Protein AF-0000000080100486 (afdb_homodimer)

Secondary structure (DSSP, 8-state):
---------TT---SS---EEEEEEEE--GGG---EEPPPEEETTEEEEEEEEE--TTT-EEEEEEEEPPPSSEEEEEEEEEEEEEEE-SSS-EEEEEEEEEETTB-EEEEEEEEEGGGGGGG-BTTBEEEEEEEEEEEEEEE---PPPSS-SSSHHHHHT-SEEEEETTEEEEE-HHHHHHH-HHHHHHHHTTTT--S-EEEEE-S--HHHHHHHHHHHTT----STTTHHHHHHHHHHTT-HHHHHHHHHHHHHT----HHHHHHHHHHHT-HHHHHHHHH-/---------TT---SS---EEEEEEEE--GGG---EEPPPEEETTEEEEEEEEE--TTT-EEEEEEEEPPPSSEEEEEEEEEEEEEEE-SSS-EEEEEEEEEETTB-EEEEEEEEEGGGGGGG-BTTBEEEEEEEEEEEEEEE---PPPSS-SSSHHHHHT-SEEEEETTEEEEE-HHHHHHH-HHHHHHHHTTTT--S-EEEEE-S--HHHHHHHHHHHTT----STTTHHHHHHHHHHTT-HHHHHHHHHHHHHT----HHHHHHHHHHHT-HHHHHHHHH-

Sequence (568 aa):
MFPDISLENPLKMSAGKKNKFVIKEIFENVKAGKEKIGKPEERFGILWKIKLTTKSYWCGALSLQLVCSKPEISENEWSIDTDIVTKIGENKKRTFSKSHTFTQGNMSFYKDVFIDYHEMDKFMTDDNVFVEINVTIKKSIGVDLLPKKLKLFDDDVAKNFSDVVLMVGDQEFHVNKMYLASHSTYFETLFLGNFAESEKSIIELKDIDPDEFQNFLEVLYGESPINDDTVAGILKLADMYDAKTAIRRCEEFLAWYSKSTIKEKFEIAAKYKLNELTKCISEMMFPDISLENPLKMSAGKKNKFVIKEIFENVKAGKEKIGKPEERFGILWKIKLTTKSYWCGALSLQLVCSKPEISENEWSIDTDIVTKIGENKKRTFSKSHTFTQGNMSFYKDVFIDYHEMDKFMTDDNVFVEINVTIKKSIGVDLLPKKLKLFDDDVAKNFSDVVLMVGDQEFHVNKMYLASHSTYFETLFLGNFAESEKSIIELKDIDPDEFQNFLEVLYGESPINDDTVAGILKLADMYDAKTAIRRCEEFLAWYSKSTIKEKFEIAAKYKLNELTKCISEM

Radius of gyration: 25.22 Å; Cα contacts (8 Å, |Δi|>4): 1082; chains: 2; bounding box: 65×73×68 Å

pLDDT: mean 85.72, std 16.69, range [22.89, 98.06]

Structure (mmCIF, N/CA/C/O backbone):
data_AF-0000000080100486-model_v1
#
loop_
_entity.id
_entity.type
_entity.pdbx_description
1 polymer 'BTB domain-containing protein'
#
loop_
_atom_site.group_PDB
_atom_site.id
_atom_site.type_symbol
_atom_site.label_atom_id
_atom_site.label_alt_id
_atom_site.label_comp_id
_atom_site.label_asym_id
_atom_site.label_entity_id
_atom_site.label_seq_id
_atom_site.pdbx_PDB_ins_code
_atom_site.Cartn_x
_atom_site.Cartn_y
_atom_site.Cartn_z
_atom_site.occupancy
_atom_site.B_iso_or_equiv
_atom_site.auth_seq_id
_atom_site.auth_comp_id
_atom_site.auth_asym_id
_atom_site.auth_atom_id
_atom_site.pdbx_PDB_model_num
ATOM 1 N N . MET A 1 1 ? 13.18 30.828 -27.703 1 22.89 1 MET A N 1
ATOM 2 C CA . MET A 1 1 ? 14.164 29.75 -27.766 1 22.89 1 MET A CA 1
ATOM 3 C C . MET A 1 1 ? 14.375 29.125 -26.406 1 22.89 1 MET A C 1
ATOM 5 O O . MET A 1 1 ? 14.969 29.734 -25.516 1 22.89 1 MET A O 1
ATOM 9 N N . PHE A 1 2 ? 13.484 28.328 -25.828 1 25.33 2 PHE A N 1
ATOM 10 C CA . PHE A 1 2 ? 13.43 27.828 -24.453 1 25.33 2 PHE A CA 1
ATOM 11 C C . PHE A 1 2 ? 14.594 26.891 -24.172 1 25.33 2 PHE A C 1
ATOM 13 O O . PHE A 1 2 ? 14.938 26.047 -25.016 1 25.33 2 PHE A O 1
ATOM 20 N N . PRO A 1 3 ? 15.562 27.344 -23.391 1 28.08 3 PRO A N 1
ATOM 21 C CA . PRO A 1 3 ? 16.812 26.578 -23.281 1 28.08 3 PRO A CA 1
ATOM 22 C C . PRO A 1 3 ? 16.578 25.109 -23 1 28.08 3 PRO A C 1
ATOM 24 O O . PRO A 1 3 ? 15.531 24.734 -22.438 1 28.08 3 PRO A O 1
ATOM 27 N N . ASP A 1 4 ? 17.156 24.172 -23.734 1 25.86 4 ASP A N 1
ATOM 28 C CA . ASP A 1 4 ? 17.266 22.719 -23.719 1 25.86 4 ASP A CA 1
ATOM 29 C C . ASP A 1 4 ? 17.688 22.219 -22.344 1 25.86 4 ASP A C 1
ATOM 31 O O . ASP A 1 4 ? 18.875 22.266 -22 1 25.86 4 ASP A O 1
ATOM 35 N N . ILE A 1 5 ? 16.984 22.531 -21.312 1 30.45 5 ILE A N 1
ATOM 36 C CA . ILE A 1 5 ? 17.375 21.969 -20.016 1 30.45 5 ILE A CA 1
ATOM 37 C C . ILE A 1 5 ? 17.578 20.469 -20.156 1 30.45 5 ILE A C 1
ATOM 39 O O . ILE A 1 5 ? 16.656 19.734 -20.547 1 30.45 5 ILE A O 1
ATOM 43 N N . SER A 1 6 ? 18.766 20.094 -20.5 1 27.52 6 SER A N 1
ATOM 44 C CA . SER A 1 6 ? 19.203 18.703 -20.438 1 27.52 6 SER A CA 1
ATOM 45 C C . SER A 1 6 ? 18.672 18.016 -19.188 1 27.52 6 SER A C 1
ATOM 47 O O . SER A 1 6 ? 19.016 18.375 -18.062 1 27.52 6 SER A O 1
ATOM 49 N N . LEU A 1 7 ? 17.5 17.625 -19.203 1 27.77 7 LEU A N 1
ATOM 50 C CA . LEU A 1 7 ? 16.875 16.812 -18.156 1 27.77 7 LEU A CA 1
ATOM 51 C C . LEU A 1 7 ? 17.75 15.609 -17.812 1 27.77 7 LEU A C 1
ATOM 53 O O . LEU A 1 7 ? 17.891 14.695 -18.625 1 27.77 7 LEU A O 1
ATOM 57 N N . GLU A 1 8 ? 18.828 15.93 -17.172 1 30.38 8 GLU A N 1
ATOM 58 C CA . GLU A 1 8 ? 19.516 14.789 -16.578 1 30.38 8 GLU A CA 1
ATOM 59 C C . GLU A 1 8 ? 18.516 13.734 -16.109 1 30.38 8 GLU A C 1
ATOM 61 O O . GLU A 1 8 ? 17.484 14.062 -15.531 1 30.38 8 GLU A O 1
ATOM 66 N N . ASN A 1 9 ? 18.484 12.695 -16.875 1 30.02 9 ASN A N 1
ATOM 67 C CA . ASN A 1 9 ? 17.641 11.531 -16.641 1 30.02 9 ASN A CA 1
ATOM 68 C C . ASN A 1 9 ? 17.672 11.094 -15.18 1 30.02 9 ASN A C 1
ATOM 70 O O . ASN A 1 9 ? 18.703 10.586 -14.703 1 30.02 9 ASN A O 1
ATOM 74 N N . PRO A 1 10 ? 16.984 11.758 -14.406 1 31.5 10 PRO A N 1
ATOM 75 C CA . PRO A 1 10 ? 17.047 11.359 -13 1 31.5 10 PRO A CA 1
ATOM 76 C C . PRO A 1 10 ? 17.062 9.844 -12.812 1 31.5 10 PRO A C 1
ATOM 78 O O . PRO A 1 10 ? 17.234 9.359 -11.695 1 31.5 10 PRO A O 1
ATOM 81 N N . LEU A 1 11 ? 16.547 9.156 -13.875 1 30.77 11 LEU A N 1
ATOM 82 C CA . LEU A 1 11 ? 16.406 7.727 -13.633 1 30.77 11 LEU A CA 1
ATOM 83 C C . LEU A 1 11 ? 17.719 7.004 -13.938 1 30.77 11 LEU A C 1
ATOM 85 O O . LEU A 1 11 ? 17.734 6.039 -14.703 1 30.77 11 LEU A O 1
ATOM 89 N N . LYS A 1 12 ? 18.812 7.633 -14.195 1 30.47 12 LYS A N 1
ATOM 90 C CA . LYS A 1 12 ? 20.016 6.863 -14.508 1 30.47 12 LYS A CA 1
ATOM 91 C C . LYS A 1 12 ? 20.297 5.832 -13.422 1 30.47 12 LYS A C 1
ATOM 93 O O . LYS A 1 12 ? 20.828 6.168 -12.367 1 30.47 12 LYS A O 1
ATOM 98 N N . MET A 1 13 ? 19.562 4.66 -13.375 1 31.03 13 MET A N 1
ATOM 99 C CA . MET A 1 13 ? 19.766 3.518 -12.484 1 31.03 13 MET A CA 1
ATOM 100 C C . MET A 1 13 ? 21.016 2.73 -12.883 1 31.03 13 MET A C 1
ATOM 102 O O . MET A 1 13 ? 21.047 2.107 -13.945 1 31.03 13 MET A O 1
ATOM 106 N N . SER A 1 14 ? 22.312 3.188 -12.789 1 30.36 14 SER A N 1
ATOM 107 C CA . SER A 1 14 ? 23.5 2.385 -13.078 1 30.36 14 SER A CA 1
ATOM 108 C C . SER A 1 14 ? 23.469 1.066 -12.312 1 30.36 14 SER A C 1
ATOM 110 O O . SER A 1 14 ? 22.859 0.975 -11.242 1 30.36 14 SER A O 1
ATOM 112 N N . ALA A 1 15 ? 23.906 -0.058 -12.867 1 35.06 15 ALA A N 1
ATOM 113 C CA . ALA A 1 15 ? 24.109 -1.451 -12.484 1 35.06 15 ALA A CA 1
ATOM 114 C C . ALA A 1 15 ? 25 -1.55 -11.242 1 35.06 15 ALA A C 1
ATOM 116 O O . ALA A 1 15 ? 25.234 -2.645 -10.727 1 35.06 15 ALA A O 1
ATOM 117 N N . GLY A 1 16 ? 25.969 -0.743 -10.914 1 39.91 16 GLY A N 1
ATOM 118 C CA . GLY A 1 16 ? 26.969 -0.926 -9.867 1 39.91 16 GLY A CA 1
ATOM 119 C C . GLY A 1 16 ? 26.359 -1.061 -8.484 1 39.91 16 GLY A C 1
ATOM 120 O O . GLY A 1 16 ? 25.188 -0.713 -8.273 1 39.91 16 GLY A O 1
ATOM 121 N N . LYS A 1 17 ? 27.078 -1.766 -7.535 1 51.72 17 LYS A N 1
ATOM 122 C CA . LYS A 1 17 ? 26.703 -1.929 -6.133 1 51.72 17 LYS A CA 1
ATOM 123 C C . LYS A 1 17 ? 26.062 -0.659 -5.586 1 51.72 17 LYS A C 1
ATOM 125 O O . LYS A 1 17 ? 26.703 0.391 -5.52 1 51.72 17 LYS A O 1
ATOM 130 N N . LYS A 1 18 ? 24.672 -0.466 -5.652 1 71.81 18 LYS A N 1
ATOM 131 C CA . LYS A 1 18 ? 24.047 0.773 -5.223 1 71.81 18 LYS A CA 1
ATOM 132 C C . LYS A 1 18 ? 24.312 1.05 -3.746 1 71.81 18 LYS A C 1
ATOM 134 O O . LYS A 1 18 ? 24 0.226 -2.885 1 71.81 18 LYS A O 1
ATOM 139 N N . ASN A 1 19 ? 25.312 1.681 -3.598 1 88.94 19 ASN A N 1
ATOM 140 C CA . ASN A 1 19 ? 25.703 2.104 -2.254 1 88.94 19 ASN A CA 1
ATOM 141 C C . ASN A 1 19 ? 25.016 3.408 -1.86 1 88.94 19 ASN A C 1
ATOM 143 O O . ASN A 1 19 ? 25.484 4.121 -0.974 1 88.94 19 ASN A O 1
ATOM 147 N N . LYS A 1 20 ? 24.016 3.717 -2.559 1 93.56 20 LYS A N 1
ATOM 148 C CA . LYS A 1 20 ? 23.297 4.965 -2.293 1 93.56 20 LYS A CA 1
ATOM 149 C C . LYS A 1 20 ? 21.797 4.73 -2.152 1 93.56 20 LYS A C 1
ATOM 151 O O . LYS A 1 20 ? 21.25 3.816 -2.771 1 93.56 20 LYS A O 1
ATOM 156 N N . PHE A 1 21 ? 21.25 5.555 -1.311 1 93.5 21 PHE A N 1
ATOM 157 C CA . PHE A 1 21 ? 19.781 5.547 -1.235 1 93.5 21 PHE A CA 1
ATOM 158 C C . PHE A 1 21 ? 19.266 6.906 -0.794 1 93.5 21 PHE A C 1
ATOM 160 O O . PHE A 1 21 ? 20.031 7.766 -0.363 1 93.5 21 PHE A O 1
ATOM 167 N N . VAL A 1 22 ? 17.984 7.105 -1.045 1 92.75 22 VAL A N 1
ATOM 168 C CA . VAL A 1 22 ? 17.312 8.352 -0.693 1 92.75 22 VAL A CA 1
ATOM 169 C C . VAL A 1 22 ? 16.109 8.062 0.186 1 92.75 22 VAL A C 1
ATOM 171 O O . VAL A 1 22 ? 15.375 7.094 -0.052 1 92.75 22 VAL A O 1
ATOM 174 N N . ILE A 1 23 ? 15.93 8.836 1.249 1 94.12 23 ILE A N 1
ATOM 175 C CA . ILE A 1 23 ? 14.727 8.805 2.078 1 94.12 23 ILE A CA 1
ATOM 176 C C . ILE A 1 23 ? 14.039 10.172 2.043 1 94.12 23 ILE A C 1
ATOM 178 O O . ILE A 1 23 ? 14.688 11.203 2.221 1 94.12 23 ILE A O 1
ATOM 182 N N . LYS A 1 24 ? 12.797 10.133 1.806 1 92.06 24 LYS A N 1
ATOM 183 C CA . LYS A 1 24 ? 11.992 11.352 1.768 1 92.06 24 LYS A CA 1
ATOM 184 C C . LYS A 1 24 ? 10.859 11.289 2.785 1 92.06 24 LYS A C 1
ATOM 186 O O . LYS A 1 24 ? 10.336 10.211 3.078 1 92.06 24 LYS A O 1
ATOM 191 N N . GLU A 1 25 ? 10.555 12.453 3.318 1 92.31 25 GLU A N 1
ATOM 192 C CA . GLU A 1 25 ? 9.438 12.555 4.254 1 92.31 25 GLU A CA 1
ATOM 193 C C . GLU A 1 25 ? 8.773 13.93 4.184 1 92.31 25 GLU A C 1
ATOM 195 O O . GLU A 1 25 ? 9.445 14.93 3.9 1 92.31 25 GLU A O 1
ATOM 200 N N . ILE A 1 26 ? 7.492 13.977 4.359 1 89.25 26 ILE A N 1
ATOM 201 C CA . ILE A 1 26 ? 6.738 15.219 4.547 1 89.25 26 ILE A CA 1
ATOM 202 C C . ILE A 1 26 ? 6.199 15.281 5.977 1 89.25 26 ILE A C 1
ATOM 204 O O . ILE A 1 26 ? 5.418 14.414 6.391 1 89.25 26 ILE A O 1
ATOM 208 N N . PHE A 1 27 ? 6.684 16.234 6.676 1 89 27 PHE A N 1
ATOM 209 C CA . PHE A 1 27 ? 6.18 16.453 8.031 1 89 27 PHE A CA 1
ATOM 210 C C . PHE A 1 27 ? 5.137 17.562 8.047 1 89 27 PHE A C 1
ATOM 212 O O . PHE A 1 27 ? 5.391 18.672 7.555 1 89 27 PHE A O 1
ATOM 219 N N . GLU A 1 28 ? 4.039 17.266 8.664 1 83.06 28 GLU A N 1
ATOM 220 C CA . GLU A 1 28 ? 2.949 18.234 8.727 1 83.06 28 GLU A CA 1
ATOM 221 C C . GLU A 1 28 ? 2.875 18.891 10.102 1 83.06 28 GLU A C 1
ATOM 223 O O . GLU A 1 28 ? 3.326 18.312 11.094 1 83.06 28 GLU A O 1
ATOM 228 N N . ASN A 1 29 ? 2.387 20.109 10.164 1 82.06 29 ASN A N 1
ATOM 229 C CA . ASN A 1 29 ? 2.162 20.859 11.398 1 82.06 29 ASN A CA 1
ATOM 230 C C . ASN A 1 29 ? 3.441 20.969 12.227 1 82.06 29 ASN A C 1
ATOM 232 O O . ASN A 1 29 ? 3.457 20.625 13.406 1 82.06 29 ASN A O 1
ATOM 236 N N . VAL A 1 30 ? 4.426 21.344 11.594 1 83.88 30 VAL A N 1
ATOM 237 C CA . VAL A 1 30 ? 5.758 21.359 12.188 1 83.88 30 VAL A CA 1
ATOM 238 C C . VAL A 1 30 ? 5.84 22.438 13.258 1 83.88 30 VAL A C 1
ATOM 240 O O . VAL A 1 30 ? 6.547 22.281 14.258 1 83.88 30 VAL A O 1
ATOM 243 N N . LYS A 1 31 ? 5.121 23.438 13.117 1 77.69 31 LYS A N 1
ATOM 244 C CA . LYS A 1 31 ? 5.199 24.578 14.039 1 77.69 31 LYS A CA 1
ATOM 245 C C . LYS A 1 31 ? 4.539 24.25 15.375 1 77.69 31 LYS A C 1
ATOM 247 O O . LYS A 1 31 ? 4.762 24.938 16.375 1 77.69 31 LYS A O 1
ATOM 252 N N . ALA A 1 32 ? 3.775 23.25 15.398 1 72.62 32 ALA A N 1
ATOM 253 C CA . ALA A 1 32 ? 3.098 22.859 16.641 1 72.62 32 ALA A CA 1
ATOM 254 C C . ALA A 1 32 ? 4.098 22.391 17.688 1 72.62 32 ALA A C 1
ATOM 256 O O . ALA A 1 32 ? 3.777 22.328 18.875 1 72.62 32 ALA A O 1
ATOM 257 N N . GLY A 1 33 ? 5.434 22.141 17.359 1 69.44 33 GLY A N 1
ATOM 258 C CA . GLY A 1 33 ? 6.539 21.969 18.281 1 69.44 33 GLY A CA 1
ATOM 259 C C . GLY A 1 33 ? 6.707 20.547 18.75 1 69.44 33 GLY A C 1
ATOM 260 O O . GLY A 1 33 ? 7.543 20.266 19.609 1 69.44 33 GLY A O 1
ATOM 261 N N . LYS A 1 34 ? 6.164 19.547 18.297 1 76.31 34 LYS A N 1
ATOM 262 C CA . LYS A 1 34 ? 6.312 18.172 18.75 1 76.31 34 LYS A CA 1
ATOM 263 C C . LYS A 1 34 ? 7.246 17.391 17.844 1 76.31 34 LYS A C 1
ATOM 265 O O . LYS A 1 34 ? 7.504 17.797 16.703 1 76.31 34 LYS A O 1
ATOM 270 N N . GLU A 1 35 ? 7.938 16.453 18.547 1 85.81 35 GLU A N 1
ATOM 271 C CA . GLU A 1 35 ? 8.727 15.531 17.75 1 85.81 35 GLU A CA 1
ATOM 272 C C . GLU A 1 35 ? 7.848 14.75 16.781 1 85.81 35 GLU A C 1
ATOM 274 O O . GLU A 1 35 ? 6.766 14.289 17.156 1 85.81 35 GLU A O 1
ATOM 279 N N . LYS A 1 36 ? 8.273 14.758 15.625 1 87.94 36 LYS A N 1
ATOM 280 C CA . LYS A 1 36 ? 7.582 14 14.586 1 87.94 36 LYS A CA 1
ATOM 281 C C . LYS A 1 36 ? 8.492 12.922 14 1 87.94 36 LYS A C 1
ATOM 283 O O . LYS A 1 36 ? 9.672 13.164 13.75 1 87.94 36 LYS A O 1
ATOM 288 N N . ILE A 1 37 ? 7.949 11.75 13.867 1 89 37 ILE A N 1
ATOM 289 C CA . ILE A 1 37 ? 8.719 10.609 13.375 1 89 37 ILE A CA 1
ATOM 290 C C . ILE A 1 37 ? 8.148 10.148 12.039 1 89 37 ILE A C 1
ATOM 292 O O . ILE A 1 37 ? 6.945 9.938 11.906 1 89 37 ILE A O 1
ATOM 296 N N . GLY A 1 38 ? 9.023 10.047 11.07 1 88.81 38 GLY A N 1
ATOM 297 C CA . GLY A 1 38 ? 8.617 9.531 9.773 1 88.81 38 GLY A CA 1
ATOM 298 C C . GLY A 1 38 ? 8.484 8.023 9.75 1 88.81 38 GLY A C 1
ATOM 299 O O . GLY A 1 38 ? 8.914 7.34 10.68 1 88.81 38 GLY A O 1
ATOM 300 N N . LYS A 1 39 ? 7.801 7.496 8.719 1 86.5 39 LYS A N 1
ATOM 301 C CA . LYS A 1 39 ? 7.684 6.055 8.516 1 86.5 39 LYS A CA 1
ATOM 302 C C . LYS A 1 39 ? 9.055 5.418 8.281 1 86.5 39 LYS A C 1
ATOM 304 O O . LYS A 1 39 ? 9.797 5.855 7.398 1 86.5 39 LYS A O 1
ATOM 309 N N . PRO A 1 40 ? 9.375 4.406 9.062 1 90.56 40 PRO A N 1
ATOM 310 C CA . PRO A 1 40 ? 10.625 3.699 8.797 1 90.56 40 PRO A CA 1
ATOM 311 C C . PRO A 1 40 ? 10.641 3.016 7.43 1 90.56 40 PRO A C 1
ATOM 313 O O . PRO A 1 40 ? 9.625 2.459 7.004 1 90.56 40 PRO A O 1
ATOM 316 N N . GLU A 1 41 ? 11.68 3.121 6.801 1 91.56 41 GLU A N 1
ATOM 317 C CA . GLU A 1 41 ? 11.836 2.506 5.488 1 91.56 41 GLU A CA 1
ATOM 318 C C . GLU A 1 41 ? 13.078 1.621 5.438 1 91.56 41 GLU A C 1
ATOM 320 O O . GLU A 1 41 ? 14.125 1.976 5.992 1 91.56 41 GLU A O 1
ATOM 325 N N . GLU A 1 42 ? 12.938 0.582 4.801 1 91.25 42 GLU A N 1
ATOM 326 C CA . GLU A 1 42 ? 14.047 -0.362 4.703 1 91.25 42 GLU A CA 1
ATOM 327 C C . GLU A 1 42 ? 14.961 -0.026 3.527 1 91.25 42 GLU A C 1
ATOM 329 O O . GLU A 1 42 ? 14.484 0.201 2.412 1 91.25 42 GLU A O 1
ATOM 334 N N . ARG A 1 43 ? 16.203 0.153 3.809 1 92.44 43 ARG A N 1
ATOM 335 C CA . ARG A 1 43 ? 17.266 0.241 2.809 1 92.44 43 ARG A CA 1
ATOM 336 C C . ARG A 1 43 ? 18.453 -0.651 3.18 1 92.44 43 ARG A C 1
ATOM 338 O O . ARG A 1 43 ? 19.031 -0.507 4.258 1 92.44 43 ARG A O 1
ATOM 345 N N . PHE A 1 44 ? 18.812 -1.569 2.281 1 91.81 44 PHE A N 1
ATOM 346 C CA . PHE A 1 44 ? 19.969 -2.438 2.451 1 91.81 44 PHE A CA 1
ATOM 347 C C . PHE A 1 44 ? 19.859 -3.234 3.744 1 91.81 44 PHE A C 1
ATOM 349 O O . PHE A 1 44 ? 20.844 -3.363 4.48 1 91.81 44 PHE A O 1
ATOM 356 N N . GLY A 1 45 ? 18.703 -3.617 4.023 1 89.06 45 GLY A N 1
ATOM 357 C CA . GLY A 1 45 ? 18.484 -4.496 5.16 1 89.06 45 GLY A CA 1
ATOM 358 C C . GLY A 1 45 ? 18.406 -3.752 6.48 1 89.06 45 GLY A C 1
ATOM 359 O O . GLY A 1 45 ? 18.438 -4.367 7.551 1 89.06 45 GLY A O 1
ATOM 360 N N . ILE A 1 46 ? 18.359 -2.49 6.453 1 93.38 46 ILE A N 1
ATOM 361 C CA . ILE A 1 46 ? 18.297 -1.637 7.637 1 93.38 46 ILE A CA 1
ATOM 362 C C . ILE A 1 46 ? 17.062 -0.748 7.57 1 93.38 46 ILE A C 1
ATOM 364 O O . ILE A 1 46 ? 16.719 -0.236 6.504 1 93.38 46 ILE A O 1
ATOM 368 N N . LEU A 1 47 ? 16.375 -0.607 8.703 1 92.56 47 LEU A N 1
ATOM 369 C CA . LEU A 1 47 ? 15.281 0.349 8.781 1 92.56 47 LEU A CA 1
ATOM 370 C C . LEU A 1 47 ? 15.797 1.743 9.125 1 92.56 47 LEU A C 1
ATOM 372 O O . LEU A 1 47 ? 16.562 1.911 10.078 1 92.56 47 LEU A O 1
ATOM 376 N N . TRP A 1 48 ? 15.445 2.684 8.305 1 94.75 48 TRP A N 1
ATOM 377 C CA . TRP A 1 48 ? 15.812 4.082 8.5 1 94.75 48 TRP A CA 1
ATOM 378 C C . TRP A 1 48 ? 14.57 4.938 8.742 1 94.75 48 TRP A C 1
ATOM 380 O O . TRP A 1 48 ? 13.539 4.734 8.102 1 94.75 48 TRP A O 1
ATOM 390 N N . LYS A 1 49 ? 14.688 5.82 9.602 1 94.31 49 LYS A N 1
ATOM 391 C CA . LYS A 1 49 ? 13.594 6.766 9.797 1 94.31 49 LYS A CA 1
ATOM 392 C C . LYS A 1 49 ? 14.117 8.164 10.094 1 94.31 49 LYS A C 1
ATOM 394 O O . LYS A 1 49 ? 15.227 8.32 10.609 1 94.31 49 LYS A O 1
ATOM 399 N N . ILE A 1 50 ? 13.367 9.18 9.75 1 95.44 50 ILE A N 1
ATOM 400 C CA . ILE A 1 50 ? 13.68 10.578 10.008 1 95.44 50 ILE A CA 1
ATOM 401 C C . ILE A 1 50 ? 12.859 11.094 11.18 1 95.44 50 ILE A C 1
ATOM 403 O O . ILE A 1 50 ? 11.656 10.828 11.266 1 95.44 50 ILE A O 1
ATOM 407 N N . LYS A 1 51 ? 13.523 11.711 12.07 1 93.06 51 LYS A N 1
ATOM 408 C CA . LYS A 1 51 ? 12.859 12.414 13.164 1 93.06 51 LYS A CA 1
ATOM 409 C C . LYS A 1 51 ? 13.062 13.922 13.055 1 93.06 51 LYS A C 1
ATOM 411 O O . LYS A 1 51 ? 14.164 14.391 12.742 1 93.06 51 LYS A O 1
ATOM 416 N N . LEU A 1 52 ? 11.977 14.617 13.227 1 91.75 52 LEU A N 1
ATOM 417 C CA . LEU A 1 52 ? 12 16.078 13.195 1 91.75 52 LEU A CA 1
ATOM 418 C C . LEU A 1 52 ? 11.5 16.656 14.508 1 91.75 52 LEU A C 1
ATOM 420 O O . LEU A 1 52 ? 10.484 16.203 15.047 1 91.75 52 LEU A O 1
ATOM 424 N N . THR A 1 53 ? 12.258 17.547 15.023 1 87.69 53 THR A N 1
ATOM 425 C CA . THR A 1 53 ? 11.859 18.203 16.266 1 87.69 53 THR A CA 1
ATOM 426 C C . THR A 1 53 ? 11.898 19.719 16.109 1 87.69 53 THR A C 1
ATOM 428 O O . THR A 1 53 ? 12.891 20.281 15.641 1 87.69 53 THR A O 1
ATOM 431 N N . THR A 1 54 ? 10.656 20.312 16.391 1 80.44 54 THR A N 1
ATOM 432 C CA . THR A 1 54 ? 10.594 21.766 16.438 1 80.44 54 THR A CA 1
ATOM 433 C C . THR A 1 54 ? 10.648 22.281 17.875 1 80.44 54 THR A C 1
ATOM 435 O O . THR A 1 54 ? 9.938 21.766 18.734 1 80.44 54 THR A O 1
ATOM 438 N N . LYS A 1 55 ? 11.711 22.812 18.391 1 66.12 55 LYS A N 1
ATOM 439 C CA . LYS A 1 55 ? 11.805 23.328 19.75 1 66.12 55 LYS A CA 1
ATOM 440 C C . LYS A 1 55 ? 11.031 24.641 19.906 1 66.12 55 LYS A C 1
ATOM 442 O O . LYS A 1 55 ? 10.859 25.375 18.938 1 66.12 55 LYS A O 1
ATOM 447 N N . SER A 1 56 ? 10.328 24.812 21.172 1 52.72 56 SER A N 1
ATOM 448 C CA . SER A 1 56 ? 9.57 26.016 21.531 1 52.72 56 SER A CA 1
ATOM 449 C C . SER A 1 56 ? 10.398 27.266 21.312 1 52.72 56 SER A C 1
ATOM 451 O O . SER A 1 56 ? 11.625 27.203 21.172 1 52.72 56 SER A O 1
ATOM 453 N N . TYR A 1 57 ? 9.805 28.469 21.281 1 49.69 57 TYR A N 1
ATOM 454 C CA . TYR A 1 57 ? 10.195 29.844 21.062 1 49.69 57 TYR A CA 1
ATOM 455 C C . TYR A 1 57 ? 11.594 30.109 21.609 1 49.69 57 TYR A C 1
ATOM 457 O O . TYR A 1 57 ? 12.367 30.859 21.016 1 49.69 57 TYR A O 1
ATOM 465 N N . TRP A 1 58 ? 11.961 29.938 22.781 1 49.62 58 TRP A N 1
ATOM 466 C CA . TRP A 1 58 ? 13.117 30.656 23.328 1 49.62 58 TRP A CA 1
ATOM 467 C C . TRP A 1 58 ? 14.398 30.234 22.609 1 49.62 58 TRP A C 1
ATOM 469 O O . TRP A 1 58 ? 15.258 31.078 22.328 1 49.62 58 TRP A O 1
ATOM 479 N N . CYS A 1 59 ? 14.703 29.188 22.312 1 52.5 59 CYS A N 1
ATOM 480 C CA . CYS A 1 59 ? 15.977 28.781 21.719 1 52.5 59 CYS A CA 1
ATOM 481 C C 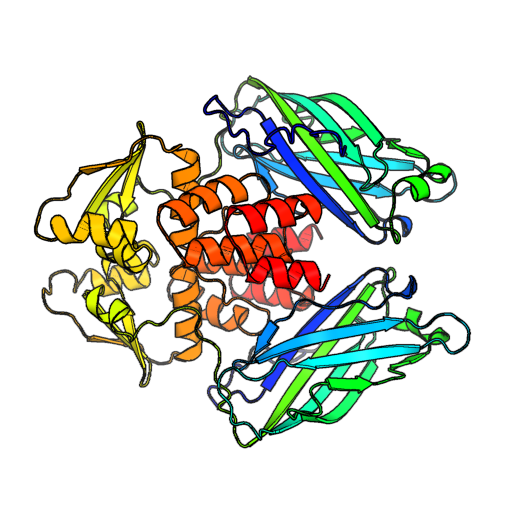. CYS A 1 59 ? 15.75 28.016 20.422 1 52.5 59 CYS A C 1
ATOM 483 O O . CYS A 1 59 ? 16.688 27.484 19.844 1 52.5 59 CYS A O 1
ATOM 485 N N . GLY A 1 60 ? 14.648 28.172 19.453 1 59.97 60 GLY A N 1
ATOM 486 C CA . GLY A 1 60 ? 13.734 27.328 18.703 1 59.97 60 GLY A CA 1
ATOM 487 C C . GLY A 1 60 ? 14.234 27 17.312 1 59.97 60 GLY A C 1
ATOM 488 O O . GLY A 1 60 ? 14.492 27.906 16.5 1 59.97 60 GLY A O 1
ATOM 489 N N . ALA A 1 61 ? 15.008 26.031 16.984 1 79.06 61 ALA A N 1
ATOM 490 C CA . ALA A 1 61 ? 15.43 25.578 15.656 1 79.06 61 ALA A CA 1
ATOM 491 C C . ALA A 1 61 ? 14.82 24.219 15.32 1 79.06 61 ALA A C 1
ATOM 493 O O . ALA A 1 61 ? 14.32 23.516 16.203 1 79.06 61 ALA A O 1
ATOM 494 N N . LEU A 1 62 ? 14.703 24.125 14.07 1 87.88 62 LEU A N 1
ATOM 495 C CA . LEU A 1 62 ? 14.336 22.812 13.547 1 87.88 62 LEU A CA 1
ATOM 496 C C . LEU A 1 62 ? 15.531 21.875 13.555 1 87.88 62 LEU A C 1
ATOM 498 O O . LEU A 1 62 ? 16.594 22.203 13.023 1 87.88 62 LEU A O 1
ATOM 502 N N . SER A 1 63 ? 15.352 20.812 14.297 1 90.06 63 SER A N 1
ATOM 503 C CA . SER A 1 63 ? 16.391 19.797 14.344 1 90.06 63 SER A CA 1
ATOM 504 C C . SER A 1 63 ? 15.945 18.516 13.625 1 90.06 63 SER A C 1
ATOM 506 O O . SER A 1 63 ? 14.75 18.25 13.523 1 90.06 63 SER A O 1
ATOM 508 N N . LEU A 1 64 ? 16.906 17.797 13.117 1 93.56 64 LEU A N 1
ATOM 509 C CA . LEU A 1 64 ? 16.625 16.609 12.336 1 93.56 64 LEU A CA 1
ATOM 510 C C . LEU A 1 64 ? 17.547 15.461 12.742 1 93.56 64 LEU A C 1
ATOM 512 O O . LEU A 1 64 ? 18.734 15.672 13.023 1 93.56 64 LEU A O 1
ATOM 516 N N . GLN A 1 65 ? 16.984 14.32 12.75 1 95.31 65 GLN A N 1
ATOM 517 C CA . GLN A 1 65 ? 17.75 13.102 13.016 1 95.31 65 GLN A CA 1
ATOM 518 C C . GLN A 1 65 ? 17.438 12.016 11.984 1 95.31 65 GLN A C 1
ATOM 520 O O . GLN A 1 65 ? 16.281 11.844 11.594 1 95.31 65 GLN A O 1
ATOM 525 N N . LEU A 1 66 ? 18.422 11.375 11.5 1 97.44 66 LEU A N 1
ATOM 526 C CA . LEU A 1 66 ? 18.281 10.117 10.781 1 97.44 66 LEU A CA 1
ATOM 527 C C . LEU A 1 66 ? 18.672 8.938 11.672 1 97.44 66 LEU A C 1
ATOM 529 O O . LEU A 1 66 ? 19.812 8.867 12.125 1 97.44 66 LEU A O 1
ATOM 533 N N . VAL A 1 67 ? 17.75 8.086 11.852 1 96.5 67 VAL A N 1
ATOM 534 C CA . VAL A 1 67 ? 17.984 6.973 12.766 1 96.5 67 VAL A CA 1
ATOM 535 C C . VAL A 1 67 ? 17.938 5.652 12 1 96.5 67 VAL A C 1
ATOM 537 O O . VAL A 1 67 ? 17.094 5.469 11.117 1 96.5 67 VAL A O 1
ATOM 540 N N . CYS A 1 68 ? 18.906 4.805 12.297 1 96.06 68 CYS A N 1
ATOM 541 C CA . CYS A 1 68 ? 18.844 3.477 11.695 1 96.06 68 CYS A CA 1
ATOM 542 C C . CYS A 1 68 ? 18.625 2.406 12.758 1 96.06 68 CYS A C 1
ATOM 544 O O . CYS A 1 68 ? 18.891 2.629 13.938 1 96.06 68 CYS A O 1
ATOM 546 N N . SER A 1 69 ? 18.047 1.336 12.344 1 92.56 69 SER A N 1
ATOM 547 C CA . SER A 1 69 ? 17.922 0.171 13.219 1 92.56 69 SER A CA 1
ATOM 548 C C . SER A 1 69 ? 19.172 -0.695 13.172 1 92.56 69 SER A C 1
ATOM 550 O O . SER A 1 69 ? 20.031 -0.506 12.305 1 92.56 69 SER A O 1
ATOM 552 N N . LYS A 1 70 ? 19.203 -1.56 14.125 1 91.06 70 LYS A N 1
ATOM 553 C CA . LYS A 1 70 ? 20.25 -2.564 14.047 1 91.06 70 LYS A CA 1
ATOM 554 C C . LYS A 1 70 ? 20.125 -3.391 12.766 1 91.06 70 LYS A C 1
ATOM 556 O O . LYS A 1 70 ? 19.031 -3.852 12.422 1 91.06 70 LYS A O 1
ATOM 561 N N . PRO A 1 71 ? 21.25 -3.516 12.07 1 90.5 71 PRO A N 1
ATOM 562 C CA . PRO A 1 71 ? 21.203 -4.344 10.867 1 90.5 71 PRO A CA 1
ATOM 563 C C . PRO A 1 71 ? 20.781 -5.785 11.156 1 90.5 71 PRO A C 1
ATOM 565 O O . PRO A 1 71 ? 21.172 -6.344 12.188 1 90.5 71 PRO A O 1
ATOM 568 N N . GLU A 1 72 ? 20.031 -6.348 10.289 1 82.06 72 GLU A N 1
ATOM 569 C CA . GLU A 1 72 ? 19.516 -7.703 10.445 1 82.06 72 GLU A CA 1
ATOM 570 C C . GLU A 1 72 ? 20.641 -8.727 10.523 1 82.06 72 GLU A C 1
ATOM 572 O O . GLU A 1 72 ? 20.578 -9.672 11.312 1 82.06 72 GLU A O 1
ATOM 577 N N . ILE A 1 73 ? 21.547 -8.555 9.625 1 82.19 73 ILE A N 1
ATOM 578 C CA . ILE A 1 73 ? 22.703 -9.445 9.586 1 82.19 73 ILE A CA 1
ATOM 579 C C . ILE A 1 73 ? 23.953 -8.672 9.961 1 82.19 73 ILE A C 1
ATOM 581 O O . ILE A 1 73 ? 24.484 -7.91 9.148 1 82.19 73 ILE A O 1
ATOM 585 N N . SER A 1 74 ? 24.438 -8.828 11.211 1 81.69 74 SER A N 1
ATOM 586 C CA . SER A 1 74 ? 25.609 -8.07 11.633 1 81.69 74 SER A CA 1
ATOM 587 C C . SER A 1 74 ? 26.328 -8.75 12.797 1 81.69 74 SER A C 1
ATOM 589 O O . SER A 1 74 ? 25.719 -9.555 13.516 1 81.69 74 SER A O 1
ATOM 591 N N . GLU A 1 75 ? 27.562 -8.391 12.812 1 86.25 75 GLU A N 1
ATOM 592 C CA . GLU A 1 75 ? 28.344 -8.727 14 1 86.25 75 GLU A CA 1
ATOM 593 C C . GLU A 1 75 ? 28 -7.801 15.164 1 86.25 75 GLU A C 1
ATOM 595 O O . GLU A 1 75 ? 27.203 -6.871 15.008 1 86.25 75 GLU A O 1
ATOM 600 N N . ASN A 1 76 ? 28.5 -8.258 16.25 1 84.12 76 ASN A N 1
ATOM 601 C CA . ASN A 1 76 ? 28.281 -7.414 17.422 1 84.12 76 ASN A CA 1
ATOM 602 C C . ASN A 1 76 ? 28.875 -6.02 17.234 1 84.12 76 ASN A C 1
ATOM 604 O O . ASN A 1 76 ? 28.281 -5.027 17.656 1 84.12 76 ASN A O 1
ATOM 608 N N . GLU A 1 77 ? 30.062 -6.094 16.609 1 89.81 77 GLU A N 1
ATOM 609 C CA . GLU A 1 77 ? 30.688 -4.812 16.281 1 89.81 77 GLU A CA 1
ATOM 610 C C . GLU A 1 77 ? 30.578 -4.508 14.789 1 89.81 77 GLU A C 1
ATOM 612 O O . GLU A 1 77 ? 31.156 -5.215 13.961 1 89.81 77 GLU A O 1
ATOM 617 N N . TRP A 1 78 ? 29.719 -3.574 14.508 1 94.5 78 TRP A N 1
ATOM 618 C CA . TRP A 1 78 ? 29.547 -3.186 13.109 1 94.5 78 TRP A CA 1
ATOM 619 C C . TRP A 1 78 ? 29.609 -1.67 12.953 1 94.5 78 TRP A C 1
ATOM 621 O O . TRP A 1 78 ? 29.453 -0.93 13.93 1 94.5 78 TRP A O 1
ATOM 631 N N . SER A 1 79 ? 30 -1.247 11.75 1 95.88 79 SER A N 1
ATOM 632 C CA . SER A 1 79 ? 30.016 0.173 11.414 1 95.88 79 SER A CA 1
ATOM 633 C C . SER A 1 79 ? 29.641 0.406 9.953 1 95.88 79 SER A C 1
ATOM 635 O O . SER A 1 79 ? 29.969 -0.413 9.086 1 95.88 79 SER A O 1
ATOM 637 N N . ILE A 1 80 ? 28.938 1.457 9.727 1 97 80 ILE A N 1
ATOM 638 C CA . ILE A 1 80 ? 28.594 1.902 8.383 1 97 80 ILE A CA 1
ATOM 639 C C . ILE A 1 80 ? 29 3.361 8.203 1 97 80 ILE A C 1
ATOM 641 O O . ILE A 1 80 ? 28.359 4.266 8.742 1 97 80 ILE A O 1
ATOM 645 N N . ASP A 1 81 ? 29.969 3.588 7.395 1 97.31 81 ASP A N 1
ATOM 646 C CA . ASP A 1 81 ? 30.438 4.93 7.066 1 97.31 81 ASP A CA 1
ATOM 647 C C . ASP A 1 81 ? 29.641 5.516 5.895 1 97.31 81 ASP A C 1
ATOM 649 O O . ASP A 1 81 ? 29.562 4.902 4.828 1 97.31 81 ASP A O 1
ATOM 653 N N . THR A 1 82 ? 29.094 6.699 6.223 1 97.62 82 THR A N 1
ATOM 654 C CA . THR A 1 82 ? 28.219 7.25 5.195 1 97.62 82 THR A CA 1
ATOM 655 C C . THR A 1 82 ? 28.531 8.727 4.961 1 97.62 82 THR A C 1
ATOM 657 O O . THR A 1 82 ? 29.109 9.391 5.824 1 97.62 82 THR A O 1
ATOM 660 N N . ASP A 1 83 ? 28.219 9.172 3.729 1 97.75 83 ASP A N 1
ATOM 661 C CA . ASP A 1 83 ? 28.031 10.578 3.41 1 97.75 83 ASP A CA 1
ATOM 662 C C . ASP A 1 83 ? 26.547 10.922 3.289 1 97.75 83 ASP A C 1
ATOM 664 O O . ASP A 1 83 ? 25.828 10.289 2.527 1 97.75 83 ASP A O 1
ATOM 668 N N . ILE A 1 84 ? 26.203 11.938 4.07 1 97.56 84 ILE A N 1
ATOM 669 C CA . ILE A 1 84 ? 24.781 12.25 4.156 1 97.56 84 ILE A CA 1
ATOM 670 C C . ILE A 1 84 ? 24.547 13.672 3.654 1 97.56 84 ILE A C 1
ATOM 672 O O . ILE A 1 84 ? 25.188 14.617 4.109 1 97.56 84 ILE A O 1
ATOM 676 N N . VAL A 1 85 ? 23.688 13.805 2.688 1 96.62 85 VAL A N 1
ATOM 677 C CA . VAL A 1 85 ? 23.234 15.102 2.199 1 96.62 85 VAL A CA 1
ATOM 678 C C . VAL A 1 85 ? 21.75 15.281 2.521 1 96.62 85 VAL A C 1
ATOM 680 O O . VAL A 1 85 ? 20.906 14.547 2.002 1 96.62 85 VAL A O 1
ATOM 683 N N . THR A 1 86 ? 21.469 16.25 3.363 1 95.62 86 THR A N 1
ATOM 684 C CA . THR A 1 86 ? 20.094 16.516 3.775 1 95.62 86 THR A CA 1
ATOM 685 C C . THR A 1 86 ? 19.562 17.781 3.111 1 95.62 86 THR A C 1
ATOM 687 O O . THR A 1 86 ? 20.234 18.828 3.121 1 95.62 86 THR A O 1
ATOM 690 N N . LYS A 1 87 ? 18.422 17.672 2.566 1 93.62 87 LYS A N 1
ATOM 691 C CA . LYS A 1 87 ? 17.734 18.812 1.962 1 93.62 87 LYS A CA 1
ATOM 692 C C . LYS A 1 87 ? 16.375 19.031 2.615 1 93.62 87 LYS A C 1
ATOM 694 O O . LYS A 1 87 ? 15.617 18.078 2.852 1 93.62 87 LYS A O 1
ATOM 699 N N . ILE A 1 88 ? 16.109 20.25 2.918 1 91.81 88 ILE A N 1
ATOM 700 C CA . ILE A 1 88 ? 14.82 20.594 3.5 1 91.81 88 ILE A CA 1
ATOM 701 C C . ILE A 1 88 ? 14.164 21.703 2.678 1 91.81 88 ILE A C 1
ATOM 703 O O . ILE A 1 88 ? 14.805 22.703 2.334 1 91.81 88 ILE A O 1
ATOM 707 N N . GLY A 1 89 ? 12.883 21.422 2.402 1 87.5 89 GLY A N 1
ATOM 708 C CA . GLY A 1 89 ? 12.117 22.391 1.615 1 87.5 89 GLY A CA 1
ATOM 709 C C . GLY A 1 89 ? 11.695 21.844 0.263 1 87.5 89 GLY A C 1
ATOM 710 O O . GLY A 1 89 ? 12.266 20.859 -0.224 1 87.5 89 GLY A O 1
ATOM 711 N N . GLU A 1 90 ? 10.758 22.422 -0.4 1 78.44 90 GLU A N 1
ATOM 712 C CA . GLU A 1 90 ? 10.266 22 -1.706 1 78.44 90 GLU A CA 1
ATOM 713 C C . GLU A 1 90 ? 10.75 22.938 -2.811 1 78.44 90 GLU A C 1
ATOM 715 O O . GLU A 1 90 ? 11.508 22.531 -3.693 1 78.44 90 GLU A O 1
ATOM 720 N N . ASN A 1 91 ? 10.32 24.172 -2.715 1 77.12 91 ASN A N 1
ATOM 721 C CA . ASN A 1 91 ? 10.727 25.172 -3.705 1 77.12 91 ASN A CA 1
ATOM 722 C C . ASN A 1 91 ? 12.102 25.75 -3.393 1 77.12 91 ASN A C 1
ATOM 724 O O . ASN A 1 91 ? 12.984 25.75 -4.25 1 77.12 91 ASN A O 1
ATOM 728 N N . LYS A 1 92 ? 12.242 26.359 -2.238 1 80.69 92 LYS A N 1
ATOM 729 C CA . LYS A 1 92 ? 13.531 26.75 -1.692 1 80.69 92 LYS A CA 1
ATOM 730 C C . LYS A 1 92 ? 14.094 25.672 -0.774 1 80.69 92 LYS A C 1
ATOM 732 O O . LYS A 1 92 ? 13.414 25.203 0.147 1 80.69 92 LYS A O 1
ATOM 737 N N . LYS A 1 93 ? 15.344 25.281 -1.097 1 87.94 93 LYS A N 1
ATOM 738 C CA . LYS A 1 93 ? 15.898 24.172 -0.332 1 87.94 93 LYS A CA 1
ATOM 739 C C . LYS A 1 93 ? 17.172 24.594 0.412 1 87.94 93 LYS A C 1
ATOM 741 O O . LYS A 1 93 ? 17.969 25.375 -0.109 1 87.94 93 LYS A O 1
ATOM 746 N N . ARG A 1 94 ? 17.219 24.203 1.567 1 91.31 94 ARG A N 1
ATOM 747 C CA . ARG A 1 94 ? 18.453 24.266 2.344 1 91.31 94 ARG A CA 1
ATOM 748 C C . ARG A 1 94 ? 19.141 22.906 2.391 1 91.31 94 ARG A C 1
ATOM 750 O O . ARG A 1 94 ? 18.484 21.891 2.617 1 91.31 94 ARG A O 1
ATOM 757 N N . THR A 1 95 ? 20.391 22.953 2.102 1 93.5 95 THR A N 1
ATOM 758 C CA . THR A 1 95 ? 21.125 21.703 2.023 1 93.5 95 THR A CA 1
ATOM 759 C C . THR A 1 95 ? 22.219 21.656 3.092 1 93.5 95 THR A C 1
ATOM 761 O O . THR A 1 95 ? 22.859 22.656 3.379 1 93.5 95 THR A O 1
ATOM 764 N N . PHE A 1 96 ? 22.391 20.578 3.668 1 94.12 96 PHE A N 1
ATOM 765 C CA . PHE A 1 96 ? 23.438 20.281 4.637 1 94.12 96 PHE A CA 1
ATOM 766 C C . PHE A 1 96 ? 24.094 18.938 4.332 1 94.12 96 PHE A C 1
ATOM 768 O O . PHE A 1 96 ? 23.422 17.953 4.078 1 94.12 96 PHE A O 1
ATOM 775 N N . SER A 1 97 ? 25.422 18.938 4.277 1 94.94 97 SER A N 1
ATOM 776 C CA . SER A 1 97 ? 26.172 17.703 3.982 1 94.94 97 SER A CA 1
ATOM 777 C C . SER A 1 97 ? 27.172 17.391 5.086 1 94.94 97 SER A C 1
ATOM 779 O O . SER A 1 97 ? 27.906 18.266 5.531 1 94.94 97 SER A O 1
ATOM 781 N N . LYS A 1 98 ? 27.156 16.172 5.523 1 96.31 98 LYS A N 1
ATOM 782 C CA . LYS A 1 98 ? 28.094 15.734 6.555 1 96.31 98 LYS A CA 1
ATOM 783 C C . LYS A 1 98 ? 28.281 14.219 6.508 1 96.31 98 LYS A C 1
ATOM 785 O O . LYS A 1 98 ? 27.375 13.484 6.145 1 96.31 98 LYS A O 1
ATOM 790 N N . SER A 1 99 ? 29.422 13.805 6.883 1 96.56 99 SER A N 1
ATOM 791 C CA . SER A 1 99 ? 29.688 12.375 7.023 1 96.56 99 SER A CA 1
ATOM 792 C C . SER A 1 99 ? 29.312 11.883 8.422 1 96.56 99 SER A C 1
ATOM 794 O O . SER A 1 99 ? 29.344 12.656 9.383 1 96.56 99 SER A O 1
ATOM 796 N N . HIS A 1 100 ? 28.891 10.688 8.5 1 97.56 100 HIS A N 1
ATOM 797 C CA . HIS A 1 100 ? 28.547 10.07 9.781 1 97.56 100 HIS A CA 1
ATOM 798 C C . HIS A 1 100 ? 28.781 8.562 9.742 1 97.56 100 HIS A C 1
ATOM 800 O O . HIS A 1 100 ? 28.516 7.918 8.719 1 97.56 100 HIS A O 1
ATOM 806 N N . THR A 1 101 ? 29.297 8.047 10.781 1 97.31 101 THR A N 1
ATOM 807 C CA . THR A 1 101 ? 29.469 6.605 10.922 1 97.31 101 THR A CA 1
ATOM 808 C C . THR A 1 101 ? 28.438 6.031 11.891 1 97.31 101 THR A C 1
ATOM 810 O O . THR A 1 101 ? 28.422 6.391 13.07 1 97.31 101 THR A O 1
ATOM 813 N N . PHE A 1 102 ? 27.594 5.184 11.398 1 97.31 102 PHE A N 1
ATOM 814 C CA . PHE A 1 102 ? 26.625 4.5 12.25 1 97.31 102 PHE A CA 1
ATOM 815 C C . PHE A 1 102 ? 27.25 3.262 12.883 1 97.31 102 PHE A C 1
ATOM 817 O O . PHE A 1 102 ? 27.953 2.5 12.219 1 97.31 102 PHE A O 1
ATOM 824 N N . THR A 1 103 ? 27.016 3.092 14.195 1 96.12 103 THR A N 1
ATOM 825 C CA . THR A 1 103 ? 27.5 1.947 14.969 1 96.12 103 THR A CA 1
ATOM 826 C C . THR A 1 103 ? 26.453 1.502 15.984 1 96.12 103 THR A C 1
ATOM 828 O O . THR A 1 103 ? 25.391 2.131 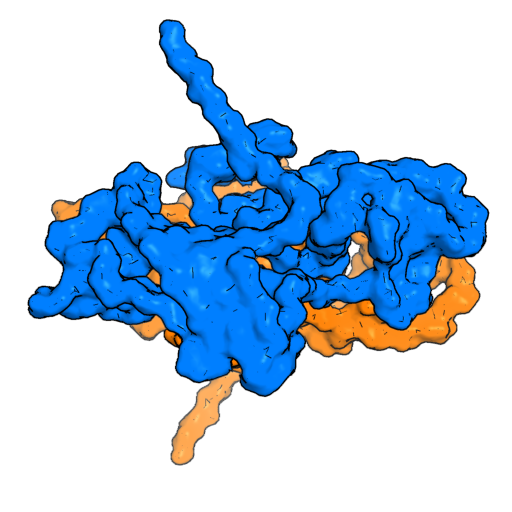16.109 1 96.12 103 THR A O 1
ATOM 831 N N . GLN A 1 104 ? 26.797 0.375 16.625 1 92.38 104 GLN A N 1
ATOM 832 C CA . GLN A 1 104 ? 25.891 -0.124 17.672 1 92.38 104 GLN A CA 1
ATOM 833 C C . GLN A 1 104 ? 25.672 0.932 18.75 1 92.38 104 GLN A C 1
ATOM 835 O O . GLN A 1 104 ? 24.578 1.013 19.312 1 92.38 104 GLN A O 1
ATOM 840 N N . GLY A 1 105 ? 26.609 1.696 19.016 1 91.81 105 GLY A N 1
ATOM 841 C CA . GLY A 1 105 ? 26.531 2.711 20.062 1 91.81 105 GLY A CA 1
ATOM 842 C C . GLY A 1 105 ? 26.047 4.055 19.547 1 91.81 105 GLY A C 1
ATOM 843 O O . GLY A 1 105 ? 25.766 4.965 20.328 1 91.81 105 GLY A O 1
ATOM 844 N N . ASN A 1 106 ? 25.984 4.227 18.266 1 94.5 106 ASN A N 1
ATOM 845 C CA . ASN A 1 106 ? 25.594 5.484 17.641 1 94.5 106 ASN A CA 1
ATOM 846 C C . ASN A 1 106 ? 24.75 5.25 16.391 1 94.5 106 ASN A C 1
ATOM 848 O O . ASN A 1 106 ? 25.25 5.406 15.273 1 94.5 106 ASN A O 1
ATOM 852 N N . MET A 1 107 ? 23.516 5.133 16.562 1 95.56 107 MET A N 1
ATOM 853 C CA . MET A 1 107 ? 22.625 4.734 15.469 1 95.56 107 MET A CA 1
ATOM 854 C C . MET A 1 107 ? 21.859 5.934 14.93 1 95.56 107 MET A C 1
ATOM 856 O O . MET A 1 107 ? 20.828 5.77 14.273 1 95.56 107 MET A O 1
ATOM 860 N N . SER A 1 108 ? 22.422 7.129 15.227 1 96.25 108 SER A N 1
ATOM 861 C CA . SER A 1 108 ? 21.672 8.312 14.812 1 96.25 108 SER A CA 1
ATOM 862 C C . SER A 1 108 ? 22.594 9.398 14.289 1 96.25 108 SER A C 1
ATOM 864 O O . SER A 1 108 ? 23.641 9.664 14.875 1 96.25 108 SER A O 1
ATOM 866 N N . PHE A 1 109 ? 22.297 9.906 13.18 1 95.88 109 PHE A N 1
ATOM 867 C CA . PHE A 1 109 ? 22.844 11.148 12.664 1 95.88 109 PHE A CA 1
ATOM 868 C C . PHE A 1 109 ? 21.984 12.336 13.062 1 95.88 109 PHE A C 1
ATOM 870 O O . PHE A 1 109 ? 20.766 12.328 12.836 1 95.88 109 PHE A O 1
ATOM 877 N N . TYR A 1 110 ? 22.609 13.297 13.641 1 92.44 110 TYR A N 1
ATOM 878 C CA . TYR A 1 110 ? 21.812 14.375 14.227 1 92.44 110 TYR A CA 1
ATOM 879 C C . TYR A 1 110 ? 22.312 15.734 13.773 1 92.44 110 TYR A C 1
ATOM 881 O O . TYR A 1 110 ? 23.516 15.977 13.727 1 92.44 110 TYR A O 1
ATOM 889 N N . LYS A 1 111 ? 21.422 16.562 13.352 1 89.19 111 LYS A N 1
ATOM 890 C CA . LYS A 1 111 ? 21.641 17.984 13.102 1 89.19 111 LYS A CA 1
ATOM 891 C C . LYS A 1 111 ? 20.766 18.844 14 1 89.19 111 LYS A C 1
ATOM 893 O O . LYS A 1 111 ? 19.547 18.953 13.773 1 89.19 111 LYS A O 1
ATOM 898 N N . ASP A 1 112 ? 21.312 19.547 14.883 1 82.62 112 ASP A N 1
ATOM 899 C CA . ASP A 1 112 ? 20.594 20.266 15.93 1 82.62 112 ASP A CA 1
ATOM 900 C C . ASP A 1 112 ? 19.875 21.484 15.359 1 82.62 112 ASP A C 1
ATOM 902 O O . ASP A 1 112 ? 18.703 21.703 15.641 1 82.62 112 ASP A O 1
ATOM 906 N N . VAL A 1 113 ? 20.641 22.344 14.688 1 80.44 113 VAL A N 1
ATOM 907 C CA . VAL A 1 113 ? 20.047 23.531 14.094 1 80.44 113 VAL A CA 1
ATOM 908 C C . VAL A 1 113 ? 20.125 23.438 12.57 1 80.44 113 VAL A C 1
ATOM 910 O O . VAL A 1 113 ? 21.156 23.766 11.969 1 80.44 113 VAL A O 1
ATOM 913 N N . PHE A 1 114 ? 19.094 22.984 12.102 1 83.88 114 PHE A N 1
ATOM 914 C CA . PHE A 1 114 ? 19.047 22.922 10.648 1 83.88 114 PHE A CA 1
ATOM 915 C C . PHE A 1 114 ? 18.484 24.203 10.062 1 83.88 114 PHE A C 1
ATOM 917 O O . PHE A 1 114 ? 19.031 24.766 9.117 1 83.88 114 PHE A O 1
ATOM 924 N N . ILE A 1 115 ? 17.391 24.641 10.664 1 85.69 115 ILE A N 1
ATOM 925 C CA . ILE A 1 115 ? 16.781 25.906 10.297 1 85.69 115 ILE A CA 1
ATOM 926 C C . ILE A 1 115 ? 16.391 26.672 11.555 1 85.69 115 ILE A C 1
ATOM 928 O O . ILE A 1 115 ? 15.766 26.109 12.461 1 85.69 115 ILE A O 1
ATOM 932 N N . ASP A 1 116 ? 16.812 27.969 11.469 1 83.38 116 ASP A N 1
ATOM 933 C CA . ASP A 1 116 ? 16.375 28.812 12.57 1 83.38 116 ASP A CA 1
ATOM 934 C C . ASP A 1 116 ? 14.867 29.047 12.523 1 83.38 116 ASP A C 1
ATOM 936 O O . ASP A 1 116 ? 14.297 29.219 11.445 1 83.38 116 ASP A O 1
ATOM 940 N N . TYR A 1 117 ? 14.344 29.109 13.633 1 78.75 117 TYR A N 1
ATOM 941 C CA . TYR A 1 117 ? 12.891 29.234 13.742 1 78.75 117 TYR A CA 1
ATOM 942 C C . TYR A 1 117 ? 12.391 30.438 12.953 1 78.75 117 TYR A C 1
ATOM 944 O O . TYR A 1 117 ? 11.344 30.375 12.305 1 78.75 117 TYR A O 1
ATOM 952 N N . HIS A 1 118 ? 13.141 31.531 13.047 1 80.19 118 HIS A N 1
ATOM 953 C CA . HIS A 1 118 ? 12.719 32.781 12.391 1 80.19 118 HIS A CA 1
ATOM 954 C C . HIS A 1 118 ? 12.805 32.656 10.875 1 80.19 118 HIS A C 1
ATOM 956 O O . HIS A 1 118 ? 12.203 33.438 10.148 1 80.19 118 HIS A O 1
ATOM 962 N N . GLU A 1 119 ? 13.492 31.578 10.375 1 85.5 119 GLU A N 1
ATOM 963 C CA . GLU A 1 119 ? 13.664 31.391 8.938 1 85.5 119 GLU A CA 1
ATOM 964 C C . GLU A 1 119 ? 12.836 30.219 8.422 1 85.5 119 GLU A C 1
ATOM 966 O O . GLU A 1 119 ? 12.789 29.969 7.219 1 85.5 119 GLU A O 1
ATOM 971 N N . MET A 1 120 ? 12.172 29.547 9.25 1 83.94 120 MET A N 1
ATOM 972 C CA . MET A 1 120 ? 11.523 28.281 8.922 1 83.94 120 MET A CA 1
ATOM 973 C C . MET A 1 120 ? 10.477 28.469 7.832 1 83.94 120 MET A C 1
ATOM 975 O O . MET A 1 120 ? 10.328 27.625 6.949 1 83.94 120 MET A O 1
ATOM 979 N N . ASP A 1 121 ? 9.859 29.578 7.871 1 83.88 121 ASP A N 1
ATOM 980 C CA . ASP A 1 121 ? 8.758 29.844 6.949 1 83.88 121 ASP A CA 1
ATOM 981 C C . ASP A 1 121 ? 9.25 29.875 5.504 1 83.88 121 ASP A C 1
ATOM 983 O O . ASP A 1 121 ? 8.484 29.594 4.578 1 83.88 121 ASP A O 1
ATOM 987 N N . LYS A 1 122 ? 10.539 30.156 5.355 1 87.94 122 LYS A N 1
ATOM 988 C CA . LYS A 1 122 ? 11.117 30.25 4.02 1 87.94 122 LYS A CA 1
ATOM 989 C C . LYS A 1 122 ? 11.164 28.875 3.338 1 87.94 122 LYS A C 1
ATOM 991 O O . LYS A 1 122 ? 11.234 28.797 2.111 1 87.94 122 LYS A O 1
ATOM 996 N N . PHE A 1 123 ? 11.094 27.859 4.191 1 89.75 123 PHE A N 1
ATOM 997 C CA . PHE A 1 123 ? 11.312 26.516 3.652 1 89.75 123 PHE A CA 1
ATOM 998 C C . PHE A 1 123 ? 10.086 25.641 3.861 1 89.75 123 PHE A C 1
ATOM 1000 O O . PHE A 1 123 ? 10.141 24.422 3.672 1 89.75 123 PHE A O 1
ATOM 1007 N N . MET A 1 124 ? 9.094 26.297 4.273 1 85 124 MET A N 1
ATOM 1008 C CA . MET A 1 124 ? 7.867 25.562 4.566 1 85 124 MET A CA 1
ATOM 1009 C C . MET A 1 124 ? 6.699 26.094 3.738 1 85 124 MET A C 1
ATOM 1011 O O . MET A 1 124 ? 6.707 27.25 3.312 1 85 124 MET A O 1
ATOM 1015 N N . THR A 1 125 ? 5.766 25.188 3.445 1 80.19 125 THR A N 1
ATOM 1016 C CA . THR A 1 125 ? 4.492 25.547 2.836 1 80.19 125 THR A CA 1
ATOM 1017 C C . THR A 1 125 ? 3.326 25.047 3.686 1 80.19 125 THR A C 1
ATOM 1019 O O . THR A 1 125 ? 3.203 23.859 3.936 1 80.19 125 THR A O 1
ATOM 1022 N N . ASP A 1 126 ? 2.498 25.938 4.16 1 78.38 126 ASP A N 1
ATOM 1023 C CA . ASP A 1 126 ? 1.324 25.594 4.953 1 78.38 126 ASP A CA 1
ATOM 1024 C C . ASP A 1 126 ? 1.713 24.75 6.164 1 78.38 126 ASP A C 1
ATOM 1026 O O . ASP A 1 126 ? 1.124 23.688 6.402 1 78.38 126 ASP A O 1
ATOM 1030 N N . ASP A 1 127 ? 2.854 25.062 6.773 1 81.94 127 ASP A N 1
ATOM 1031 C CA . ASP A 1 127 ? 3.352 24.422 7.992 1 81.94 127 ASP A CA 1
ATOM 1032 C C . ASP A 1 127 ? 3.816 23 7.719 1 81.94 127 ASP A C 1
ATOM 1034 O O . ASP A 1 127 ? 3.83 22.156 8.625 1 81.94 127 ASP A O 1
ATOM 1038 N N . ASN A 1 128 ? 3.99 22.703 6.414 1 85.75 128 ASN A N 1
ATOM 1039 C CA . ASN A 1 128 ? 4.566 21.438 6.004 1 85.75 128 ASN A CA 1
ATOM 1040 C C . ASN A 1 128 ? 6.016 21.594 5.555 1 85.75 128 ASN A C 1
ATOM 1042 O O . ASN A 1 128 ? 6.375 22.594 4.945 1 85.75 128 ASN A O 1
ATOM 1046 N N . VAL A 1 129 ? 6.75 20.594 5.91 1 88.75 129 VAL A N 1
ATOM 1047 C CA . VAL A 1 129 ? 8.148 20.625 5.508 1 88.75 129 VAL A CA 1
ATOM 1048 C C . VAL A 1 129 ? 8.516 19.344 4.766 1 88.75 129 VAL A C 1
ATOM 1050 O O . VAL A 1 129 ? 8.164 18.25 5.207 1 88.75 129 VAL A O 1
ATOM 1053 N N . PHE A 1 130 ? 9.141 19.516 3.67 1 90.81 130 PHE A N 1
ATOM 1054 C CA . PHE A 1 130 ? 9.656 18.406 2.887 1 90.81 130 PHE A CA 1
ATOM 1055 C C . PHE A 1 130 ? 11.117 18.125 3.227 1 90.81 130 PHE A C 1
ATOM 1057 O O . PHE A 1 130 ? 11.945 19.047 3.199 1 90.81 130 PHE A O 1
ATOM 1064 N N . VAL A 1 131 ? 11.422 16.891 3.566 1 93.5 131 VAL A N 1
ATOM 1065 C CA . VAL A 1 131 ? 12.789 16.516 3.9 1 93.5 131 VAL A CA 1
ATOM 1066 C C . VAL A 1 131 ? 13.258 15.406 2.957 1 93.5 131 VAL A C 1
ATOM 1068 O O . VAL A 1 131 ? 12.539 14.438 2.715 1 93.5 131 VAL A O 1
ATOM 1071 N N . GLU A 1 132 ? 14.359 15.578 2.424 1 93.44 132 GLU A N 1
ATOM 1072 C CA . GLU A 1 132 ? 15.016 14.578 1.594 1 93.44 132 GLU A CA 1
ATOM 1073 C C . GLU A 1 132 ? 16.438 14.305 2.08 1 93.44 132 GLU A C 1
ATOM 1075 O O . GLU A 1 132 ? 17.234 15.234 2.217 1 93.44 132 GLU A O 1
ATOM 1080 N N . ILE A 1 133 ? 16.766 13.07 2.342 1 95.69 133 ILE A N 1
ATOM 1081 C CA . ILE A 1 133 ? 18.094 12.703 2.799 1 95.69 133 ILE A CA 1
ATOM 1082 C C . ILE A 1 133 ? 18.734 11.719 1.813 1 95.69 133 ILE A C 1
ATOM 1084 O O . ILE A 1 133 ? 18.188 10.641 1.565 1 95.69 133 ILE A O 1
ATOM 1088 N N . ASN A 1 134 ? 19.797 12.117 1.26 1 95.5 134 ASN A N 1
ATOM 1089 C CA . ASN A 1 134 ? 20.609 11.258 0.4 1 95.5 134 ASN A CA 1
ATOM 1090 C C . ASN A 1 134 ? 21.766 10.641 1.165 1 95.5 134 ASN A C 1
ATOM 1092 O O . ASN A 1 134 ? 22.609 11.359 1.71 1 95.5 134 ASN A O 1
ATOM 1096 N N . VAL A 1 135 ? 21.844 9.359 1.159 1 96.81 135 VAL A N 1
ATOM 1097 C CA . VAL A 1 135 ? 22.875 8.656 1.907 1 96.81 135 VAL A CA 1
ATOM 1098 C C . VAL A 1 135 ? 23.766 7.883 0.944 1 96.81 135 VAL A C 1
ATOM 1100 O O . VAL A 1 135 ? 23.281 7.117 0.111 1 96.81 135 VAL A O 1
ATOM 1103 N N . THR A 1 136 ? 25 8.102 0.992 1 96.69 136 THR A N 1
ATOM 1104 C CA . THR A 1 136 ? 26 7.316 0.278 1 96.69 136 THR A CA 1
ATOM 1105 C C . THR A 1 136 ? 26.844 6.496 1.253 1 96.69 136 THR A C 1
ATOM 1107 O O . THR A 1 136 ? 27.531 7.055 2.113 1 96.69 136 THR A O 1
ATOM 1110 N N . ILE A 1 137 ? 26.781 5.254 1.096 1 96.19 137 ILE A N 1
ATOM 1111 C CA . ILE A 1 137 ? 27.562 4.367 1.949 1 96.19 137 ILE A CA 1
ATOM 1112 C C . ILE A 1 137 ? 29 4.281 1.429 1 96.19 137 ILE A C 1
ATOM 1114 O O . ILE A 1 137 ? 29.234 3.838 0.301 1 96.19 137 ILE A O 1
ATOM 1118 N N . LYS A 1 138 ? 29.875 4.59 2.23 1 95.88 138 LYS A N 1
ATOM 1119 C CA . LYS A 1 138 ? 31.281 4.613 1.843 1 95.88 138 LYS A CA 1
ATOM 1120 C C . LYS A 1 138 ? 31.969 3.299 2.195 1 95.88 138 LYS A C 1
ATOM 1122 O O . LYS A 1 138 ? 32.781 2.789 1.418 1 95.88 138 LYS A O 1
ATOM 1127 N N . LYS A 1 139 ? 31.734 2.861 3.355 1 94.69 139 LYS A N 1
ATOM 1128 C CA . LYS A 1 139 ? 32.344 1.646 3.873 1 94.69 139 LYS A CA 1
ATOM 1129 C C . LYS A 1 139 ? 31.484 0.989 4.938 1 94.69 139 LYS A C 1
ATOM 1131 O O . LYS A 1 139 ? 30.766 1.675 5.672 1 94.69 139 LYS A O 1
ATOM 1136 N N . SER A 1 140 ? 31.453 -0.273 4.934 1 94.31 140 SER A N 1
ATOM 1137 C CA . SER A 1 140 ? 30.734 -1.019 5.973 1 94.31 140 SER A CA 1
ATOM 1138 C C . SER A 1 140 ? 31.609 -2.135 6.539 1 94.31 140 SER A C 1
ATOM 1140 O O . SER A 1 140 ? 32.344 -2.785 5.801 1 94.31 140 SER A O 1
ATOM 1142 N N . ILE A 1 141 ? 31.656 -2.238 7.789 1 94.62 141 ILE A N 1
ATOM 1143 C CA . ILE A 1 141 ? 32.406 -3.277 8.484 1 94.62 141 ILE A CA 1
ATOM 1144 C C . ILE A 1 141 ? 31.469 -4.078 9.383 1 94.62 141 ILE A C 1
ATOM 1146 O O . ILE A 1 141 ? 30.656 -3.502 10.117 1 94.62 141 ILE A O 1
ATOM 1150 N N . GLY A 1 142 ? 31.578 -5.414 9.266 1 93.81 142 GLY A N 1
ATOM 1151 C CA . GLY A 1 142 ? 30.844 -6.266 10.188 1 93.81 142 GLY A CA 1
ATOM 1152 C C . GLY A 1 142 ? 29.375 -6.387 9.852 1 93.81 142 GLY A C 1
ATOM 1153 O O . GLY A 1 142 ? 28.578 -6.812 10.688 1 93.81 142 GLY A O 1
ATOM 1154 N N . VAL A 1 143 ? 28.953 -5.895 8.734 1 92.62 143 VAL A N 1
ATOM 1155 C CA . VAL A 1 143 ? 27.547 -5.93 8.344 1 92.62 143 VAL A CA 1
ATOM 1156 C C . VAL A 1 143 ? 27.438 -6.254 6.859 1 92.62 143 VAL A C 1
ATOM 1158 O O . VAL A 1 143 ? 28.281 -5.84 6.059 1 92.62 143 VAL A O 1
ATOM 1161 N N . ASP A 1 144 ? 26.516 -7.094 6.555 1 88.62 144 ASP A N 1
ATOM 1162 C CA . ASP A 1 144 ? 26.156 -7.363 5.164 1 88.62 144 ASP A CA 1
ATOM 1163 C C . ASP A 1 144 ? 24.953 -6.523 4.734 1 88.62 144 ASP A C 1
ATOM 1165 O O . ASP A 1 144 ? 23.812 -6.805 5.133 1 88.62 144 ASP A O 1
ATOM 1169 N N . LEU A 1 145 ? 25.25 -5.516 3.953 1 89.56 145 LEU A N 1
ATOM 1170 C CA . LEU A 1 145 ? 24.219 -4.578 3.516 1 89.56 145 LEU A CA 1
ATOM 1171 C C . LEU A 1 145 ? 23.547 -5.074 2.246 1 89.56 145 LEU A C 1
ATOM 1173 O O . LEU A 1 145 ? 24 -4.789 1.137 1 89.56 145 LEU A O 1
ATOM 1177 N N . LEU A 1 146 ? 22.562 -5.855 2.406 1 86.38 146 LEU A N 1
ATOM 1178 C CA . LEU A 1 146 ? 21.75 -6.383 1.308 1 86.38 146 LEU A CA 1
ATOM 1179 C C . LEU A 1 146 ? 20.297 -5.996 1.471 1 86.38 146 LEU A C 1
ATOM 1181 O O . LEU A 1 146 ? 19.766 -5.977 2.588 1 86.38 146 LEU A O 1
ATOM 1185 N N . PRO A 1 147 ? 19.688 -5.656 0.339 1 86.5 147 PRO A N 1
ATOM 1186 C CA . PRO A 1 147 ? 18.25 -5.383 0.461 1 86.5 147 PRO A CA 1
ATOM 1187 C C . PRO A 1 147 ? 17.484 -6.559 1.047 1 86.5 147 PRO A C 1
ATOM 1189 O O . PRO A 1 147 ? 17.766 -7.715 0.733 1 86.5 147 PRO A O 1
ATOM 1192 N N . LYS A 1 148 ? 16.594 -6.238 1.915 1 88.31 148 LYS A N 1
ATOM 1193 C CA . LYS A 1 148 ? 15.758 -7.277 2.5 1 88.31 148 LYS A CA 1
ATOM 1194 C C . LYS A 1 148 ? 14.82 -7.871 1.457 1 88.31 148 LYS A C 1
ATOM 1196 O O . LYS A 1 148 ? 14.148 -7.141 0.727 1 88.31 148 LYS A O 1
ATOM 1201 N N . LYS A 1 149 ? 14.852 -9.148 1.366 1 92.31 149 LYS A N 1
ATOM 1202 C CA . LYS A 1 149 ? 13.914 -9.852 0.502 1 92.31 149 LYS A CA 1
ATOM 1203 C C . LYS A 1 149 ? 12.633 -10.203 1.257 1 92.31 149 LYS A C 1
ATOM 1205 O O . LYS A 1 149 ? 12.68 -10.852 2.305 1 92.31 149 LYS A O 1
ATOM 1210 N N . LEU A 1 150 ? 11.539 -9.742 0.764 1 92.88 150 LEU A N 1
ATOM 1211 C CA . LEU A 1 150 ? 10.258 -10.023 1.411 1 92.88 150 LEU A CA 1
ATOM 1212 C C . LEU A 1 150 ? 9.781 -11.438 1.082 1 92.88 150 LEU A C 1
ATOM 1214 O O . LEU A 1 150 ? 9.016 -12.031 1.842 1 92.88 150 LEU A O 1
ATOM 1218 N N . LYS A 1 151 ? 10.188 -11.898 -0.018 1 94.44 151 LYS A N 1
ATOM 1219 C CA . LYS A 1 151 ? 9.914 -13.258 -0.477 1 94.44 151 LYS A CA 1
ATOM 1220 C C . LYS A 1 151 ? 11.156 -13.883 -1.118 1 94.44 151 LYS A C 1
ATOM 1222 O O . LYS A 1 151 ? 11.859 -13.227 -1.889 1 94.44 151 LYS A O 1
ATOM 1227 N N . LEU A 1 152 ? 11.367 -15.102 -0.708 1 95.12 152 LEU A N 1
ATOM 1228 C CA . LEU A 1 152 ? 12.484 -15.828 -1.31 1 95.12 152 LEU A CA 1
ATOM 1229 C C . LEU A 1 152 ? 12 -16.688 -2.477 1 95.12 152 LEU A C 1
ATOM 1231 O O . LEU A 1 152 ? 11.008 -17.406 -2.357 1 95.12 152 LEU A O 1
ATOM 1235 N N . PHE A 1 153 ? 12.68 -16.594 -3.531 1 97 153 PHE A N 1
ATOM 1236 C CA . PHE A 1 153 ? 12.273 -17.359 -4.711 1 97 153 PHE A CA 1
ATOM 1237 C C . PHE A 1 153 ? 13.25 -18.484 -4.984 1 97 153 PHE A C 1
ATOM 1239 O O . PHE A 1 153 ? 13.156 -19.156 -6.012 1 97 153 PHE A O 1
ATOM 1246 N N . ASP A 1 154 ? 14.188 -18.703 -4.137 1 95.81 154 ASP A N 1
ATOM 1247 C CA . ASP A 1 154 ? 15.188 -19.75 -4.359 1 95.81 154 ASP A CA 1
ATOM 1248 C C . ASP A 1 154 ? 15.312 -20.656 -3.141 1 95.81 154 ASP A C 1
ATOM 1250 O O . ASP A 1 154 ? 16.25 -21.438 -3.039 1 95.81 154 ASP A O 1
ATOM 1254 N N . ASP A 1 155 ? 14.43 -20.484 -2.221 1 94.5 155 ASP A N 1
ATOM 1255 C CA . ASP A 1 155 ? 14.461 -21.375 -1.065 1 94.5 155 ASP A CA 1
ATOM 1256 C C . ASP A 1 155 ? 13.766 -22.703 -1.378 1 94.5 155 ASP A C 1
ATOM 1258 O O . ASP A 1 155 ? 13.359 -22.938 -2.516 1 94.5 155 ASP A O 1
ATOM 1262 N N . ASP A 1 156 ? 13.695 -23.547 -0.421 1 92.88 156 ASP A N 1
ATOM 1263 C CA . ASP A 1 156 ? 13.156 -24.891 -0.635 1 92.88 156 ASP A CA 1
ATOM 1264 C C . ASP A 1 156 ? 11.672 -24.828 -0.98 1 92.88 156 ASP A C 1
ATOM 1266 O O . ASP A 1 156 ? 11.195 -25.594 -1.817 1 92.88 156 ASP A O 1
ATOM 1270 N N . VAL A 1 157 ? 11.008 -23.953 -0.383 1 89.31 157 VAL A N 1
ATOM 1271 C CA . VAL A 1 157 ? 9.578 -23.812 -0.646 1 89.31 157 VAL A CA 1
ATOM 1272 C C . VAL A 1 157 ? 9.352 -23.391 -2.098 1 89.31 157 VAL A C 1
ATOM 1274 O O . VAL A 1 157 ? 8.555 -24 -2.812 1 89.31 157 VAL A O 1
ATOM 1277 N N . ALA A 1 158 ? 10.062 -22.344 -2.482 1 91.75 158 ALA A N 1
ATOM 1278 C CA . ALA A 1 158 ? 9.945 -21.875 -3.859 1 91.75 158 ALA A CA 1
ATOM 1279 C C . ALA A 1 158 ? 10.297 -22.969 -4.852 1 91.75 158 ALA A C 1
ATOM 1281 O O . ALA A 1 158 ? 9.617 -23.141 -5.867 1 91.75 158 ALA A O 1
ATOM 1282 N N . LYS A 1 159 ? 11.297 -23.734 -4.539 1 92.94 159 LYS A N 1
ATOM 1283 C CA . LYS A 1 159 ? 11.742 -24.797 -5.422 1 92.94 159 LYS A CA 1
ATOM 1284 C C . LYS A 1 159 ? 10.703 -25.906 -5.516 1 92.94 159 LYS A C 1
ATOM 1286 O O . LYS A 1 159 ? 10.461 -26.453 -6.598 1 92.94 159 LYS A O 1
ATOM 1291 N N . ASN A 1 160 ? 10.086 -26.188 -4.414 1 90 160 ASN A N 1
ATOM 1292 C CA . ASN A 1 160 ? 9.133 -27.281 -4.344 1 90 160 ASN A CA 1
ATOM 1293 C C . ASN A 1 160 ? 7.809 -26.922 -5.016 1 90 160 ASN A C 1
ATOM 1295 O O . ASN A 1 160 ? 7.094 -27.797 -5.5 1 90 160 ASN A O 1
ATOM 1299 N N . PHE A 1 161 ? 7.539 -25.656 -5.07 1 89.25 161 PHE A N 1
ATOM 1300 C CA . PHE A 1 161 ? 6.246 -25.234 -5.594 1 89.25 161 PHE A CA 1
ATOM 1301 C C . PHE A 1 161 ? 6.41 -24.422 -6.867 1 89.25 161 PHE A C 1
ATOM 1303 O O . PHE A 1 161 ? 5.723 -23.406 -7.059 1 89.25 161 PHE A O 1
ATOM 1310 N N . SER A 1 162 ? 7.328 -24.719 -7.633 1 90.88 162 SER A N 1
ATOM 1311 C CA . SER A 1 162 ? 7.562 -24.047 -8.914 1 90.88 162 SER A CA 1
ATOM 1312 C C . SER A 1 162 ? 7.641 -25.062 -10.055 1 90.88 162 SER A C 1
ATOM 1314 O O . SER A 1 162 ? 7.859 -26.25 -9.812 1 90.88 162 SER A O 1
ATOM 1316 N N . ASP A 1 163 ? 7.426 -24.641 -11.289 1 89.75 163 ASP A N 1
ATOM 1317 C CA . ASP A 1 163 ? 7.535 -25.516 -12.453 1 89.75 163 ASP A CA 1
ATOM 1318 C C . ASP A 1 163 ? 8.391 -24.875 -13.547 1 89.75 163 ASP A C 1
ATOM 1320 O O . ASP A 1 163 ? 8.492 -25.406 -14.656 1 89.75 163 ASP A O 1
ATOM 1324 N N . VAL A 1 164 ? 9.023 -23.734 -13.234 1 92.44 164 VAL A N 1
ATOM 1325 C CA . VAL A 1 164 ? 9.969 -23.094 -14.133 1 92.44 164 VAL A CA 1
ATOM 1326 C C . VAL A 1 164 ? 10.961 -22.25 -13.336 1 92.44 164 VAL A C 1
ATOM 1328 O O . VAL A 1 164 ? 10.641 -21.766 -12.25 1 92.44 164 VAL A O 1
ATOM 1331 N N . VAL A 1 165 ? 12.156 -22.141 -13.797 1 95.81 165 VAL A N 1
ATOM 1332 C CA . VAL A 1 165 ? 13.188 -21.312 -13.188 1 95.81 165 VAL A CA 1
ATOM 1333 C C . VAL A 1 165 ? 13.578 -20.188 -14.133 1 95.81 165 VAL A C 1
ATOM 1335 O O . VAL A 1 165 ? 13.938 -20.422 -15.289 1 95.81 165 VAL A O 1
ATOM 1338 N N . LEU A 1 166 ? 13.461 -19 -13.734 1 96.19 166 LEU A N 1
ATOM 1339 C CA . LEU A 1 166 ? 13.945 -17.828 -14.469 1 96.19 166 LEU A CA 1
ATOM 1340 C C . LEU A 1 166 ? 15.32 -17.406 -13.969 1 96.19 166 LEU A C 1
ATOM 1342 O O . LEU A 1 166 ? 15.492 -17.109 -12.781 1 96.19 166 LEU A O 1
ATOM 1346 N N . MET A 1 167 ? 16.25 -17.406 -14.828 1 96.88 167 MET A N 1
ATOM 1347 C CA . MET A 1 167 ? 17.609 -16.969 -14.5 1 96.88 167 MET A CA 1
ATOM 1348 C C . MET A 1 167 ? 17.828 -15.508 -14.875 1 96.88 167 MET A C 1
ATOM 1350 O O . MET A 1 167 ? 17.625 -15.133 -16.031 1 96.88 167 MET A O 1
ATOM 1354 N N . VAL A 1 168 ? 18.141 -14.695 -13.969 1 96.75 168 VAL A N 1
ATOM 1355 C CA . VAL A 1 168 ? 18.5 -13.297 -14.172 1 96.75 168 VAL A CA 1
ATOM 1356 C C . VAL A 1 168 ? 19.891 -13.023 -13.602 1 96.75 168 VAL A C 1
ATOM 1358 O O . VAL A 1 168 ? 20.078 -12.984 -12.391 1 96.75 168 VAL A O 1
ATOM 1361 N N . GLY A 1 169 ? 20.797 -12.766 -14.492 1 93.75 169 GLY A N 1
ATOM 1362 C CA . GLY A 1 169 ? 22.172 -12.781 -14.016 1 93.75 169 GLY A CA 1
ATOM 1363 C C . GLY A 1 169 ? 22.562 -14.086 -13.352 1 93.75 169 GLY A C 1
ATOM 1364 O O . GLY A 1 169 ? 22.391 -15.156 -13.938 1 93.75 169 GLY A O 1
ATOM 1365 N N . ASP A 1 170 ? 23 -14.047 -12.109 1 93 170 ASP A N 1
ATOM 1366 C CA . ASP A 1 170 ? 23.422 -15.242 -11.391 1 93 170 ASP A CA 1
ATOM 1367 C C . ASP A 1 170 ? 22.344 -15.695 -10.398 1 93 170 ASP A C 1
ATOM 1369 O O . ASP A 1 170 ? 22.578 -16.594 -9.594 1 93 170 ASP A O 1
ATOM 1373 N N . GLN A 1 171 ? 21.188 -15.133 -10.539 1 95.62 171 GLN A N 1
ATOM 1374 C CA . GLN A 1 171 ? 20.156 -15.453 -9.578 1 95.62 171 GLN A CA 1
ATOM 1375 C C . GLN A 1 171 ? 19.062 -16.312 -10.211 1 95.62 171 GLN A C 1
ATOM 1377 O O . GLN A 1 171 ? 18.672 -16.078 -11.359 1 95.62 171 GLN A O 1
ATOM 1382 N N . GLU A 1 172 ? 18.594 -17.266 -9.406 1 97.12 172 GLU A N 1
ATOM 1383 C CA . GLU A 1 172 ? 17.516 -18.141 -9.828 1 97.12 172 GLU A CA 1
ATOM 1384 C C . GLU A 1 172 ? 16.188 -17.719 -9.18 1 97.12 172 GLU A C 1
ATOM 1386 O O . GLU A 1 172 ? 16.141 -17.469 -7.973 1 97.12 172 GLU A O 1
ATOM 1391 N N . PHE A 1 173 ? 15.211 -17.641 -9.984 1 97.62 173 PHE A N 1
ATOM 1392 C CA . PHE A 1 173 ? 13.867 -17.375 -9.492 1 97.62 173 PHE A CA 1
ATOM 1393 C C . PHE A 1 173 ? 12.922 -18.531 -9.852 1 97.62 173 PHE A C 1
ATOM 1395 O O . PHE A 1 173 ? 12.562 -18.703 -11.016 1 97.62 173 PHE A O 1
ATOM 1402 N N . HIS A 1 174 ? 12.594 -19.328 -8.82 1 96.06 174 HIS A N 1
ATOM 1403 C CA . HIS A 1 174 ? 11.656 -20.438 -8.984 1 96.06 174 HIS A CA 1
ATOM 1404 C C . HIS A 1 174 ? 10.211 -19.953 -8.914 1 96.06 174 HIS A C 1
ATOM 1406 O O . HIS A 1 174 ? 9.766 -19.469 -7.867 1 96.06 174 HIS A O 1
ATOM 1412 N N . VAL A 1 175 ? 9.508 -20.047 -10.047 1 94.62 175 VAL A N 1
ATOM 1413 C CA . VAL A 1 175 ? 8.164 -19.469 -10.117 1 94.62 175 VAL A CA 1
ATOM 1414 C C . VAL A 1 175 ? 7.23 -20.438 -10.844 1 94.62 175 VAL A C 1
ATOM 1416 O O . VAL A 1 175 ? 7.652 -21.516 -11.289 1 94.62 175 VAL A O 1
ATOM 1419 N N . ASN A 1 176 ? 5.938 -20.156 -10.867 1 90.69 176 ASN A N 1
ATOM 1420 C CA . ASN A 1 176 ? 4.918 -20.938 -11.547 1 90.69 176 ASN A CA 1
ATOM 1421 C C . ASN A 1 176 ? 4.559 -20.344 -12.906 1 90.69 176 ASN A C 1
ATOM 1423 O O . ASN A 1 176 ? 4.168 -19.172 -12.992 1 90.69 176 ASN A O 1
ATOM 1427 N N . LYS A 1 177 ? 4.602 -21.172 -13.922 1 90.5 177 LYS A N 1
ATOM 1428 C CA . LYS A 1 177 ? 4.344 -20.734 -15.289 1 90.5 177 LYS A CA 1
ATOM 1429 C C . LYS A 1 177 ? 2.928 -20.172 -15.43 1 90.5 177 LYS A C 1
ATOM 1431 O O . LYS A 1 177 ? 2.732 -19.078 -15.938 1 90.5 177 LYS A O 1
ATOM 1436 N N . MET A 1 178 ? 1.981 -20.922 -14.977 1 87.94 178 MET A N 1
ATOM 1437 C CA . MET A 1 178 ? 0.576 -20.562 -15.148 1 87.94 178 MET A CA 1
ATOM 1438 C C . MET A 1 178 ? 0.26 -19.25 -14.438 1 87.94 178 MET A C 1
ATOM 1440 O O . MET A 1 178 ? -0.446 -18.406 -14.977 1 87.94 178 MET A O 1
ATOM 1444 N N . TYR A 1 179 ? 0.802 -19.125 -13.297 1 91.81 179 TYR A N 1
ATOM 1445 C CA . TYR A 1 179 ? 0.568 -17.906 -12.523 1 91.81 179 TYR A CA 1
ATOM 1446 C C . TYR A 1 179 ? 1.134 -16.688 -13.242 1 91.81 179 TYR A C 1
ATOM 1448 O O . TYR A 1 179 ? 0.431 -15.695 -13.438 1 91.81 179 TYR A O 1
ATOM 1456 N N . LEU A 1 180 ? 2.389 -16.766 -13.648 1 93.19 180 LEU A N 1
ATOM 1457 C CA . LEU A 1 180 ? 3.023 -15.617 -14.289 1 93.19 180 LEU A CA 1
ATOM 1458 C C . LEU A 1 180 ? 2.35 -15.297 -15.625 1 93.19 180 LEU A C 1
ATOM 1460 O O . LEU A 1 180 ? 2.209 -14.133 -15.992 1 93.19 180 LEU A O 1
ATOM 1464 N N . ALA A 1 181 ? 1.979 -16.359 -16.297 1 91.94 181 ALA A N 1
ATOM 1465 C CA . ALA A 1 181 ? 1.309 -16.203 -17.578 1 91.94 181 ALA A CA 1
ATOM 1466 C C . ALA A 1 181 ? -0.005 -15.438 -17.422 1 91.94 181 ALA A C 1
ATOM 1468 O O . ALA A 1 181 ? -0.383 -14.641 -18.281 1 91.94 181 ALA A O 1
ATOM 1469 N N . SER A 1 182 ? -0.692 -15.633 -16.359 1 91.81 182 SER A N 1
ATOM 1470 C CA . SER A 1 182 ? -1.972 -14.977 -16.094 1 91.81 182 SER A CA 1
ATOM 1471 C C . SER A 1 182 ? -1.777 -13.523 -15.703 1 91.81 182 SER A C 1
ATOM 1473 O O . SER A 1 182 ? -2.723 -12.727 -15.742 1 91.81 182 SER A O 1
ATOM 1475 N N . HIS A 1 183 ? -0.557 -13.109 -15.367 1 94.06 183 HIS A N 1
ATOM 1476 C CA . HIS A 1 183 ? -0.317 -11.773 -14.844 1 94.06 183 HIS A CA 1
ATOM 1477 C C . HIS A 1 183 ? 0.457 -10.914 -15.836 1 94.06 183 HIS A C 1
ATOM 1479 O O . HIS A 1 183 ? 0.606 -9.711 -15.641 1 94.06 183 HIS A O 1
ATOM 1485 N N . SER A 1 184 ? 0.883 -11.492 -16.844 1 94.94 184 SER A N 1
ATOM 1486 C CA . SER A 1 184 ? 1.751 -10.805 -17.797 1 94.94 184 SER A CA 1
ATOM 1487 C C . SER A 1 184 ? 1.604 -11.391 -19.203 1 94.94 184 SER A C 1
ATOM 1489 O O . SER A 1 184 ? 1.798 -12.586 -19.406 1 94.94 184 SER A O 1
ATOM 1491 N N . THR A 1 185 ? 1.358 -10.531 -20.172 1 93.19 185 THR A N 1
ATOM 1492 C CA . THR A 1 185 ? 1.228 -11 -21.562 1 93.19 185 THR A CA 1
ATOM 1493 C C . THR A 1 185 ? 2.572 -11.484 -22.094 1 93.19 185 THR A C 1
ATOM 1495 O O . THR A 1 185 ? 2.625 -12.398 -22.922 1 93.19 185 THR A O 1
ATOM 1498 N N . TYR A 1 186 ? 3.631 -10.898 -21.656 1 93.94 186 TYR A N 1
ATOM 1499 C CA . TYR A 1 186 ? 4.965 -11.352 -22.031 1 93.94 186 TYR A CA 1
ATOM 1500 C C . TYR A 1 186 ? 5.195 -12.789 -21.594 1 93.94 186 TYR A C 1
ATOM 1502 O O . TYR A 1 186 ? 5.602 -13.633 -22.406 1 93.94 186 TYR A O 1
ATOM 1510 N N . PHE A 1 187 ? 4.926 -13.062 -20.359 1 93.81 187 PHE A N 1
ATOM 1511 C CA . PHE A 1 187 ? 5.172 -14.398 -19.828 1 93.81 187 PHE A CA 1
ATOM 1512 C C . PHE A 1 187 ? 4.172 -15.398 -20.391 1 93.81 187 PHE A C 1
ATOM 1514 O O . PHE A 1 187 ? 4.488 -16.578 -20.562 1 93.81 187 PHE A O 1
ATOM 1521 N N . GLU A 1 188 ? 2.967 -14.891 -20.656 1 91.88 188 GLU A N 1
ATOM 1522 C CA . GLU A 1 188 ? 2.008 -15.75 -21.344 1 91.88 188 GLU A CA 1
ATOM 1523 C C . GLU A 1 188 ? 2.568 -16.25 -22.672 1 91.88 188 GLU A C 1
ATOM 1525 O O . GLU A 1 188 ? 2.508 -17.438 -22.969 1 91.88 188 GLU A O 1
ATOM 1530 N N . THR A 1 189 ? 3.105 -15.375 -23.438 1 90.69 189 THR A N 1
ATOM 1531 C CA . THR A 1 189 ? 3.672 -15.695 -24.75 1 90.69 189 THR A CA 1
ATOM 1532 C C . THR A 1 189 ? 4.922 -16.562 -24.594 1 90.69 189 THR A C 1
ATOM 1534 O O . THR A 1 189 ? 5.121 -17.516 -25.359 1 90.69 189 THR A O 1
ATOM 1537 N N . LEU A 1 190 ? 5.715 -16.203 -23.609 1 87.69 190 LEU A N 1
ATOM 1538 C CA . LEU A 1 190 ? 6.969 -16.906 -23.375 1 87.69 190 LEU A CA 1
ATOM 1539 C C . LEU A 1 190 ? 6.707 -18.391 -23.047 1 87.69 190 LEU A C 1
ATOM 1541 O O . LEU A 1 190 ? 7.445 -19.266 -23.516 1 87.69 190 LEU A O 1
ATOM 1545 N N . PHE A 1 191 ? 5.625 -18.641 -22.266 1 86.44 191 PHE A N 1
ATOM 1546 C CA . PHE A 1 191 ? 5.391 -19.984 -21.766 1 86.44 191 PHE A CA 1
ATOM 1547 C C . PHE A 1 191 ? 4.473 -20.766 -22.703 1 86.44 191 PHE A C 1
ATOM 1549 O O . PHE A 1 191 ? 4.371 -21.984 -22.609 1 86.44 191 PHE A O 1
ATOM 1556 N N . LEU A 1 192 ? 3.578 -20.141 -23.453 1 75.81 192 LEU A N 1
ATOM 1557 C CA . LEU A 1 192 ? 2.729 -20.812 -24.438 1 75.81 192 LEU A CA 1
ATOM 1558 C C . LEU A 1 192 ? 3.547 -21.766 -25.297 1 75.81 192 LEU A C 1
ATOM 1560 O O . LEU A 1 192 ? 3.111 -22.875 -25.594 1 75.81 192 LEU A O 1
ATOM 1564 N N . GLY A 1 193 ? 4.609 -21.266 -25.812 1 63.62 193 GLY A N 1
ATOM 1565 C CA . GLY A 1 193 ? 5.426 -22.141 -26.641 1 63.62 193 GLY A CA 1
ATOM 1566 C C . GLY A 1 193 ? 6.113 -23.25 -25.844 1 63.62 193 GLY A C 1
ATOM 1567 O O . GLY A 1 193 ? 6.535 -24.25 -26.406 1 63.62 193 GLY A O 1
ATOM 1568 N N . ASN A 1 194 ? 6.195 -23.125 -24.516 1 59.59 194 ASN A N 1
ATOM 1569 C CA . ASN A 1 194 ? 6.984 -24.031 -23.688 1 59.59 194 ASN A CA 1
ATOM 1570 C C . ASN A 1 194 ? 6.094 -24.844 -22.75 1 59.59 194 ASN A C 1
ATOM 1572 O O . ASN A 1 194 ? 6.594 -25.641 -21.953 1 59.59 194 ASN A O 1
ATOM 1576 N N . PHE A 1 195 ? 4.762 -24.547 -22.688 1 57.47 195 PHE A N 1
ATOM 1577 C CA . PHE A 1 195 ? 3.898 -25.219 -21.719 1 57.47 195 PHE A CA 1
ATOM 1578 C C . PHE A 1 195 ? 3.949 -26.734 -21.906 1 57.47 195 PHE A C 1
ATOM 1580 O O . PHE A 1 195 ? 3.775 -27.484 -20.953 1 57.47 195 PHE A O 1
ATOM 1587 N N . ALA A 1 196 ? 4.297 -27.094 -23.094 1 51.56 196 ALA A N 1
ATOM 1588 C CA . ALA A 1 196 ? 4.301 -28.516 -23.438 1 51.56 196 ALA A CA 1
ATOM 1589 C C . ALA A 1 196 ? 5.5 -29.234 -22.812 1 51.56 196 ALA A C 1
ATOM 1591 O O . ALA A 1 196 ? 5.562 -30.469 -22.797 1 51.56 196 ALA A O 1
ATOM 1592 N N . GLU A 1 197 ? 6.324 -28.422 -22.328 1 55.31 197 GLU A N 1
ATOM 1593 C CA . GLU A 1 197 ? 7.512 -29.125 -21.844 1 55.31 197 GLU A CA 1
ATOM 1594 C C . GLU A 1 197 ? 7.352 -29.531 -20.391 1 55.31 197 GLU A C 1
ATOM 1596 O O . GLU A 1 197 ? 6.898 -28.734 -19.562 1 55.31 197 GLU A O 1
ATOM 1601 N N . SER A 1 198 ? 7.273 -30.812 -20.109 1 54.59 198 SER A N 1
ATOM 1602 C CA . SER A 1 198 ? 7.043 -31.453 -18.812 1 54.59 198 SER A CA 1
ATOM 1603 C C . SER A 1 198 ? 8.117 -31.078 -17.812 1 54.59 198 SER A C 1
ATOM 1605 O O . SER A 1 198 ? 7.848 -31.016 -16.609 1 54.59 198 SER A O 1
ATOM 1607 N N . GLU A 1 199 ? 9.375 -30.906 -18.234 1 59.97 199 GLU A N 1
ATOM 1608 C CA . GLU A 1 199 ? 10.453 -30.703 -17.266 1 59.97 199 GLU A CA 1
ATOM 1609 C C . GLU A 1 199 ? 10.617 -29.219 -16.938 1 59.97 199 GLU A C 1
ATOM 1611 O O . GLU A 1 199 ? 10.297 -28.359 -17.766 1 59.97 199 GLU A O 1
ATOM 1616 N N . LYS A 1 200 ? 10.898 -29.062 -15.617 1 67.56 200 LYS A N 1
ATOM 1617 C CA . LYS A 1 200 ? 11.188 -27.719 -15.148 1 67.56 200 LYS A CA 1
ATOM 1618 C C . LYS A 1 200 ? 12.227 -27.031 -16.031 1 67.56 200 LYS A C 1
ATOM 1620 O O . LYS A 1 200 ? 13.375 -27.469 -16.094 1 67.56 200 LYS A O 1
ATOM 1625 N N . SER A 1 201 ? 11.766 -26.141 -16.812 1 83.19 201 SER A N 1
ATOM 1626 C CA . SER A 1 201 ? 12.609 -25.453 -17.781 1 83.19 201 SER A CA 1
ATOM 1627 C C . SER A 1 201 ? 13.312 -24.25 -17.141 1 83.19 201 SER A C 1
ATOM 1629 O O . SER A 1 201 ? 12.828 -23.703 -16.141 1 83.19 201 SER A O 1
ATOM 1631 N N . ILE A 1 202 ? 14.539 -24.125 -17.484 1 90.94 202 ILE A N 1
ATOM 1632 C CA . ILE A 1 202 ? 15.312 -22.953 -17.094 1 90.94 202 ILE A CA 1
ATOM 1633 C C . ILE A 1 202 ? 15.32 -21.922 -18.234 1 90.94 202 ILE A C 1
ATOM 1635 O O . ILE A 1 202 ? 15.672 -22.25 -19.359 1 90.94 202 ILE A O 1
ATOM 1639 N N . ILE A 1 203 ? 14.859 -20.75 -18.016 1 93.12 203 ILE A N 1
ATOM 1640 C CA . ILE A 1 203 ? 14.797 -19.688 -19 1 93.12 203 ILE A CA 1
ATOM 1641 C C . ILE A 1 203 ? 15.641 -18.5 -18.531 1 93.12 203 ILE A C 1
ATOM 1643 O O . ILE A 1 203 ? 15.492 -18.031 -17.391 1 93.12 203 ILE A O 1
ATOM 1647 N N . GLU A 1 204 ? 16.5 -18.016 -19.375 1 94.44 204 GLU A N 1
ATOM 1648 C CA . GLU A 1 204 ? 17.344 -16.875 -19.047 1 94.44 204 GLU A CA 1
ATOM 1649 C C . GLU A 1 204 ? 16.719 -15.57 -19.516 1 94.44 204 GLU A C 1
ATOM 1651 O O . GLU A 1 204 ? 16.312 -15.469 -20.688 1 94.44 204 GLU A O 1
ATOM 1656 N N . LEU A 1 205 ? 16.531 -14.641 -18.625 1 94.94 205 LEU A N 1
ATOM 1657 C CA . LEU A 1 205 ? 16.141 -13.281 -18.984 1 94.94 205 LEU A CA 1
ATOM 1658 C C . LEU A 1 205 ? 17.344 -12.352 -18.984 1 94.94 205 LEU A C 1
ATOM 1660 O O . LEU A 1 205 ? 18.047 -12.242 -17.969 1 94.94 205 LEU A O 1
ATOM 1664 N N . LYS A 1 206 ? 17.547 -11.641 -20.031 1 93.31 206 LYS A N 1
ATOM 1665 C CA . LYS A 1 206 ? 18.766 -10.852 -20.203 1 93.31 206 LYS A CA 1
ATOM 1666 C C . LYS A 1 206 ? 18.484 -9.367 -20 1 93.31 206 LYS A C 1
ATOM 1668 O O . LYS A 1 206 ? 17.344 -8.93 -20.062 1 93.31 206 LYS A O 1
ATOM 1673 N N . ASP A 1 207 ? 19.531 -8.609 -19.562 1 92.44 207 ASP A N 1
ATOM 1674 C CA . ASP A 1 207 ? 19.562 -7.148 -19.531 1 92.44 207 ASP A CA 1
ATOM 1675 C C . ASP A 1 207 ? 18.594 -6.617 -18.469 1 92.44 207 ASP A C 1
ATOM 1677 O O . ASP A 1 207 ? 17.891 -5.629 -18.703 1 92.44 207 ASP A O 1
ATOM 1681 N N . ILE A 1 208 ? 18.438 -7.426 -17.469 1 93.62 208 ILE A N 1
ATOM 1682 C CA . ILE A 1 208 ? 17.594 -6.992 -16.359 1 93.62 208 ILE A CA 1
ATOM 1683 C C . ILE A 1 208 ? 18.406 -7.074 -15.055 1 93.62 208 ILE A C 1
ATOM 1685 O O . ILE A 1 208 ? 19.203 -7.988 -14.875 1 93.62 208 ILE A O 1
ATOM 1689 N N . ASP A 1 209 ? 18.219 -6.113 -14.219 1 93.56 209 ASP A N 1
ATOM 1690 C CA . ASP A 1 209 ? 18.828 -6.125 -12.891 1 93.56 209 ASP A CA 1
ATOM 1691 C C . ASP A 1 209 ? 18.125 -7.121 -11.977 1 93.56 209 ASP A C 1
ATOM 1693 O O . ASP A 1 209 ? 16.906 -7.059 -11.797 1 93.56 209 ASP A O 1
ATOM 1697 N N . PRO A 1 210 ? 18.859 -8.07 -11.414 1 95.06 210 PRO A N 1
ATOM 1698 C CA . PRO A 1 210 ? 18.234 -9.102 -10.586 1 95.06 210 PRO A CA 1
ATOM 1699 C C . PRO A 1 210 ? 17.484 -8.523 -9.383 1 95.06 210 PRO A C 1
ATOM 1701 O O . PRO A 1 210 ? 16.469 -9.07 -8.953 1 95.06 210 PRO A O 1
ATOM 1704 N N . ASP A 1 211 ? 18 -7.441 -8.82 1 93.19 211 ASP A N 1
ATOM 1705 C CA . ASP A 1 211 ? 17.344 -6.824 -7.676 1 93.19 211 ASP A CA 1
ATOM 1706 C C . ASP A 1 211 ? 16 -6.207 -8.086 1 93.19 211 ASP A C 1
ATOM 1708 O O . ASP A 1 211 ? 15.023 -6.285 -7.34 1 93.19 211 ASP A O 1
ATOM 1712 N N . GLU A 1 212 ? 16.016 -5.602 -9.18 1 95.06 212 GLU A N 1
ATOM 1713 C CA . GLU A 1 212 ? 14.766 -5.047 -9.695 1 95.06 212 GLU A CA 1
ATOM 1714 C C . GLU A 1 212 ? 13.758 -6.148 -10.008 1 95.06 212 GLU A C 1
ATOM 1716 O O . GLU A 1 212 ? 12.562 -5.996 -9.75 1 95.06 212 GLU A O 1
ATOM 1721 N N . PHE A 1 213 ? 14.305 -7.23 -10.547 1 97.81 213 PHE A N 1
ATOM 1722 C CA . PHE A 1 213 ? 13.422 -8.352 -10.867 1 97.81 213 PHE A CA 1
ATOM 1723 C C . PHE A 1 213 ? 12.852 -8.969 -9.594 1 97.81 213 PHE A C 1
ATOM 1725 O O . PHE A 1 213 ? 11.688 -9.359 -9.555 1 97.81 213 PHE A O 1
ATOM 1732 N N . GLN A 1 214 ? 13.703 -9.039 -8.555 1 97.19 214 GLN A N 1
ATOM 1733 C CA . GLN A 1 214 ? 13.266 -9.484 -7.234 1 97.19 214 GLN A CA 1
ATOM 1734 C C . GLN A 1 214 ? 12.086 -8.656 -6.734 1 97.19 214 GLN A C 1
ATOM 1736 O O . GLN A 1 214 ? 11.055 -9.203 -6.344 1 97.19 214 GLN A O 1
ATOM 1741 N N . ASN A 1 215 ? 12.227 -7.371 -6.781 1 97.31 215 ASN A N 1
ATOM 1742 C CA . ASN A 1 215 ? 11.172 -6.469 -6.34 1 97.31 215 ASN A CA 1
ATOM 1743 C C . ASN A 1 215 ? 9.906 -6.621 -7.191 1 97.31 215 ASN A C 1
ATOM 1745 O O . ASN A 1 215 ? 8.797 -6.637 -6.66 1 97.31 215 ASN A O 1
ATOM 1749 N N . PHE A 1 216 ? 10.164 -6.754 -8.477 1 98.06 216 PHE A N 1
ATOM 1750 C CA . PHE A 1 216 ? 9.07 -6.906 -9.422 1 98.06 216 PHE A CA 1
ATOM 1751 C C . PHE A 1 216 ? 8.25 -8.156 -9.109 1 98.06 216 PHE A C 1
ATOM 1753 O O . PHE A 1 216 ? 7.027 -8.078 -8.992 1 98.06 216 PHE A O 1
ATOM 1760 N N . LEU A 1 217 ? 8.922 -9.266 -8.898 1 98 217 LEU A N 1
ATOM 1761 C CA . LEU A 1 217 ? 8.242 -10.516 -8.586 1 98 217 LEU A CA 1
ATOM 1762 C C . LEU A 1 217 ? 7.551 -10.438 -7.23 1 98 217 LEU A C 1
ATOM 1764 O O . LEU A 1 217 ? 6.461 -10.984 -7.051 1 98 217 LEU A O 1
ATOM 1768 N N . GLU A 1 218 ? 8.211 -9.805 -6.312 1 97.44 218 GLU A N 1
ATOM 1769 C CA . GLU A 1 218 ? 7.602 -9.648 -4.992 1 97.44 218 GLU A CA 1
ATOM 1770 C C . GLU A 1 218 ? 6.262 -8.922 -5.086 1 97.44 218 GLU A C 1
ATOM 1772 O O . GLU A 1 218 ? 5.301 -9.297 -4.41 1 97.44 218 GLU A O 1
ATOM 1777 N N . VAL A 1 219 ? 6.156 -7.922 -5.926 1 97.62 219 VAL A N 1
ATOM 1778 C CA . VAL A 1 219 ? 4.898 -7.211 -6.117 1 97.62 219 VAL A CA 1
ATOM 1779 C C . VAL A 1 219 ? 3.84 -8.164 -6.66 1 97.62 219 VAL A C 1
ATOM 1781 O O . VAL A 1 219 ? 2.721 -8.227 -6.148 1 97.62 219 VAL A O 1
ATOM 1784 N N . LEU A 1 220 ? 4.188 -8.93 -7.668 1 97 220 LEU A N 1
ATOM 1785 C CA . LEU A 1 220 ? 3.242 -9.844 -8.289 1 97 220 LEU A CA 1
ATOM 1786 C C . LEU A 1 220 ? 2.781 -10.906 -7.297 1 97 220 LEU A C 1
ATOM 1788 O O . LEU A 1 220 ? 1.637 -11.359 -7.352 1 97 220 LEU A O 1
ATOM 1792 N N . TYR A 1 221 ? 3.715 -11.203 -6.402 1 95.31 221 TYR A N 1
ATOM 1793 C CA . TYR A 1 221 ? 3.402 -12.258 -5.445 1 95.31 221 TYR A CA 1
ATOM 1794 C C . TYR A 1 221 ? 2.824 -11.672 -4.164 1 95.31 221 TYR A C 1
ATOM 1796 O O . TYR A 1 221 ? 2.887 -12.305 -3.105 1 95.31 221 TYR A O 1
ATOM 1804 N N . GLY A 1 222 ? 2.377 -10.484 -4.227 1 95.06 222 GLY A N 1
ATOM 1805 C CA . GLY A 1 222 ? 1.519 -9.945 -3.189 1 95.06 222 GLY A CA 1
ATOM 1806 C C . GLY A 1 222 ? 2.271 -9.109 -2.166 1 95.06 222 GLY A C 1
ATOM 1807 O O . GLY A 1 222 ? 1.662 -8.5 -1.286 1 95.06 222 GLY A O 1
ATOM 1808 N N . GLU A 1 223 ? 3.594 -9.055 -2.275 1 95.38 223 GLU A N 1
ATOM 1809 C CA . GLU A 1 223 ? 4.379 -8.297 -1.309 1 95.38 223 GLU A CA 1
ATOM 1810 C C . GLU A 1 223 ? 4.434 -6.816 -1.686 1 95.38 223 GLU A C 1
ATOM 1812 O O . GLU A 1 223 ? 3.936 -6.422 -2.742 1 95.38 223 GLU A O 1
ATOM 1817 N N . SER A 1 224 ? 4.961 -6.066 -0.737 1 93.19 224 SER A N 1
ATOM 1818 C CA . SER A 1 224 ? 4.969 -4.625 -0.964 1 93.19 224 SER A CA 1
ATOM 1819 C C . SER A 1 224 ? 6.375 -4.051 -0.831 1 93.19 224 SER A C 1
ATOM 1821 O O . SER A 1 224 ? 6.641 -3.24 0.058 1 93.19 224 SER A O 1
ATOM 1823 N N . PRO A 1 225 ? 7.191 -4.293 -1.858 1 95.44 225 PRO A N 1
ATOM 1824 C CA . PRO A 1 225 ? 8.539 -3.721 -1.841 1 95.44 225 PRO A CA 1
ATOM 1825 C C . PRO A 1 225 ? 8.594 -2.309 -2.42 1 95.44 225 PRO A C 1
ATOM 1827 O O . PRO A 1 225 ? 9.672 -1.734 -2.562 1 95.44 225 PRO A O 1
ATOM 1830 N N . ILE A 1 226 ? 7.461 -1.705 -2.719 1 95 226 ILE A N 1
ATOM 1831 C CA . ILE A 1 226 ? 7.402 -0.455 -3.469 1 95 226 ILE A CA 1
ATOM 1832 C C . ILE A 1 226 ? 7.707 0.718 -2.541 1 95 226 ILE A C 1
ATOM 1834 O O . ILE A 1 226 ? 7.09 0.857 -1.482 1 95 226 ILE A O 1
ATOM 1838 N N . ASN A 1 227 ? 8.617 1.513 -2.852 1 92.62 227 ASN A N 1
ATOM 1839 C CA . ASN A 1 227 ? 8.969 2.785 -2.23 1 92.62 227 ASN A CA 1
ATOM 1840 C C . ASN A 1 227 ? 9.586 3.75 -3.236 1 92.62 227 ASN A C 1
ATOM 1842 O O . ASN A 1 227 ? 9.695 3.43 -4.422 1 92.62 227 ASN A O 1
ATOM 1846 N N . ASP A 1 228 ? 9.977 4.898 -2.793 1 91.19 228 ASP A N 1
ATOM 1847 C CA . ASP A 1 228 ? 10.43 5.938 -3.715 1 91.19 228 ASP A CA 1
ATOM 1848 C C . ASP A 1 228 ? 11.742 5.539 -4.387 1 91.19 228 ASP A C 1
ATOM 1850 O O . ASP A 1 228 ? 12.094 6.078 -5.438 1 91.19 228 ASP A O 1
ATOM 1854 N N . ASP A 1 229 ? 12.484 4.531 -3.879 1 89.94 229 ASP A N 1
ATOM 1855 C CA . ASP A 1 229 ? 13.742 4.082 -4.461 1 89.94 229 ASP A CA 1
ATOM 1856 C C . ASP A 1 229 ? 13.516 2.941 -5.453 1 89.94 229 ASP A C 1
ATOM 1858 O O . ASP A 1 229 ? 14.273 2.783 -6.41 1 89.94 229 ASP A O 1
ATOM 1862 N N . THR A 1 230 ? 12.461 2.166 -5.164 1 94.5 230 THR A N 1
ATOM 1863 C CA . THR A 1 230 ? 12.32 0.941 -5.941 1 94.5 230 THR A CA 1
ATOM 1864 C C . THR A 1 230 ? 11.242 1.102 -7.012 1 94.5 230 THR A C 1
ATOM 1866 O O . THR A 1 230 ? 11.195 0.326 -7.969 1 94.5 230 THR A O 1
ATOM 1869 N N . VAL A 1 231 ? 10.336 2.098 -6.891 1 96.06 231 VAL A N 1
ATOM 1870 C CA . VAL A 1 231 ? 9.141 2.203 -7.719 1 96.06 231 VAL A CA 1
ATOM 1871 C C . VAL A 1 231 ? 9.539 2.326 -9.188 1 96.06 231 VAL A C 1
ATOM 1873 O O . VAL A 1 231 ? 8.898 1.735 -10.062 1 96.06 231 VAL A O 1
ATOM 1876 N N . ALA A 1 232 ? 10.562 3.025 -9.508 1 93.88 232 ALA A N 1
ATOM 1877 C CA . ALA A 1 232 ? 10.969 3.238 -10.898 1 93.88 232 ALA A CA 1
ATOM 1878 C C . ALA A 1 232 ? 11.406 1.929 -11.547 1 93.88 232 ALA A C 1
ATOM 1880 O O . ALA A 1 232 ? 11.008 1.625 -12.672 1 93.88 232 ALA A O 1
ATOM 1881 N N . GLY A 1 233 ? 12.234 1.168 -10.836 1 95.19 233 GLY A N 1
ATOM 1882 C CA . GLY A 1 233 ? 12.695 -0.112 -11.352 1 95.19 233 GLY A CA 1
ATOM 1883 C C . GLY A 1 233 ? 11.578 -1.119 -11.523 1 95.19 233 GLY A C 1
ATOM 1884 O O . GLY A 1 233 ? 11.523 -1.833 -12.531 1 95.19 233 GLY A O 1
ATOM 1885 N N . ILE A 1 234 ? 10.68 -1.177 -10.586 1 97.44 234 ILE A N 1
ATOM 1886 C CA . ILE A 1 234 ? 9.547 -2.086 -10.648 1 97.44 234 ILE A CA 1
ATOM 1887 C C . ILE A 1 234 ? 8.656 -1.714 -11.828 1 97.44 234 ILE A C 1
ATOM 1889 O O . ILE A 1 234 ? 8.234 -2.584 -12.602 1 97.44 234 ILE A O 1
ATOM 1893 N N . LEU A 1 235 ? 8.406 -0.422 -11.938 1 97.31 235 LEU A N 1
ATOM 1894 C CA . LEU A 1 235 ? 7.535 0.068 -13 1 97.31 235 LEU A CA 1
ATOM 1895 C C . LEU A 1 235 ? 8.133 -0.219 -14.375 1 97.31 235 LEU A C 1
ATOM 1897 O O . LEU A 1 235 ? 7.414 -0.57 -15.312 1 97.31 235 LEU A O 1
ATOM 1901 N N . LYS A 1 236 ? 9.398 -0.047 -14.516 1 96.81 236 LYS A N 1
ATOM 1902 C CA . LYS A 1 236 ? 10.094 -0.357 -15.766 1 96.81 236 LYS A CA 1
ATOM 1903 C C . LYS A 1 236 ? 9.836 -1.801 -16.188 1 96.81 236 LYS A C 1
ATOM 1905 O O . LYS A 1 236 ? 9.461 -2.059 -17.328 1 96.81 236 LYS A O 1
ATOM 1910 N N . LEU A 1 237 ? 10.016 -2.697 -15.305 1 97.62 237 LEU A N 1
ATOM 1911 C CA . LEU A 1 237 ? 9.82 -4.109 -15.609 1 97.62 237 LEU A CA 1
ATOM 1912 C C . LEU A 1 237 ? 8.344 -4.414 -15.836 1 97.62 237 LEU A C 1
ATOM 1914 O O . LEU A 1 237 ? 7.992 -5.215 -16.703 1 97.62 237 LEU A O 1
ATOM 1918 N N . ALA A 1 238 ? 7.477 -3.799 -15.016 1 97.75 238 ALA A N 1
ATOM 1919 C CA . ALA A 1 238 ? 6.035 -3.984 -15.172 1 97.75 238 ALA A CA 1
ATOM 1920 C C . ALA A 1 238 ? 5.578 -3.566 -16.562 1 97.75 238 ALA A C 1
ATOM 1922 O O . ALA A 1 238 ? 4.746 -4.238 -17.188 1 97.75 238 ALA A O 1
ATOM 1923 N N . ASP A 1 239 ? 6.102 -2.459 -16.984 1 96.44 239 ASP A N 1
ATOM 1924 C CA . ASP A 1 239 ? 5.797 -1.963 -18.328 1 96.44 239 ASP A CA 1
ATOM 1925 C C . ASP A 1 239 ? 6.379 -2.881 -19.391 1 96.44 239 ASP A C 1
ATOM 1927 O O . ASP A 1 239 ? 5.695 -3.232 -20.359 1 96.44 239 ASP A O 1
ATOM 1931 N N . MET A 1 240 ? 7.617 -3.289 -19.234 1 96.25 240 MET A N 1
ATOM 1932 C CA . MET A 1 240 ? 8.312 -4.156 -20.188 1 96.25 240 MET A CA 1
ATOM 1933 C C . MET A 1 240 ? 7.574 -5.48 -20.359 1 96.25 240 MET A C 1
ATOM 1935 O O . MET A 1 240 ? 7.465 -6 -21.469 1 96.25 240 MET A O 1
ATOM 1939 N N . TYR A 1 241 ? 7.102 -5.992 -19.234 1 96.81 241 TYR A N 1
ATOM 1940 C CA . TYR A 1 241 ? 6.496 -7.316 -19.25 1 96.81 241 TYR A CA 1
ATOM 1941 C C . TYR A 1 241 ? 4.977 -7.223 -19.297 1 96.81 241 TYR A C 1
ATOM 1943 O O . TYR A 1 241 ? 4.281 -8.242 -19.203 1 96.81 241 TYR A O 1
ATOM 1951 N N . ASP A 1 242 ? 4.449 -6.035 -19.344 1 96.56 242 ASP A N 1
ATOM 1952 C CA . ASP A 1 242 ? 3.014 -5.77 -19.406 1 96.56 242 ASP A CA 1
ATOM 1953 C C . ASP A 1 242 ? 2.275 -6.461 -18.266 1 96.56 242 ASP A C 1
ATOM 1955 O O . ASP A 1 242 ? 1.344 -7.234 -18.5 1 96.56 242 ASP A O 1
ATOM 1959 N N . ALA A 1 243 ? 2.742 -6.238 -17.109 1 97.12 243 ALA A N 1
ATOM 1960 C CA . ALA A 1 243 ? 2.123 -6.75 -15.891 1 97.12 243 ALA A CA 1
ATOM 1961 C C . ALA A 1 243 ? 1.201 -5.711 -15.266 1 97.12 243 ALA A C 1
ATOM 1963 O O . ALA A 1 243 ? 1.644 -4.879 -14.469 1 97.12 243 ALA A O 1
ATOM 1964 N N . LYS A 1 244 ? -0.057 -5.812 -15.438 1 95.5 244 LYS A N 1
ATOM 1965 C CA . LYS A 1 244 ? -1.025 -4.773 -15.102 1 95.5 244 LYS A CA 1
ATOM 1966 C C . LYS A 1 244 ? -1.136 -4.59 -13.594 1 95.5 244 LYS A C 1
ATOM 1968 O O . LYS A 1 244 ? -1.258 -3.463 -13.102 1 95.5 244 LYS A O 1
ATOM 1973 N N . THR A 1 245 ? -1.117 -5.695 -12.922 1 96.44 245 THR A N 1
ATOM 1974 C CA . THR A 1 245 ? -1.207 -5.625 -11.469 1 96.44 245 THR A CA 1
ATOM 1975 C C . THR A 1 245 ? -0.062 -4.797 -10.898 1 96.44 245 THR A C 1
ATOM 1977 O O . THR A 1 245 ? -0.283 -3.918 -10.055 1 96.44 245 THR A O 1
ATOM 1980 N N . ALA A 1 246 ? 1.154 -5.066 -11.359 1 97.56 246 ALA A N 1
ATOM 1981 C CA . ALA A 1 246 ? 2.318 -4.332 -10.875 1 97.56 246 ALA A CA 1
ATOM 1982 C C . ALA A 1 246 ? 2.242 -2.859 -11.258 1 97.56 246 ALA A C 1
ATOM 1984 O O . ALA A 1 246 ? 2.633 -1.986 -10.477 1 97.56 246 ALA A O 1
ATOM 1985 N N . ILE A 1 247 ? 1.759 -2.564 -12.414 1 96.75 247 ILE A N 1
ATOM 1986 C CA . ILE A 1 247 ? 1.584 -1.184 -12.844 1 96.75 247 ILE A CA 1
ATOM 1987 C C . ILE A 1 247 ? 0.59 -0.476 -11.93 1 96.75 247 ILE A C 1
ATOM 1989 O O . ILE A 1 247 ? 0.866 0.618 -11.43 1 96.75 247 ILE A O 1
ATOM 1993 N N . ARG A 1 248 ? -0.502 -1.115 -11.648 1 94.75 248 ARG A N 1
ATOM 1994 C CA . ARG A 1 248 ? -1.531 -0.516 -10.805 1 94.75 248 ARG A CA 1
ATOM 1995 C C . ARG A 1 248 ? -1.002 -0.253 -9.398 1 94.75 248 ARG A C 1
ATOM 1997 O O . ARG A 1 248 ? -1.284 0.792 -8.805 1 94.75 248 ARG A O 1
ATOM 2004 N N . ARG A 1 249 ? -0.252 -1.182 -8.859 1 96.19 249 ARG A N 1
ATOM 2005 C CA . ARG A 1 249 ? 0.318 -1.035 -7.527 1 96.19 249 ARG A CA 1
ATOM 2006 C C . ARG A 1 249 ? 1.291 0.137 -7.473 1 96.19 249 ARG A C 1
ATOM 2008 O O . ARG A 1 249 ? 1.302 0.897 -6.504 1 96.19 249 ARG A O 1
ATOM 2015 N N . CYS A 1 250 ? 2.08 0.207 -8.484 1 96.62 250 CYS A N 1
ATOM 2016 C CA . CYS A 1 250 ? 3.021 1.319 -8.547 1 96.62 250 CYS A CA 1
ATOM 2017 C C . CYS A 1 250 ? 2.285 2.648 -8.688 1 96.62 250 CYS A C 1
ATOM 2019 O O . CYS A 1 250 ? 2.646 3.631 -8.039 1 96.62 250 CYS A O 1
ATOM 2021 N N . GLU A 1 251 ? 1.317 2.641 -9.5 1 94.56 251 GLU A N 1
ATOM 2022 C CA . GLU A 1 251 ? 0.526 3.852 -9.703 1 94.56 251 GLU A CA 1
ATOM 2023 C C . GLU A 1 251 ? -0.139 4.297 -8.398 1 94.56 251 GLU A C 1
ATOM 2025 O O . GLU A 1 251 ? -0.156 5.484 -8.078 1 94.56 251 GLU A O 1
ATOM 2030 N N . GLU A 1 252 ? -0.728 3.363 -7.762 1 91.94 252 GLU A N 1
ATOM 2031 C CA . GLU A 1 252 ? -1.355 3.66 -6.477 1 91.94 252 GLU A CA 1
ATOM 2032 C C . GLU A 1 252 ? -0.348 4.246 -5.492 1 91.94 252 GLU A C 1
ATOM 2034 O O . GLU A 1 252 ? -0.64 5.23 -4.809 1 91.94 252 GLU A O 1
ATOM 2039 N N . PHE A 1 253 ? 0.806 3.658 -5.375 1 94.19 253 PHE A N 1
ATOM 2040 C CA . PHE A 1 253 ? 1.855 4.148 -4.488 1 94.19 253 PHE A CA 1
ATOM 2041 C C . PHE A 1 253 ? 2.242 5.578 -4.844 1 94.19 253 PHE A C 1
ATOM 2043 O O . PHE A 1 253 ? 2.312 6.445 -3.971 1 94.19 253 PHE A O 1
ATOM 2050 N N . LEU A 1 254 ? 2.473 5.805 -6.109 1 93.75 254 LEU A N 1
ATOM 2051 C CA . LEU A 1 254 ? 2.916 7.117 -6.57 1 93.75 254 LEU A CA 1
ATOM 2052 C C . LEU A 1 254 ? 1.852 8.172 -6.305 1 93.75 254 LEU A C 1
ATOM 2054 O O . LEU A 1 254 ? 2.174 9.312 -5.949 1 93.75 254 LEU A O 1
ATOM 2058 N N . ALA A 1 255 ? 0.653 7.809 -6.457 1 89.81 255 ALA A N 1
ATOM 2059 C CA . ALA A 1 255 ? -0.452 8.75 -6.336 1 89.81 255 ALA A CA 1
ATOM 2060 C C . ALA A 1 255 ? -0.663 9.164 -4.879 1 89.81 255 ALA A C 1
ATOM 2062 O O . ALA A 1 255 ? -0.919 10.336 -4.59 1 89.81 255 ALA A O 1
ATOM 2063 N N . TRP A 1 256 ? -0.438 8.195 -4.012 1 86.38 256 TRP A N 1
ATOM 2064 C CA . TRP A 1 256 ? -1.024 8.484 -2.707 1 86.38 256 TRP A CA 1
ATOM 2065 C C . TRP A 1 256 ? 0.014 8.344 -1.599 1 86.38 256 TRP A C 1
ATOM 2067 O O . TRP A 1 256 ? -0.176 8.852 -0.492 1 86.38 256 TRP A O 1
ATOM 2077 N N . TYR A 1 257 ? 1.074 7.668 -1.882 1 87.5 257 TYR A N 1
ATOM 2078 C CA . TYR A 1 257 ? 1.95 7.34 -0.763 1 87.5 257 TYR A CA 1
ATOM 2079 C C . TYR A 1 257 ? 3.352 7.895 -0.988 1 87.5 257 TYR A C 1
ATOM 2081 O O . TYR A 1 257 ? 4.086 8.156 -0.031 1 87.5 257 TYR A O 1
ATOM 2089 N N . SER A 1 258 ? 3.736 8.094 -2.205 1 90.81 258 SER A N 1
ATOM 2090 C CA . SER A 1 258 ? 5.07 8.578 -2.539 1 90.81 258 SER A CA 1
ATOM 2091 C C . SER A 1 258 ? 5.281 10 -2.043 1 90.81 258 SER A C 1
ATOM 2093 O O . SER A 1 258 ? 4.348 10.812 -2.043 1 90.81 258 SER A O 1
ATOM 2095 N N . LYS A 1 259 ? 6.484 10.32 -1.676 1 87.75 259 LYS A N 1
ATOM 2096 C CA . LYS A 1 259 ? 6.859 11.656 -1.235 1 87.75 259 LYS A CA 1
ATOM 2097 C C . LYS A 1 259 ? 7.629 12.398 -2.324 1 87.75 259 LYS A C 1
ATOM 2099 O O . LYS A 1 259 ? 8.281 13.414 -2.055 1 87.75 259 LYS A O 1
ATOM 2104 N N . SER A 1 260 ? 7.562 11.844 -3.475 1 86.12 260 SER A N 1
ATOM 2105 C CA . SER A 1 260 ? 8.18 12.523 -4.613 1 86.12 260 SER A CA 1
ATOM 2106 C C . SER A 1 260 ? 7.418 13.789 -4.984 1 86.12 260 SER A C 1
ATOM 2108 O O . SER A 1 260 ? 6.238 13.93 -4.656 1 86.12 260 SER A O 1
ATOM 2110 N N . THR A 1 261 ? 8.109 14.688 -5.602 1 83.06 261 THR A N 1
ATOM 2111 C CA . THR A 1 261 ? 7.48 15.93 -6.043 1 83.06 261 THR A CA 1
ATOM 2112 C C . THR A 1 261 ? 6.461 15.664 -7.145 1 83.06 261 THR A C 1
ATOM 2114 O O . THR A 1 261 ? 6.512 14.617 -7.801 1 83.06 261 THR A O 1
ATOM 2117 N N . ILE A 1 262 ? 5.613 16.578 -7.293 1 84.06 262 ILE A N 1
ATOM 2118 C CA . ILE A 1 262 ? 4.605 16.5 -8.344 1 84.06 262 ILE A CA 1
ATOM 2119 C C . ILE A 1 262 ? 5.285 16.406 -9.703 1 84.06 262 ILE A C 1
ATOM 2121 O O . ILE A 1 262 ? 4.84 15.656 -10.578 1 84.06 262 ILE A O 1
ATOM 2125 N N . LYS A 1 263 ? 6.371 17.172 -9.82 1 84.81 263 LYS A N 1
ATOM 2126 C CA . LYS A 1 263 ? 7.109 17.156 -11.078 1 84.81 263 LYS A CA 1
ATOM 2127 C C . LYS A 1 263 ? 7.641 15.758 -11.383 1 84.81 263 LYS A C 1
ATOM 2129 O O . LYS A 1 263 ? 7.504 15.273 -12.508 1 84.81 263 LYS A O 1
ATOM 2134 N N . GLU A 1 264 ? 8.219 15.148 -10.414 1 86.94 264 GLU A N 1
ATOM 2135 C CA . GLU A 1 264 ? 8.742 13.789 -10.578 1 86.94 264 GLU A CA 1
ATOM 2136 C C . GLU A 1 264 ? 7.629 12.812 -10.922 1 86.94 264 GLU A C 1
ATOM 2138 O O . GLU A 1 264 ? 7.797 11.953 -11.797 1 86.94 264 GLU A O 1
ATOM 2143 N N . LYS A 1 265 ? 6.566 12.93 -10.289 1 91.06 265 LYS A N 1
ATOM 2144 C CA . LYS A 1 265 ? 5.426 12.047 -10.531 1 91.06 265 LYS A CA 1
ATOM 2145 C C . LYS A 1 265 ? 4.887 12.219 -11.945 1 91.06 265 LYS A C 1
ATOM 2147 O O . LYS A 1 265 ? 4.547 11.242 -12.617 1 91.06 265 LYS A O 1
ATOM 2152 N N . PHE A 1 266 ? 4.836 13.438 -12.406 1 90.56 266 PHE A N 1
ATOM 2153 C CA . PHE A 1 266 ? 4.359 13.703 -13.758 1 90.56 266 PHE A CA 1
ATOM 2154 C C . PHE A 1 266 ? 5.297 13.094 -14.797 1 90.56 266 PHE A C 1
ATOM 2156 O O . PHE A 1 266 ? 4.844 12.57 -15.812 1 90.56 266 PHE A O 1
ATOM 2163 N N . GLU A 1 267 ? 6.535 13.188 -14.516 1 92.25 267 GLU A N 1
ATOM 2164 C CA . GLU A 1 267 ? 7.52 12.617 -15.43 1 92.25 267 GLU A CA 1
ATOM 2165 C C . GLU A 1 267 ? 7.363 11.102 -15.539 1 92.25 267 GLU A C 1
ATOM 2167 O O . GLU A 1 267 ? 7.41 10.539 -16.625 1 92.25 267 GLU A O 1
ATOM 2172 N N . ILE A 1 268 ? 7.16 10.531 -14.414 1 93.31 268 ILE A N 1
ATOM 2173 C CA . ILE A 1 268 ? 6.977 9.086 -14.391 1 93.31 268 ILE A CA 1
ATOM 2174 C C . ILE A 1 268 ? 5.68 8.719 -15.109 1 93.31 268 ILE A C 1
ATOM 2176 O O . ILE A 1 268 ? 5.645 7.77 -15.898 1 93.31 268 ILE A O 1
ATOM 2180 N N . ALA A 1 269 ? 4.648 9.477 -14.867 1 93.75 269 ALA A N 1
ATOM 2181 C CA . ALA A 1 269 ? 3.352 9.234 -15.492 1 93.75 269 ALA A CA 1
ATOM 2182 C C . ALA A 1 269 ? 3.441 9.336 -17.016 1 93.75 269 ALA A C 1
ATOM 2184 O O . ALA A 1 269 ? 2.877 8.508 -17.734 1 93.75 269 ALA A O 1
ATOM 2185 N N . ALA A 1 270 ? 4.141 10.297 -17.453 1 92.75 270 ALA A N 1
ATOM 2186 C CA . ALA A 1 270 ? 4.309 10.508 -18.875 1 92.75 270 ALA A CA 1
ATOM 2187 C C . ALA A 1 270 ? 5.129 9.383 -19.516 1 92.75 270 ALA A C 1
ATOM 2189 O O . ALA A 1 270 ? 4.777 8.867 -20.578 1 92.75 270 ALA A O 1
ATOM 2190 N N . LYS A 1 271 ? 6.152 9.039 -18.859 1 94.19 271 LYS A N 1
ATOM 2191 C CA . LYS A 1 271 ? 7.066 8.031 -19.375 1 94.19 271 LYS A CA 1
ATOM 2192 C C . LYS A 1 271 ? 6.363 6.688 -19.562 1 94.19 271 LYS A C 1
ATOM 2194 O O . LYS A 1 271 ? 6.57 6 -20.562 1 94.19 271 LYS A O 1
ATOM 2199 N N . TYR A 1 272 ? 5.559 6.352 -18.594 1 94.25 272 TYR A N 1
ATOM 2200 C CA . TYR A 1 272 ? 4.969 5.02 -18.609 1 94.25 272 TYR A CA 1
ATOM 2201 C C . TYR A 1 272 ? 3.48 5.086 -18.922 1 94.25 272 TYR A C 1
ATOM 2203 O O . TYR A 1 272 ? 2.758 4.102 -18.75 1 94.25 272 TYR A O 1
ATOM 2211 N N . LYS A 1 273 ? 2.932 6.211 -19.297 1 92.19 273 LYS A N 1
ATOM 2212 C CA . LYS A 1 273 ? 1.55 6.426 -19.719 1 92.19 273 LYS A CA 1
ATOM 2213 C C . LYS A 1 273 ? 0.573 5.996 -18.625 1 92.19 273 LYS A C 1
ATOM 2215 O O . LYS A 1 273 ? -0.359 5.23 -18.875 1 92.19 273 LYS A O 1
ATOM 2220 N N . LEU A 1 274 ? 0.898 6.465 -17.469 1 93 274 LEU A N 1
ATOM 2221 C CA . LEU A 1 274 ? 0.053 6.156 -16.312 1 93 274 LEU A CA 1
ATOM 2222 C C . LEU A 1 274 ? -1.116 7.129 -16.219 1 93 274 LEU A C 1
ATOM 2224 O O . LEU A 1 274 ? -1.018 8.164 -15.555 1 93 274 LEU A O 1
ATOM 2228 N N . ASN A 1 275 ? -2.238 6.766 -16.719 1 88.44 275 ASN A N 1
ATOM 2229 C CA . ASN A 1 275 ? -3.371 7.672 -16.859 1 88.44 275 ASN A CA 1
ATOM 2230 C C . ASN A 1 275 ? -4.023 7.961 -15.508 1 88.44 275 ASN A C 1
ATOM 2232 O O . ASN A 1 275 ? -4.438 9.094 -15.242 1 88.44 275 ASN A O 1
ATOM 2236 N N . GLU A 1 276 ? -4.137 6.992 -14.75 1 85.69 276 GLU A N 1
ATOM 2237 C CA . GLU A 1 276 ? -4.766 7.195 -13.445 1 85.69 276 GLU A CA 1
ATOM 2238 C C . GLU A 1 276 ? -3.932 8.133 -12.57 1 85.69 276 GLU A C 1
ATOM 2240 O O . GLU A 1 276 ? -4.48 8.961 -11.844 1 85.69 276 GLU A O 1
ATOM 2245 N N . LEU A 1 277 ? -2.666 7.949 -12.625 1 89.19 277 LEU A N 1
ATOM 2246 C CA . LEU A 1 277 ? -1.775 8.828 -11.875 1 89.19 277 LEU A CA 1
ATOM 2247 C C . LEU A 1 277 ? -1.887 10.266 -12.383 1 89.19 277 LEU A C 1
ATOM 2249 O O . LEU A 1 277 ? -1.934 11.203 -11.586 1 89.19 277 LEU A O 1
ATOM 2253 N N . THR A 1 278 ? -1.964 10.398 -13.656 1 88.62 278 THR A N 1
ATOM 2254 C CA . THR A 1 278 ? -2.082 11.727 -14.266 1 88.62 278 THR A CA 1
ATOM 2255 C C . THR A 1 278 ? -3.359 12.414 -13.797 1 88.62 278 THR A C 1
ATOM 2257 O O . THR A 1 278 ? -3.338 13.602 -13.445 1 88.62 278 THR A O 1
ATOM 2260 N N . LYS A 1 279 ? -4.398 11.695 -13.789 1 84.19 279 LYS A N 1
ATOM 2261 C CA . LYS A 1 279 ? -5.676 12.242 -13.336 1 84.19 279 LYS A CA 1
ATOM 2262 C C . LYS A 1 279 ? -5.605 12.664 -11.867 1 84.19 279 LYS A C 1
ATOM 2264 O O . LYS A 1 279 ? -6.098 13.727 -11.5 1 84.19 279 LYS A O 1
ATOM 2269 N N . CYS A 1 280 ? -4.957 11.859 -11.094 1 81.06 280 CYS A N 1
ATOM 2270 C CA . CYS A 1 280 ? -4.852 12.125 -9.664 1 81.06 280 CYS A CA 1
ATOM 2271 C C . CYS A 1 280 ? -4.02 13.367 -9.398 1 81.06 280 CYS A C 1
ATOM 2273 O O . CYS A 1 280 ? -4.395 14.203 -8.57 1 81.06 280 CYS A O 1
ATOM 2275 N N . ILE A 1 281 ? -2.951 13.453 -10.07 1 81.69 281 ILE A N 1
ATOM 2276 C CA . ILE A 1 281 ? -2.041 14.578 -9.875 1 81.69 281 ILE A CA 1
ATOM 2277 C C . ILE A 1 281 ? -2.715 15.875 -10.328 1 81.69 281 ILE A C 1
ATOM 2279 O O . ILE A 1 281 ? -2.523 16.922 -9.711 1 81.69 281 ILE A O 1
ATOM 2283 N N . SER A 1 282 ? -3.525 15.758 -11.297 1 78.12 282 SER A N 1
ATOM 2284 C CA . SER A 1 282 ? -4.199 16.938 -11.836 1 78.12 282 SER A CA 1
ATOM 2285 C C . SER A 1 282 ? -5.262 17.453 -10.867 1 78.12 282 SER A C 1
ATOM 2287 O O . SER A 1 282 ? -5.609 18.641 -10.898 1 78.12 282 SER A O 1
ATOM 2289 N N . GLU A 1 283 ? -5.73 16.609 -10.086 1 70.25 283 GLU A N 1
ATOM 2290 C CA . GLU A 1 283 ? -6.762 16.984 -9.125 1 70.25 283 GLU A CA 1
ATOM 2291 C C . GLU A 1 283 ? -6.141 17.516 -7.84 1 70.25 283 GLU A C 1
ATOM 2293 O O . GLU A 1 283 ? -6.832 18.125 -7.012 1 70.25 283 GLU A O 1
ATOM 2298 N N . MET A 1 284 ? -4.875 17.156 -7.59 1 61.62 284 MET A N 1
ATOM 2299 C CA . MET A 1 284 ? -4.184 17.625 -6.391 1 61.62 284 MET A CA 1
ATOM 2300 C C . MET A 1 284 ? -3.723 19.062 -6.555 1 61.62 284 MET A C 1
ATOM 2302 O O . MET A 1 284 ? -3.764 19.844 -5.602 1 61.62 284 MET A O 1
ATOM 2306 N N . MET B 1 1 ? -13.398 -2.664 40.688 1 23.11 1 MET B N 1
ATOM 2307 C CA . MET B 1 1 ? -14.352 -3.453 39.906 1 23.11 1 MET B CA 1
ATOM 2308 C C . MET B 1 1 ? -14.609 -2.803 38.562 1 23.11 1 MET B C 1
ATOM 2310 O O . MET B 1 1 ? -15.266 -1.763 38.469 1 23.11 1 MET B O 1
ATOM 2314 N N . PHE B 1 2 ? -13.727 -2.777 37.594 1 25.22 2 PHE B N 1
ATOM 2315 C CA . PHE B 1 2 ? -13.734 -2.035 36.344 1 25.22 2 PHE B CA 1
ATOM 2316 C C . PHE B 1 2 ? -14.867 -2.502 35.438 1 25.22 2 PHE B C 1
ATOM 2318 O O . PHE B 1 2 ? -15.125 -3.703 35.312 1 25.22 2 PHE B O 1
ATOM 2325 N N . PRO B 1 3 ? -15.906 -1.685 35.312 1 27.75 3 PRO B N 1
ATOM 2326 C CA . PRO B 1 3 ? -17.109 -2.164 34.656 1 27.75 3 PRO B CA 1
ATOM 2327 C C . PRO B 1 3 ? -16.828 -2.859 33.312 1 27.75 3 PRO B C 1
ATOM 2329 O O . PRO B 1 3 ? -15.805 -2.584 32.688 1 27.75 3 PRO B O 1
ATOM 2332 N N . ASP B 1 4 ? -17.312 -4.062 33.094 1 26.47 4 ASP B N 1
ATOM 2333 C CA . ASP B 1 4 ? -17.328 -4.977 31.953 1 26.47 4 ASP B CA 1
ATOM 2334 C C . ASP B 1 4 ? -17.828 -4.273 30.688 1 26.47 4 ASP B C 1
ATOM 2336 O O . ASP B 1 4 ? -19.031 -4.066 30.531 1 26.47 4 ASP B O 1
ATOM 2340 N N . ILE B 1 5 ? -17.234 -3.191 30.281 1 30.77 5 ILE B N 1
ATOM 2341 C CA . ILE B 1 5 ? -17.688 -2.574 29.047 1 30.77 5 ILE B CA 1
ATOM 2342 C C . ILE B 1 5 ? -17.766 -3.631 27.938 1 30.77 5 ILE B C 1
ATOM 2344 O O . ILE B 1 5 ? -16.781 -4.293 27.625 1 30.77 5 ILE B O 1
ATOM 2348 N N . SER B 1 6 ? -18.906 -4.238 27.891 1 28.09 6 SER B N 1
ATOM 2349 C CA . SER B 1 6 ? -19.266 -5.094 26.766 1 28.09 6 SER B CA 1
ATOM 2350 C C . SER B 1 6 ? -18.766 -4.516 25.438 1 28.09 6 SER B C 1
ATOM 2352 O O . SER B 1 6 ? -19.188 -3.439 25.031 1 28.09 6 SER B O 1
ATOM 2354 N N . LEU B 1 7 ? -17.578 -4.664 25.188 1 28.08 7 LEU B N 1
ATOM 2355 C CA . LEU B 1 7 ? -16.969 -4.301 23.906 1 28.08 7 LEU B CA 1
ATOM 2356 C C . LEU B 1 7 ? -17.781 -4.859 22.734 1 28.08 7 LEU B C 1
ATOM 2358 O O . LEU B 1 7 ? -17.828 -6.074 22.531 1 28.08 7 LEU B O 1
ATOM 2362 N N . GLU B 1 8 ? -18.906 -4.242 22.578 1 30.53 8 GLU B N 1
ATOM 2363 C CA . GLU B 1 8 ? -19.562 -4.555 21.297 1 30.53 8 GLU B CA 1
ATOM 2364 C C . GLU B 1 8 ? -18.531 -4.781 20.203 1 30.53 8 GLU B C 1
ATOM 2366 O O . GLU B 1 8 ? -17.531 -4.055 20.109 1 30.53 8 GLU B O 1
ATOM 2371 N N . ASN B 1 9 ? -18.422 -5.996 19.859 1 30.31 9 ASN B N 1
ATOM 2372 C CA . ASN B 1 9 ? -17.531 -6.488 18.828 1 30.31 9 ASN B CA 1
ATOM 2373 C C . ASN B 1 9 ? -17.578 -5.617 17.578 1 30.31 9 ASN B C 1
ATOM 2375 O O . ASN B 1 9 ? -18.594 -5.602 16.875 1 30.31 9 ASN B O 1
ATOM 2379 N N . PRO B 1 10 ? -16.984 -4.574 17.625 1 31.64 10 PRO B N 1
ATOM 2380 C CA . PRO B 1 10 ? -17.062 -3.711 16.453 1 31.64 10 PRO B CA 1
ATOM 2381 C C . PRO B 1 10 ? -17.016 -4.496 15.141 1 31.64 10 PRO B C 1
ATOM 2383 O O . PRO B 1 10 ? -17.234 -3.93 14.062 1 31.64 10 PRO B O 1
ATOM 2386 N N . LEU B 1 11 ? -16.438 -5.746 15.25 1 30.95 11 LEU B N 1
ATOM 2387 C CA . LEU B 1 11 ? -16.25 -6.426 13.977 1 30.95 11 LEU B CA 1
ATOM 2388 C C . LEU B 1 11 ? -17.5 -7.215 13.586 1 30.95 11 LEU B C 1
ATOM 2390 O O . LEU B 1 11 ? -17.406 -8.383 13.195 1 30.95 11 LEU B O 1
ATOM 2394 N N . LYS B 1 12 ? -18.609 -7.094 14.219 1 31.25 12 LYS B N 1
ATOM 2395 C CA . LYS B 1 12 ? -19.766 -7.898 13.797 1 31.25 12 LYS B CA 1
ATOM 2396 C C . LYS B 1 12 ? -20.047 -7.699 12.312 1 31.25 12 LYS B C 1
ATOM 2398 O O . LYS B 1 12 ? -20.656 -6.699 11.922 1 31.25 12 LYS B O 1
ATOM 2403 N N . MET B 1 13 ? -19.25 -8.297 11.367 1 31.31 13 MET B N 1
ATOM 2404 C CA . MET B 1 13 ? -19.438 -8.281 9.914 1 31.31 13 MET B CA 1
ATOM 2405 C C . MET B 1 13 ? -20.578 -9.211 9.516 1 31.31 13 MET B C 1
ATOM 2407 O O . MET B 1 13 ? -20.469 -10.43 9.656 1 31.31 13 MET B O 1
ATOM 2411 N N . SER B 1 14 ? -21.922 -8.992 9.789 1 30.58 14 SER B N 1
ATOM 2412 C CA . SER B 1 14 ? -23.016 -9.828 9.312 1 30.58 14 SER B CA 1
ATOM 2413 C C . SER B 1 14 ? -22.938 -10.008 7.797 1 30.58 14 SER B C 1
ATOM 2415 O O . SER B 1 14 ? -22.438 -9.148 7.082 1 30.58 14 SER B O 1
ATOM 2417 N N . ALA B 1 15 ? -23.266 -11.18 7.246 1 35 15 ALA B N 1
ATOM 2418 C CA . ALA B 1 15 ? -23.359 -11.727 5.895 1 35 15 ALA B CA 1
ATOM 2419 C C . ALA B 1 15 ? -24.312 -10.898 5.039 1 35 15 ALA B C 1
ATOM 2421 O O . ALA B 1 15 ? -24.5 -11.188 3.854 1 35 15 ALA B O 1
ATOM 2422 N N . GLY B 1 16 ? -25.344 -10.227 5.449 1 40.09 16 GLY B N 1
ATOM 2423 C CA . GLY B 1 16 ? -26.359 -9.617 4.617 1 40.09 16 GLY B CA 1
ATOM 2424 C C . GLY B 1 16 ? -25.812 -8.578 3.662 1 40.09 16 GLY B C 1
ATOM 2425 O O . GLY B 1 16 ? -24.688 -8.102 3.834 1 40.09 16 GLY B O 1
ATOM 2426 N N . LYS B 1 17 ? -26.547 -8.32 2.514 1 51.47 17 LYS B N 1
ATOM 2427 C CA . LYS B 1 17 ? -26.234 -7.293 1.526 1 51.47 17 LYS B CA 1
ATOM 2428 C C . LYS B 1 17 ? -25.688 -6.031 2.199 1 51.47 17 LYS B C 1
ATOM 2430 O O . LYS B 1 17 ? -26.406 -5.375 2.959 1 51.47 17 LYS B O 1
ATOM 2435 N N . LYS B 1 18 ? -24.328 -5.867 2.441 1 71.75 18 LYS B N 1
ATOM 2436 C CA . LYS B 1 18 ? -23.797 -4.719 3.168 1 71.75 18 LYS B CA 1
ATOM 2437 C C . LYS B 1 18 ? -24.125 -3.416 2.445 1 71.75 18 LYS B C 1
ATOM 2439 O O . LYS B 1 18 ? -23.766 -3.246 1.274 1 71.75 18 LYS B O 1
ATOM 2444 N N . ASN B 1 19 ? -25.156 -2.971 2.795 1 88.81 19 ASN B N 1
ATOM 2445 C CA . ASN B 1 19 ? -25.594 -1.684 2.266 1 88.81 19 ASN B CA 1
ATOM 2446 C C . ASN B 1 19 ? -24.984 -0.521 3.043 1 88.81 19 ASN B C 1
ATOM 2448 O O . ASN B 1 19 ? -25.516 0.592 3.021 1 88.81 19 ASN B O 1
ATOM 2452 N N . LYS B 1 20 ? -23.984 -0.823 3.744 1 93.44 20 LYS B N 1
ATOM 2453 C CA . LYS B 1 20 ? -23.359 0.208 4.562 1 93.44 20 LYS B CA 1
ATOM 2454 C C . LYS B 1 20 ? -21.844 0.249 4.328 1 93.44 20 LYS B C 1
ATOM 2456 O O . LYS B 1 20 ? -21.234 -0.777 4.027 1 93.44 20 LYS B O 1
ATOM 2461 N N . PHE B 1 21 ? -21.344 1.451 4.453 1 93.38 21 PHE B N 1
ATOM 2462 C CA . PHE B 1 21 ? -19.891 1.584 4.434 1 93.38 21 PHE B CA 1
ATOM 2463 C C . PHE B 1 21 ? -19.453 2.811 5.223 1 93.38 21 PHE B C 1
ATOM 2465 O O . PHE B 1 21 ? -20.281 3.645 5.602 1 93.38 21 PHE B O 1
ATOM 2472 N N . VAL B 1 22 ? -18.188 2.807 5.562 1 92.62 22 VAL B N 1
ATOM 2473 C CA . VAL B 1 22 ? -17.594 3.902 6.324 1 92.62 22 VAL B CA 1
ATOM 2474 C C . VAL B 1 22 ? -16.391 4.465 5.57 1 92.62 22 VAL B C 1
ATOM 2476 O O . VAL B 1 22 ? -15.602 3.713 4.988 1 92.62 22 VAL B O 1
ATOM 2479 N N . ILE B 1 23 ? -16.281 5.785 5.512 1 94.06 23 ILE B N 1
ATOM 2480 C CA . ILE B 1 23 ? -15.102 6.473 4.992 1 94.06 23 ILE B CA 1
ATOM 2481 C C . ILE B 1 23 ? -14.484 7.34 6.086 1 94.06 23 ILE B C 1
ATOM 2483 O O . ILE B 1 23 ? -15.195 8.094 6.762 1 94.06 23 ILE B O 1
ATOM 2487 N N . LYS B 1 24 ? -13.242 7.207 6.242 1 91.94 24 LYS B N 1
ATOM 2488 C CA . LYS B 1 24 ? -12.5 7.988 7.23 1 91.94 24 LYS B CA 1
ATOM 2489 C C . LYS B 1 24 ? -11.391 8.805 6.57 1 91.94 24 LYS B C 1
ATOM 2491 O O . LYS B 1 24 ? -10.82 8.383 5.562 1 91.94 24 LYS B O 1
ATOM 2496 N N . GLU B 1 25 ? -11.172 9.961 7.148 1 92.31 25 GLU B N 1
ATOM 2497 C CA . GLU B 1 25 ? -10.086 10.805 6.664 1 92.31 25 GLU B CA 1
ATOM 2498 C C . GLU B 1 25 ? -9.5 11.648 7.789 1 92.31 25 GLU B C 1
ATOM 2500 O O . GLU B 1 25 ? -10.211 12.023 8.727 1 92.31 25 GLU B O 1
ATOM 2505 N N . ILE B 1 26 ? -8.227 11.898 7.746 1 89.12 26 ILE B N 1
ATOM 2506 C CA . ILE B 1 26 ? -7.539 12.852 8.602 1 89.12 26 ILE B CA 1
ATOM 2507 C C . ILE B 1 26 ? -7.035 14.031 7.77 1 89.12 26 ILE B C 1
ATOM 2509 O O . ILE B 1 26 ? -6.223 13.852 6.859 1 89.12 26 ILE B O 1
ATOM 2513 N N . PHE B 1 27 ? -7.586 15.148 8.055 1 88.88 27 PHE B N 1
ATOM 2514 C CA . PHE B 1 27 ? -7.129 16.359 7.379 1 88.88 27 PHE B CA 1
ATOM 2515 C C . PHE B 1 27 ? -6.145 17.125 8.25 1 88.88 27 PHE B C 1
ATOM 2517 O O . PHE B 1 27 ? -6.438 17.422 9.414 1 88.88 27 PHE B O 1
ATOM 2524 N N . GLU B 1 28 ? -5.047 17.469 7.652 1 83 28 GLU B N 1
ATOM 2525 C CA . GLU B 1 28 ? -4.012 18.188 8.391 1 83 28 GLU B CA 1
ATOM 2526 C C . GLU B 1 28 ? -4.004 19.672 8.039 1 83 28 GLU B C 1
ATOM 2528 O O . GLU B 1 28 ? -4.445 20.062 6.957 1 83 28 GLU B O 1
ATOM 2533 N N . ASN B 1 29 ? -3.578 20.516 8.961 1 82 29 ASN B N 1
ATOM 2534 C CA . ASN B 1 29 ? -3.422 21.953 8.766 1 82 29 ASN B CA 1
ATOM 2535 C C . ASN B 1 29 ? -4.723 22.594 8.312 1 82 29 ASN B C 1
ATOM 2537 O O . ASN B 1 29 ? -4.75 23.297 7.297 1 82 29 ASN B O 1
ATOM 2541 N N . VAL B 1 30 ? -5.719 22.297 8.977 1 83.56 30 VAL B N 1
ATOM 2542 C CA . VAL B 1 30 ? -7.066 22.688 8.578 1 83.56 30 VAL B CA 1
ATOM 2543 C C . VAL B 1 30 ? -7.223 24.203 8.734 1 83.56 30 VAL B C 1
ATOM 2545 O O . VAL B 1 30 ? -7.941 24.844 7.961 1 83.56 30 VAL B O 1
ATOM 2548 N N . LYS B 1 31 ? -6.551 24.766 9.609 1 77.44 31 LYS B N 1
ATOM 2549 C CA . LYS B 1 31 ? -6.703 26.188 9.906 1 77.44 31 LYS B CA 1
ATOM 2550 C C . LYS B 1 31 ? -6.062 27.047 8.82 1 77.44 31 LYS B C 1
ATOM 2552 O O . LYS B 1 31 ? -6.34 28.234 8.719 1 77.44 31 LYS B O 1
ATOM 2557 N N . ALA B 1 32 ? -5.262 26.469 8.055 1 72.62 32 ALA B N 1
ATOM 2558 C CA . ALA B 1 32 ? -4.594 27.219 6.988 1 72.62 32 ALA B CA 1
ATOM 2559 C C . ALA B 1 32 ? -5.598 27.672 5.938 1 72.62 32 ALA B C 1
ATOM 2561 O O . ALA B 1 32 ? -5.305 28.578 5.145 1 72.62 32 ALA B O 1
ATOM 2562 N N . GLY B 1 33 ? -6.914 27.203 5.945 1 69.44 33 GLY B N 1
ATOM 2563 C CA . GLY B 1 33 ? -8.031 27.75 5.199 1 69.44 33 GLY B CA 1
ATOM 2564 C C . GLY B 1 33 ? -8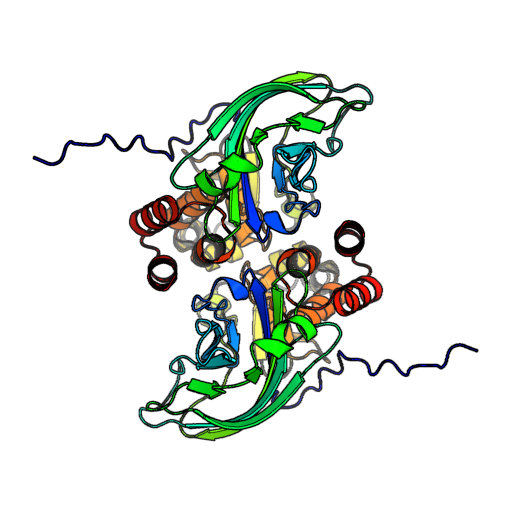.141 27.203 3.789 1 69.44 33 GLY B C 1
ATOM 2565 O O . GLY B 1 33 ? -9 27.641 3.016 1 69.44 33 GLY B O 1
ATOM 2566 N N . LYS B 1 34 ? -7.523 26.281 3.312 1 76 34 LYS B N 1
ATOM 2567 C CA . LYS B 1 34 ? -7.613 25.766 1.953 1 76 34 LYS B CA 1
ATOM 2568 C C . LYS B 1 34 ? -8.484 24.516 1.905 1 76 34 LYS B C 1
ATOM 2570 O O . LYS B 1 34 ? -8.727 23.875 2.934 1 76 34 LYS B O 1
ATOM 2575 N N . GLU B 1 35 ? -9.141 24.422 0.722 1 85.56 35 GLU B N 1
ATOM 2576 C CA . GLU B 1 35 ? -9.867 23.172 0.486 1 85.56 35 GLU B CA 1
ATOM 2577 C C . GLU B 1 35 ? -8.922 21.984 0.509 1 85.56 35 GLU B C 1
ATOM 2579 O O . GLU B 1 35 ? -7.832 22.031 -0.059 1 85.56 35 GLU B O 1
ATOM 2584 N N . LYS B 1 36 ? -9.328 21.078 1.234 1 87.94 36 LYS B N 1
ATOM 2585 C CA . LYS B 1 36 ? -8.578 19.828 1.315 1 87.94 36 LYS B CA 1
ATOM 2586 C C . LYS B 1 36 ? -9.414 18.641 0.825 1 87.94 36 LYS B C 1
ATOM 2588 O O . LYS B 1 36 ? -10.602 18.547 1.139 1 87.94 36 LYS B O 1
ATOM 2593 N N . ILE B 1 37 ? -8.789 17.812 0.019 1 88.94 37 ILE B N 1
ATOM 2594 C CA . ILE B 1 37 ? -9.484 16.672 -0.573 1 88.94 37 ILE B CA 1
ATOM 2595 C C . ILE B 1 37 ? -8.859 15.375 -0.076 1 88.94 37 ILE B C 1
ATOM 2597 O O . ILE B 1 37 ? -7.641 15.211 -0.124 1 88.94 37 ILE B O 1
ATOM 2601 N N . GLY B 1 38 ? -9.703 14.523 0.427 1 88.81 38 GLY B N 1
ATOM 2602 C CA . GLY B 1 38 ? -9.234 13.219 0.854 1 88.81 38 GLY B CA 1
ATOM 2603 C C . GLY B 1 38 ? -9.023 12.258 -0.299 1 88.81 38 GLY B C 1
ATOM 2604 O O . GLY B 1 38 ? -9.445 12.523 -1.425 1 88.81 38 GLY B O 1
ATOM 2605 N N . LYS B 1 39 ? -8.273 11.164 -0.034 1 86.44 39 LYS B N 1
ATOM 2606 C CA . LYS B 1 39 ? -8.078 10.109 -1.027 1 86.44 39 LYS B CA 1
ATOM 2607 C C . LYS B 1 39 ? -9.406 9.445 -1.398 1 86.44 39 LYS B C 1
ATOM 2609 O O . LYS B 1 39 ? -10.148 9 -0.522 1 86.44 39 LYS B O 1
ATOM 2614 N N . PRO B 1 40 ? -9.688 9.398 -2.695 1 90.44 40 PRO B N 1
ATOM 2615 C CA . PRO B 1 40 ? -10.891 8.68 -3.1 1 90.44 40 PRO B CA 1
ATOM 2616 C C . PRO B 1 40 ? -10.828 7.191 -2.76 1 90.44 40 PRO B C 1
ATOM 2618 O O . PRO B 1 40 ? -9.773 6.566 -2.895 1 90.44 40 PRO B O 1
ATOM 2621 N N . GLU B 1 41 ? -11.875 6.711 -2.303 1 91.44 41 GLU B N 1
ATOM 2622 C CA . GLU B 1 41 ? -11.969 5.297 -1.949 1 91.44 41 GLU B CA 1
ATOM 2623 C C . GLU B 1 41 ? -13.156 4.633 -2.635 1 91.44 41 GLU B C 1
ATOM 2625 O O . GLU B 1 41 ? -14.227 5.23 -2.742 1 91.44 41 GLU B O 1
ATOM 2630 N N . GLU B 1 42 ? -12.93 3.494 -3.039 1 91.12 42 GLU B N 1
ATOM 2631 C CA . GLU B 1 42 ? -13.984 2.764 -3.74 1 91.12 42 GLU B CA 1
ATOM 2632 C C . GLU B 1 42 ? -14.891 2.02 -2.76 1 91.12 42 GLU B C 1
ATOM 2634 O O . GLU B 1 42 ? -14.398 1.325 -1.865 1 91.12 42 GLU B O 1
ATOM 2639 N N . ARG B 1 43 ? -16.156 2.277 -2.838 1 92.19 43 ARG B N 1
ATOM 2640 C CA . ARG B 1 43 ? -17.188 1.504 -2.168 1 92.19 43 ARG B CA 1
ATOM 2641 C C . ARG B 1 43 ? -18.328 1.165 -3.127 1 92.19 43 ARG B C 1
ATOM 2643 O O . ARG B 1 43 ? -18.922 2.059 -3.723 1 92.19 43 ARG B O 1
ATOM 2650 N N . PHE B 1 44 ? -18.609 -0.125 -3.275 1 91.69 44 PHE B N 1
ATOM 2651 C CA . PHE B 1 44 ? -19.719 -0.602 -4.086 1 91.69 44 PHE B CA 1
ATOM 2652 C C . PHE B 1 44 ? -19.609 -0.101 -5.52 1 91.69 44 PHE B C 1
ATOM 2654 O O . PHE B 1 44 ? -20.594 0.34 -6.117 1 91.69 44 PHE B O 1
ATOM 2661 N N . GLY B 1 45 ? -18.422 -0.076 -5.965 1 88.94 45 GLY B N 1
ATOM 2662 C CA . GLY B 1 45 ? -18.188 0.26 -7.359 1 88.94 45 GLY B CA 1
ATOM 2663 C C . GLY B 1 45 ? -18.188 1.754 -7.621 1 88.94 45 GLY B C 1
ATOM 2664 O O . GLY B 1 45 ? -18.219 2.189 -8.773 1 88.94 45 GLY B O 1
ATOM 2665 N N . ILE B 1 46 ? -18.203 2.527 -6.621 1 93.25 46 ILE B N 1
ATOM 2666 C CA . ILE B 1 46 ? -18.219 3.984 -6.711 1 93.25 46 ILE B CA 1
ATOM 2667 C C . ILE B 1 46 ? -17.031 4.562 -5.945 1 93.25 46 ILE B C 1
ATOM 2669 O O . ILE B 1 46 ? -16.688 4.082 -4.863 1 93.25 46 ILE B O 1
ATOM 2673 N N . LEU B 1 47 ? -16.391 5.57 -6.527 1 92.56 47 LEU B N 1
ATOM 2674 C CA . LEU B 1 47 ? -15.352 6.293 -5.805 1 92.56 47 LEU B CA 1
ATOM 2675 C C . LEU B 1 47 ? -15.953 7.406 -4.957 1 92.56 47 LEU B C 1
ATOM 2677 O O . LEU B 1 47 ? -16.75 8.211 -5.449 1 92.56 47 LEU B O 1
ATOM 2681 N N . TRP B 1 48 ? -15.633 7.398 -3.697 1 94.62 48 TRP B N 1
ATOM 2682 C CA . TRP B 1 48 ? -16.078 8.414 -2.746 1 94.62 48 TRP B CA 1
ATOM 2683 C C . TRP B 1 48 ? -14.891 9.203 -2.203 1 94.62 48 TRP B C 1
ATOM 2685 O O . TRP B 1 48 ? -13.828 8.633 -1.93 1 94.62 48 TRP B O 1
ATOM 2695 N N . LYS B 1 49 ? -15.086 10.422 -2.061 1 94.31 49 LYS B N 1
ATOM 2696 C CA . LYS B 1 49 ? -14.047 11.227 -1.424 1 94.31 49 LYS B CA 1
ATOM 2697 C C . LYS B 1 49 ? -14.656 12.312 -0.541 1 94.31 49 LYS B C 1
ATOM 2699 O O . LYS B 1 49 ? -15.789 12.75 -0.777 1 94.31 49 LYS B O 1
ATOM 2704 N N . ILE B 1 50 ? -13.953 12.727 0.476 1 95.44 50 ILE B N 1
ATOM 2705 C CA . ILE B 1 50 ? -14.352 13.789 1.394 1 95.44 50 ILE B CA 1
ATOM 2706 C C . ILE B 1 50 ? -13.586 15.07 1.066 1 95.44 50 ILE B C 1
ATOM 2708 O O . ILE B 1 50 ? -12.375 15.031 0.846 1 95.44 50 ILE B O 1
ATOM 2712 N N . LYS B 1 51 ? -14.312 16.109 0.969 1 93 51 LYS B N 1
ATOM 2713 C CA . LYS B 1 51 ? -13.719 17.438 0.834 1 93 51 LYS B CA 1
ATOM 2714 C C . LYS B 1 51 ? -14 18.297 2.068 1 93 51 LYS B C 1
ATOM 2716 O O . LYS B 1 51 ? -15.117 18.297 2.586 1 93 51 LYS B O 1
ATOM 2721 N N . LEU B 1 52 ? -12.953 18.922 2.535 1 91.62 52 LEU B N 1
ATOM 2722 C CA . LEU B 1 52 ? -13.055 19.812 3.686 1 91.62 52 LEU B CA 1
ATOM 2723 C C . LEU B 1 52 ? -12.625 21.219 3.316 1 91.62 52 LEU B C 1
ATOM 2725 O O . LEU B 1 52 ? -11.602 21.406 2.65 1 91.62 52 LEU B O 1
ATOM 2729 N N . THR B 1 53 ? -13.438 22.141 3.66 1 87.56 53 THR B N 1
ATOM 2730 C CA . THR B 1 53 ? -13.109 23.547 3.389 1 87.56 53 THR B CA 1
ATOM 2731 C C . THR B 1 53 ? -13.227 24.375 4.66 1 87.56 53 THR B C 1
ATOM 2733 O O . THR B 1 53 ? -14.234 24.312 5.363 1 87.56 53 THR B O 1
ATOM 2736 N N . THR B 1 54 ? -12.023 25.031 4.977 1 79.62 54 THR B N 1
ATOM 2737 C CA . THR B 1 54 ? -12.039 25.984 6.082 1 79.62 54 THR B CA 1
ATOM 2738 C C . THR B 1 54 ? -12.156 27.406 5.562 1 79.62 54 THR B C 1
ATOM 2740 O O . THR B 1 54 ? -11.438 27.812 4.648 1 79.62 54 THR B O 1
ATOM 2743 N N . LYS B 1 55 ? -13.266 28.078 5.586 1 65.12 55 LYS B N 1
ATOM 2744 C CA . LYS B 1 55 ? -13.422 29.453 5.117 1 65.12 55 LYS B CA 1
ATOM 2745 C C . LYS B 1 55 ? -12.711 30.438 6.043 1 65.12 55 LYS B C 1
ATOM 2747 O O . LYS B 1 55 ? -12.555 30.172 7.238 1 65.12 55 LYS B O 1
ATOM 2752 N N . SER B 1 56 ? -12.055 31.562 5.375 1 52.47 56 SER B N 1
ATOM 2753 C CA . SER B 1 56 ? -11.359 32.625 6.082 1 52.47 56 SER B CA 1
ATOM 2754 C C . SER B 1 56 ? -12.227 33.219 7.191 1 52.47 56 SER B C 1
ATOM 2756 O O . SER B 1 56 ? -13.445 33 7.215 1 52.47 56 SER B O 1
ATOM 2758 N N . TYR B 1 57 ? -11.695 33.938 8.141 1 49.66 57 TYR B N 1
ATOM 2759 C CA . TYR B 1 57 ? -12.141 34.625 9.352 1 49.66 57 TYR B CA 1
ATOM 2760 C C . TYR B 1 57 ? -13.562 35.156 9.195 1 49.66 57 TYR B C 1
ATOM 2762 O O . TYR B 1 57 ? -14.352 35.125 10.133 1 49.66 57 TYR B O 1
ATOM 2770 N N . TRP B 1 58 ? -13.961 35.906 8.289 1 49.53 58 TRP B N 1
ATOM 2771 C CA . TRP B 1 58 ? -15.156 36.719 8.461 1 49.53 58 TRP B CA 1
ATOM 2772 C C . TRP B 1 58 ? -16.406 35.844 8.57 1 49.53 58 TRP B C 1
ATOM 2774 O O . TRP B 1 58 ? -17.312 36.156 9.359 1 49.53 58 TRP B O 1
ATOM 2784 N N . CYS B 1 59 ? -16.641 34.938 7.957 1 52.31 59 CYS B N 1
ATOM 2785 C CA . CYS B 1 59 ? -17.891 34.188 7.996 1 52.31 59 CYS B CA 1
ATOM 2786 C C . CYS B 1 59 ? -17.625 32.719 8.273 1 52.31 59 CYS B C 1
ATOM 2788 O O . CYS B 1 59 ? -18.531 31.891 8.234 1 52.31 59 CYS B O 1
ATOM 2790 N N . GLY B 1 60 ? -16.516 32.125 9.016 1 59.44 60 GLY B N 1
ATOM 2791 C CA . GLY B 1 60 ? -15.508 31.078 8.922 1 59.44 60 GLY B CA 1
ATOM 2792 C C . GLY B 1 60 ? -15.961 29.766 9.516 1 59.44 60 GLY B C 1
ATOM 2793 O O . GLY B 1 60 ? -16.25 29.688 10.719 1 59.44 60 GLY B O 1
ATOM 2794 N N . ALA B 1 61 ? -16.688 28.859 8.945 1 78.94 61 ALA B N 1
ATOM 2795 C CA . ALA B 1 61 ? -17.062 27.531 9.422 1 78.94 61 ALA B CA 1
ATOM 2796 C C . ALA B 1 61 ? -16.375 26.438 8.594 1 78.94 61 ALA B C 1
ATOM 2798 O O . ALA B 1 61 ? -15.891 26.703 7.488 1 78.94 61 ALA B O 1
ATOM 2799 N N . LEU B 1 62 ? -16.219 25.422 9.305 1 87.69 62 LEU B N 1
ATOM 2800 C CA . LEU B 1 62 ? -15.766 24.203 8.625 1 87.69 62 LEU B CA 1
ATOM 2801 C C . LEU B 1 62 ? -16.906 23.562 7.855 1 87.69 62 LEU B C 1
ATOM 2803 O O . LEU B 1 62 ? -17.984 23.297 8.422 1 87.69 62 LEU B O 1
ATOM 2807 N N . SER B 1 63 ? -16.688 23.469 6.57 1 89.94 63 SER B N 1
ATOM 2808 C CA . SER B 1 63 ? -17.672 22.812 5.723 1 89.94 63 SER B CA 1
ATOM 2809 C C . SER B 1 63 ? -17.141 21.484 5.199 1 89.94 63 SER B C 1
ATOM 2811 O O . SER B 1 63 ? -15.93 21.297 5.082 1 89.94 63 SER B O 1
ATOM 2813 N N . LEU B 1 64 ? -18.047 20.562 4.941 1 93.5 64 LEU B N 1
ATOM 2814 C CA . LEU B 1 64 ? -17.688 19.219 4.52 1 93.5 64 LEU B CA 1
ATOM 2815 C C . LEU B 1 64 ? -18.562 18.766 3.354 1 93.5 64 LEU B C 1
ATOM 2817 O O . LEU B 1 64 ? -19.75 19.047 3.316 1 93.5 64 LEU B O 1
ATOM 2821 N N . GLN B 1 65 ? -17.938 18.078 2.467 1 95.19 65 GLN B N 1
ATOM 2822 C CA . GLN B 1 65 ? -18.641 17.484 1.34 1 95.19 65 GLN B CA 1
ATOM 2823 C C . GLN B 1 65 ? -18.234 16.016 1.163 1 95.19 65 GLN B C 1
ATOM 2825 O O . GLN B 1 65 ? -17.062 15.664 1.309 1 95.19 65 GLN B O 1
ATOM 2830 N N . LEU B 1 66 ? -19.172 15.188 0.955 1 97.38 66 LEU B N 1
ATOM 2831 C CA . LEU B 1 66 ? -18.953 13.844 0.432 1 97.38 66 LEU B CA 1
ATOM 2832 C C . LEU B 1 66 ? -19.312 13.773 -1.048 1 97.38 66 LEU B C 1
ATOM 2834 O O . LEU B 1 66 ? -20.453 14.023 -1.424 1 97.38 66 LEU B O 1
ATOM 2838 N N . VAL B 1 67 ? -18.344 13.414 -1.81 1 96.44 67 VAL B N 1
ATOM 2839 C CA . VAL B 1 67 ? -18.547 13.414 -3.256 1 96.44 67 VAL B CA 1
ATOM 2840 C C . VAL B 1 67 ? -18.391 11.992 -3.795 1 96.44 67 VAL B C 1
ATOM 2842 O O . VAL B 1 67 ? -17.516 11.242 -3.365 1 96.44 67 VAL B O 1
ATOM 2845 N N . CYS B 1 68 ? -19.312 11.633 -4.664 1 96 68 CYS B N 1
ATOM 2846 C CA . CYS B 1 68 ? -19.172 10.336 -5.312 1 96 68 CYS B CA 1
ATOM 2847 C C . CYS B 1 68 ? -18.922 10.5 -6.809 1 96 68 CYS B C 1
ATOM 2849 O O . CYS B 1 68 ? -19.25 11.539 -7.387 1 96 68 CYS B O 1
ATOM 2851 N N . SER B 1 69 ? -18.266 9.539 -7.367 1 92.5 69 SER B N 1
ATOM 2852 C CA . SER B 1 69 ? -18.094 9.484 -8.812 1 92.5 69 SER B CA 1
ATOM 2853 C C . SER B 1 69 ? -19.297 8.836 -9.484 1 92.5 69 SER B C 1
ATOM 2855 O O . SER B 1 69 ? -20.141 8.234 -8.82 1 92.5 69 SER B O 1
ATOM 2857 N N . LYS B 1 70 ? -19.281 9.023 -10.781 1 91.12 70 LYS B N 1
ATOM 2858 C CA . LYS B 1 70 ? -20.281 8.273 -11.531 1 91.12 70 LYS B CA 1
ATOM 2859 C C . LYS B 1 70 ? -20.078 6.766 -11.359 1 91.12 70 LYS B C 1
ATOM 2861 O O . LYS B 1 70 ? -18.953 6.27 -11.469 1 91.12 70 LYS B O 1
ATOM 2866 N N . PRO B 1 71 ? -21.188 6.078 -11.047 1 90.5 71 PRO B N 1
ATOM 2867 C CA . PRO B 1 71 ? -21.062 4.625 -10.914 1 90.5 71 PRO B CA 1
ATOM 2868 C C . PRO B 1 71 ? -20.578 3.963 -12.203 1 90.5 71 PRO B C 1
ATOM 2870 O O . PRO B 1 71 ? -20.953 4.383 -13.297 1 90.5 71 PRO B O 1
ATOM 2873 N N . GLU B 1 72 ? -19.766 2.977 -12.078 1 82.25 72 GLU B N 1
ATOM 2874 C CA . GLU B 1 72 ? -19.172 2.271 -13.203 1 82.25 72 GLU B CA 1
ATOM 2875 C C . GLU B 1 72 ? -20.25 1.622 -14.078 1 82.25 72 GLU B C 1
ATOM 2877 O O . GLU B 1 72 ? -20.156 1.645 -15.305 1 82.25 72 GLU B O 1
ATOM 2882 N N . ILE B 1 73 ? -21.141 0.99 -13.406 1 82.38 73 ILE B N 1
ATOM 2883 C CA . ILE B 1 73 ? -22.25 0.338 -14.102 1 82.38 73 ILE B CA 1
ATOM 2884 C C . ILE B 1 73 ? -23.562 1.05 -13.773 1 82.38 73 ILE B C 1
ATOM 2886 O O . ILE B 1 73 ? -24.109 0.877 -12.68 1 82.38 73 ILE B O 1
ATOM 2890 N N . SER B 1 74 ? -24.062 1.887 -14.695 1 81.94 74 SER B N 1
ATOM 2891 C CA . SER B 1 74 ? -25.281 2.631 -14.406 1 81.94 74 SER B CA 1
ATOM 2892 C C . SER B 1 74 ? -26 3.061 -15.688 1 81.94 74 SER B C 1
ATOM 2894 O O . SER B 1 74 ? -25.375 3.133 -16.75 1 81.94 74 SER B O 1
ATOM 2896 N N . GLU B 1 75 ? -27.234 3.242 -15.445 1 85.94 75 GLU B N 1
ATOM 2897 C CA . GLU B 1 75 ? -28.031 3.904 -16.484 1 85.94 75 GLU B CA 1
ATOM 2898 C C . GLU B 1 75 ? -27.766 5.41 -16.5 1 85.94 75 GLU B C 1
ATOM 2900 O O . GLU B 1 75 ? -27.016 5.922 -15.656 1 85.94 75 GLU B O 1
ATOM 2905 N N . ASN B 1 76 ? -28.25 5.953 -17.547 1 84.06 76 ASN B N 1
ATOM 2906 C CA . ASN B 1 76 ? -28.109 7.402 -17.625 1 84.06 76 ASN B CA 1
ATOM 2907 C C . ASN B 1 76 ? -28.766 8.102 -16.453 1 84.06 76 ASN B C 1
ATOM 2909 O O . ASN B 1 76 ? -28.25 9.094 -15.93 1 84.06 76 ASN B O 1
ATOM 2913 N N . GLU B 1 77 ? -29.938 7.508 -16.141 1 89.88 77 GLU B N 1
ATOM 2914 C CA . GLU B 1 77 ? -30.625 8.023 -14.961 1 89.88 77 GLU B CA 1
ATOM 2915 C C . GLU B 1 77 ? -30.484 7.07 -13.781 1 89.88 77 GLU B C 1
ATOM 2917 O O . GLU B 1 77 ? -30.984 5.941 -13.828 1 89.88 77 GLU B O 1
ATOM 2922 N N . TRP B 1 78 ? -29.703 7.504 -12.82 1 94.56 78 TRP B N 1
ATOM 2923 C CA . TRP B 1 78 ? -29.516 6.68 -11.633 1 94.56 78 TRP B CA 1
ATOM 2924 C C . TRP B 1 78 ? -29.672 7.508 -10.367 1 94.56 78 TRP B C 1
ATOM 2926 O O . TRP B 1 78 ? -29.578 8.734 -10.406 1 94.56 78 TRP B O 1
ATOM 2936 N N . SER B 1 79 ? -30.047 6.805 -9.297 1 95.88 79 SER B N 1
ATOM 2937 C CA . SER B 1 79 ? -30.141 7.441 -7.988 1 95.88 79 SER B CA 1
ATOM 2938 C C . SER B 1 79 ? -29.734 6.48 -6.875 1 95.88 79 SER B C 1
ATOM 2940 O O . SER B 1 79 ? -29.984 5.277 -6.969 1 95.88 79 SER B O 1
ATOM 2942 N N . ILE B 1 80 ? -29.078 7.004 -5.898 1 96.94 80 ILE B N 1
ATOM 2943 C CA . ILE B 1 80 ? -28.719 6.262 -4.691 1 96.94 80 ILE B CA 1
ATOM 2944 C C . ILE B 1 80 ? -29.203 7.016 -3.459 1 96.94 80 ILE B C 1
ATOM 2946 O O . ILE B 1 80 ? -28.641 8.039 -3.082 1 96.94 80 ILE B O 1
ATOM 2950 N N . ASP B 1 81 ? -30.156 6.48 -2.801 1 97.25 81 ASP B N 1
ATOM 2951 C CA . ASP B 1 81 ? -30.688 7.047 -1.566 1 97.25 81 ASP B CA 1
ATOM 2952 C C . ASP B 1 81 ? -29.906 6.551 -0.352 1 97.25 81 ASP B C 1
ATOM 2954 O O . ASP B 1 81 ? -29.766 5.344 -0.15 1 97.25 81 ASP B O 1
ATOM 2958 N N . THR B 1 82 ? -29.438 7.59 0.38 1 97.62 82 THR B N 1
ATOM 2959 C CA . THR B 1 82 ? -28.562 7.195 1.479 1 97.62 82 THR B CA 1
ATOM 2960 C C . THR B 1 82 ? -28.953 7.926 2.764 1 97.62 82 THR B C 1
ATOM 2962 O O . THR B 1 82 ? -29.578 8.984 2.717 1 97.62 82 THR B O 1
ATOM 2965 N N . ASP B 1 83 ? -28.641 7.273 3.881 1 97.75 83 ASP B N 1
ATOM 2966 C CA . ASP B 1 83 ? -28.531 7.926 5.18 1 97.75 83 ASP B CA 1
ATOM 2967 C C . ASP B 1 83 ? -27.062 8.125 5.562 1 97.75 83 ASP B C 1
ATOM 2969 O O . ASP B 1 83 ? -26.281 7.172 5.57 1 97.75 83 ASP B O 1
ATOM 2973 N N . ILE B 1 84 ? -26.781 9.375 5.875 1 97.56 84 ILE B N 1
ATOM 2974 C CA . ILE B 1 84 ? -25.375 9.711 6.102 1 97.56 84 ILE B CA 1
ATOM 2975 C C . ILE B 1 84 ? -25.203 10.234 7.527 1 97.56 84 ILE B C 1
ATOM 2977 O O . ILE B 1 84 ? -25.906 11.148 7.953 1 97.56 84 ILE B O 1
ATOM 2981 N N . VAL B 1 85 ? -24.344 9.625 8.25 1 96.5 85 VAL B N 1
ATOM 2982 C CA . VAL B 1 85 ? -23.938 10.086 9.578 1 96.5 85 VAL B CA 1
ATOM 2983 C C . VAL B 1 85 ? -22.469 10.523 9.547 1 96.5 85 VAL B C 1
ATOM 2985 O O . VAL B 1 85 ? -21.578 9.711 9.328 1 96.5 85 VAL B O 1
ATOM 2988 N N . THR B 1 86 ? -22.266 11.797 9.781 1 95.56 86 THR B N 1
ATOM 2989 C CA . THR B 1 86 ? -20.922 12.359 9.766 1 95.56 86 THR B CA 1
ATOM 2990 C C . THR B 1 86 ? -20.438 12.672 11.18 1 95.56 86 THR B C 1
ATOM 2992 O O . THR B 1 86 ? -21.172 13.297 11.961 1 95.56 86 THR B O 1
ATOM 2995 N N . LYS B 1 87 ? -19.281 12.25 11.453 1 93.62 87 LYS B N 1
ATOM 2996 C CA . LYS B 1 87 ? -18.625 12.531 12.734 1 93.62 87 LYS B CA 1
ATOM 2997 C C . LYS B 1 87 ? -17.297 13.25 12.531 1 93.62 87 LYS B C 1
ATOM 2999 O O . LYS B 1 87 ? -16.516 12.875 11.664 1 93.62 87 LYS B O 1
ATOM 3004 N N . ILE B 1 88 ? -17.125 14.266 13.305 1 91.81 88 ILE B N 1
ATOM 3005 C CA . ILE B 1 88 ? -15.867 15 13.234 1 91.81 88 ILE B CA 1
ATOM 3006 C C . ILE B 1 88 ? -15.25 15.094 14.625 1 91.81 88 ILE B C 1
ATOM 3008 O O . ILE B 1 88 ? -15.93 15.422 15.594 1 91.81 88 ILE B O 1
ATOM 3012 N N . GLY B 1 89 ? -13.953 14.766 14.625 1 87.5 89 GLY B N 1
ATOM 3013 C CA . GLY B 1 89 ? -13.219 14.797 15.883 1 87.5 89 GLY B CA 1
ATOM 3014 C C . GLY B 1 89 ? -12.734 13.43 16.328 1 87.5 89 GLY B C 1
ATOM 3015 O O . GLY B 1 89 ? -13.242 12.406 15.859 1 87.5 89 GLY B O 1
ATOM 3016 N N . GLU B 1 90 ? -11.82 13.336 17.219 1 78.38 90 GLU B N 1
ATOM 3017 C CA . GLU B 1 90 ? -11.273 12.078 17.734 1 78.38 90 GLU B CA 1
ATOM 3018 C C . GLU B 1 90 ? -11.773 11.781 19.141 1 78.38 90 GLU B C 1
ATOM 3020 O O . GLU B 1 90 ? -12.492 10.805 19.344 1 78.38 90 GLU B O 1
ATOM 3025 N N . ASN B 1 91 ? -11.406 12.664 20.047 1 77.06 91 ASN B N 1
ATOM 3026 C CA . ASN B 1 91 ? -11.844 12.492 21.438 1 77.06 91 ASN B CA 1
ATOM 3027 C C . ASN B 1 91 ? -13.258 13.023 21.656 1 77.06 91 ASN B C 1
ATOM 3029 O O . ASN B 1 91 ? -14.117 12.32 22.172 1 77.06 91 ASN B O 1
ATOM 3033 N N . LYS B 1 92 ? -13.453 14.297 21.375 1 80.62 92 LYS B N 1
ATOM 3034 C CA . LYS B 1 92 ? -14.781 14.906 21.312 1 80.62 92 LYS B CA 1
ATOM 3035 C C . LYS B 1 92 ? -15.305 14.914 19.875 1 80.62 92 LYS B C 1
ATOM 3037 O O . LYS B 1 92 ? -14.625 15.391 18.969 1 80.62 92 LYS B O 1
ATOM 3042 N N . LYS B 1 93 ? -16.516 14.352 19.75 1 87.69 93 LYS B N 1
ATOM 3043 C CA . LYS B 1 93 ? -17.031 14.219 18.391 1 87.69 93 LYS B CA 1
ATOM 3044 C C . LYS B 1 93 ? -18.344 14.992 18.219 1 87.69 93 LYS B C 1
ATOM 3046 O O . LYS B 1 93 ? -19.172 15.023 19.125 1 87.69 93 LYS B O 1
ATOM 3051 N N . ARG B 1 94 ? -18.391 15.648 17.188 1 91.12 94 ARG B N 1
ATOM 3052 C CA . ARG B 1 94 ? -19.641 16.219 16.719 1 91.12 94 ARG B CA 1
ATOM 3053 C C . ARG B 1 94 ? -20.266 15.367 15.617 1 91.12 94 ARG B C 1
ATOM 3055 O O . ARG B 1 94 ? -19.562 14.93 14.695 1 91.12 94 ARG B O 1
ATOM 3062 N N . THR B 1 95 ? -21.5 15.109 15.805 1 93.38 95 THR B N 1
ATOM 3063 C CA . THR B 1 95 ? -22.172 14.219 14.867 1 93.38 95 THR B CA 1
ATOM 3064 C C . THR B 1 95 ? -23.281 14.961 14.125 1 93.38 95 THR B C 1
ATOM 3066 O O . THR B 1 95 ? -23.984 15.781 14.703 1 93.38 95 THR B O 1
ATOM 3069 N N . PHE B 1 96 ? -23.422 14.719 12.914 1 94 96 PHE B N 1
ATOM 3070 C CA . PHE B 1 96 ? -24.469 15.234 12.055 1 94 96 PHE B CA 1
ATOM 3071 C C . PHE B 1 96 ? -25.047 14.117 11.188 1 94 96 PHE B C 1
ATOM 3073 O O . PHE B 1 96 ? -24.312 13.328 10.609 1 94 96 PHE B O 1
ATOM 3080 N N . SER B 1 97 ? -26.375 13.992 11.172 1 94.94 97 SER B N 1
ATOM 3081 C CA . SER B 1 97 ? -27.031 12.953 10.391 1 94.94 97 SER B CA 1
ATOM 3082 C C . SER B 1 97 ? -28.047 13.555 9.422 1 94.94 97 SER B C 1
ATOM 3084 O O . SER B 1 97 ? -28.844 14.406 9.805 1 94.94 97 SER B O 1
ATOM 3086 N N . LYS B 1 98 ? -28 13.133 8.203 1 96.25 98 LYS B N 1
ATOM 3087 C CA . LYS B 1 98 ? -28.938 13.602 7.188 1 96.25 98 LYS B CA 1
ATOM 3088 C C . LYS B 1 98 ? -29.047 12.609 6.035 1 96.25 98 LYS B C 1
ATOM 3090 O O . LYS B 1 98 ? -28.078 11.906 5.723 1 96.25 98 LYS B O 1
ATOM 3095 N N . SER B 1 99 ? -30.172 12.57 5.441 1 96.56 99 SER B N 1
ATOM 3096 C CA . SER B 1 99 ? -30.344 11.766 4.238 1 96.56 99 SER B CA 1
ATOM 3097 C C . SER B 1 99 ? -29.984 12.562 2.984 1 96.56 99 SER B C 1
ATOM 3099 O O . SER B 1 99 ? -30.078 13.789 2.973 1 96.56 99 SER B O 1
ATOM 3101 N N . HIS B 1 100 ? -29.484 11.891 2.02 1 97.5 100 HIS B N 1
ATOM 3102 C CA . HIS B 1 100 ? -29.156 12.508 0.738 1 97.5 100 HIS B CA 1
ATOM 3103 C C . HIS B 1 100 ? -29.297 11.508 -0.406 1 97.5 100 HIS B C 1
ATOM 3105 O O . HIS B 1 100 ? -28.984 10.328 -0.251 1 97.5 100 HIS B O 1
ATOM 3111 N N . THR B 1 101 ? -29.812 11.961 -1.466 1 97.31 101 THR B N 1
ATOM 3112 C CA . THR B 1 101 ? -29.922 11.148 -2.676 1 97.31 101 THR B CA 1
ATOM 3113 C C . THR B 1 101 ? -28.891 11.602 -3.713 1 97.31 101 THR B C 1
ATOM 3115 O O . THR B 1 101 ? -28.938 12.734 -4.184 1 97.31 101 THR B O 1
ATOM 3118 N N . PHE B 1 102 ? -27.984 10.719 -4.039 1 97.31 102 PHE B N 1
ATOM 3119 C CA . PHE B 1 102 ? -27 11 -5.082 1 97.31 102 PHE B CA 1
ATOM 3120 C C . PHE B 1 102 ? -27.578 10.68 -6.457 1 97.31 102 PHE B C 1
ATOM 3122 O O . PHE B 1 102 ? -28.219 9.648 -6.645 1 97.31 102 PHE B O 1
ATOM 3129 N N . THR B 1 103 ? -27.375 11.609 -7.414 1 96.12 103 THR B N 1
ATOM 3130 C CA . THR B 1 103 ? -27.812 11.461 -8.797 1 96.12 103 THR B CA 1
ATOM 3131 C C . THR B 1 103 ? -26.766 12.016 -9.758 1 96.12 103 THR B C 1
ATOM 3133 O O . THR B 1 103 ? -25.75 12.57 -9.328 1 96.12 103 THR B O 1
ATOM 3136 N N . GLN B 1 104 ? -27.062 11.781 -11.039 1 92.31 104 GLN B N 1
ATOM 3137 C CA . GLN B 1 104 ? -26.172 12.32 -12.062 1 92.31 104 GLN B CA 1
ATOM 3138 C C . GLN B 1 104 ? -26.016 13.828 -11.922 1 92.31 104 GLN B C 1
ATOM 3140 O O . GLN B 1 104 ? -24.953 14.383 -12.195 1 92.31 104 GLN B O 1
ATOM 3145 N N . GLY B 1 105 ? -27.016 14.477 -11.516 1 91.81 105 GLY B N 1
ATOM 3146 C CA . GLY B 1 105 ? -27 15.922 -11.383 1 91.81 105 GLY B CA 1
ATOM 3147 C C . GLY B 1 105 ? -26.578 16.391 -10 1 91.81 105 GLY B C 1
ATOM 3148 O O . GLY B 1 105 ? -26.375 17.594 -9.781 1 91.81 105 GLY B O 1
ATOM 3149 N N . ASN B 1 106 ? -26.516 15.523 -9.062 1 94.56 106 ASN B N 1
ATOM 3150 C CA . ASN B 1 106 ? -26.172 15.852 -7.684 1 94.56 106 ASN B CA 1
ATOM 3151 C C . ASN B 1 106 ? -25.297 14.781 -7.047 1 94.56 106 ASN B C 1
ATOM 3153 O O . ASN B 1 106 ? -25.766 13.984 -6.234 1 94.56 106 ASN B O 1
ATOM 3157 N N . MET B 1 107 ? -24.047 14.898 -7.207 1 95.62 107 MET B N 1
ATOM 3158 C CA . MET B 1 107 ? -23.109 13.852 -6.797 1 95.62 107 MET B CA 1
ATOM 3159 C C . MET B 1 107 ? -22.391 14.227 -5.504 1 95.62 107 MET B C 1
ATOM 3161 O O . MET B 1 107 ? -21.344 13.672 -5.188 1 95.62 107 MET B O 1
ATOM 3165 N N . SER B 1 108 ? -23.031 15.195 -4.797 1 96.25 108 SER B N 1
ATOM 3166 C CA . SER B 1 108 ? -22.328 15.664 -3.602 1 96.25 108 SER B CA 1
ATOM 3167 C C . SER B 1 108 ? -23.312 15.891 -2.449 1 96.25 108 SER B C 1
ATOM 3169 O O . SER B 1 108 ? -24.375 16.484 -2.637 1 96.25 108 SER B O 1
ATOM 3171 N N . PHE B 1 109 ? -23 15.352 -1.355 1 95.88 109 PHE B N 1
ATOM 3172 C CA . PHE B 1 109 ? -23.609 15.703 -0.077 1 95.88 109 PHE B CA 1
ATOM 3173 C C . PHE B 1 109 ? -22.812 16.812 0.614 1 95.88 109 PHE B C 1
ATOM 3175 O O . PHE B 1 109 ? -21.594 16.703 0.772 1 95.88 109 PHE B O 1
ATOM 3182 N N . TYR B 1 110 ? -23.516 17.828 0.981 1 92.25 110 TYR B N 1
ATOM 3183 C CA . TYR B 1 110 ? -22.797 19 1.463 1 92.25 110 TYR B CA 1
ATOM 3184 C C . TYR B 1 110 ? -23.359 19.484 2.793 1 92.25 110 TYR B C 1
ATOM 3186 O O . TYR B 1 110 ? -24.578 19.531 2.975 1 92.25 110 TYR B O 1
ATOM 3194 N N . LYS B 1 111 ? -22.484 19.734 3.717 1 88.75 111 LYS B N 1
ATOM 3195 C CA . LYS B 1 111 ? -22.797 20.438 4.965 1 88.75 111 LYS B CA 1
ATOM 3196 C C . LYS B 1 111 ? -21.969 21.719 5.09 1 88.75 111 LYS B C 1
ATOM 3198 O O . LYS B 1 111 ? -20.766 21.672 5.34 1 88.75 111 LYS B O 1
ATOM 3203 N N . ASP B 1 112 ? -22.578 22.812 5.07 1 81.94 112 ASP B N 1
ATOM 3204 C CA . ASP B 1 112 ? -21.938 24.109 4.98 1 81.94 112 ASP B CA 1
ATOM 3205 C C . ASP B 1 112 ? -21.266 24.484 6.305 1 81.94 112 ASP B C 1
ATOM 3207 O O . ASP B 1 112 ? -20.109 24.906 6.32 1 81.94 112 ASP B O 1
ATOM 3211 N N . VAL B 1 113 ? -22.062 24.438 7.371 1 80.38 113 VAL B N 1
ATOM 3212 C CA . VAL B 1 113 ? -21.516 24.766 8.688 1 80.38 113 VAL B CA 1
ATOM 3213 C C . VAL B 1 113 ? -21.547 23.531 9.578 1 80.38 113 VAL B C 1
ATOM 3215 O O . VAL B 1 113 ? -22.578 23.219 10.18 1 80.38 113 VAL B O 1
ATOM 3218 N N . PHE B 1 114 ? -20.484 22.953 9.555 1 83.62 114 PHE B N 1
ATOM 3219 C CA . PHE B 1 114 ? -20.406 21.797 10.43 1 83.62 114 PHE B CA 1
ATOM 3220 C C . PHE B 1 114 ? -19.875 22.188 11.805 1 83.62 114 PHE B C 1
ATOM 3222 O O . PHE B 1 114 ? -20.438 21.781 12.828 1 83.62 114 PHE B O 1
ATOM 3229 N N . ILE B 1 115 ? -18.844 22.969 11.773 1 85.44 115 ILE B N 1
ATOM 3230 C CA . ILE B 1 115 ? -18.281 23.531 13.008 1 85.44 115 ILE B CA 1
ATOM 3231 C C . ILE B 1 115 ? -17.969 25 12.812 1 85.44 115 ILE B C 1
ATOM 3233 O O . ILE B 1 115 ? -17.328 25.375 11.828 1 85.44 115 ILE B O 1
ATOM 3237 N N . ASP B 1 116 ? -18.453 25.719 13.859 1 83.19 116 ASP B N 1
ATOM 3238 C CA . ASP B 1 116 ? -18.078 27.125 13.836 1 83.19 116 ASP B CA 1
ATOM 3239 C C . ASP B 1 116 ? -16.594 27.312 14.078 1 83.19 116 ASP B C 1
ATOM 3241 O O . ASP B 1 116 ? -16 26.625 14.906 1 83.19 116 ASP B O 1
ATOM 3245 N N . TYR B 1 117 ? -16.094 28.234 13.445 1 78.38 117 TYR B N 1
ATOM 3246 C CA . TYR B 1 117 ? -14.656 28.484 13.516 1 78.38 117 TYR B CA 1
ATOM 3247 C C . TYR B 1 117 ? -14.203 28.656 14.953 1 78.38 117 TYR B C 1
ATOM 3249 O O . TYR B 1 117 ? -13.133 28.172 15.336 1 78.38 117 TYR B O 1
ATOM 3257 N N . HIS B 1 118 ? -15.008 29.375 15.734 1 79.88 118 HIS B N 1
ATOM 3258 C CA . HIS B 1 118 ? -14.633 29.656 17.109 1 79.88 118 HIS B CA 1
ATOM 3259 C C . HIS B 1 118 ? -14.672 28.406 17.969 1 79.88 118 HIS B C 1
ATOM 3261 O O . HIS B 1 118 ? -14.086 28.375 19.062 1 79.88 118 HIS B O 1
ATOM 3267 N N . GLU B 1 119 ? -15.297 27.312 17.438 1 85.19 119 GLU B N 1
ATOM 3268 C CA . GLU B 1 119 ? -15.43 26.062 18.203 1 85.19 119 GLU B CA 1
ATOM 3269 C C . GLU B 1 119 ? -14.523 24.969 17.641 1 85.19 119 GLU B C 1
ATOM 3271 O O . GLU B 1 119 ? -14.43 23.891 18.203 1 85.19 119 GLU B O 1
ATOM 3276 N N . MET B 1 120 ? -13.844 25.234 16.609 1 83.56 120 MET B N 1
ATOM 3277 C CA . MET B 1 120 ? -13.117 24.219 15.852 1 83.56 120 MET B CA 1
ATOM 3278 C C . MET B 1 120 ? -12.055 23.562 16.719 1 83.56 120 MET B C 1
ATOM 3280 O O . MET B 1 120 ? -11.844 22.344 16.609 1 83.56 120 MET B O 1
ATOM 3284 N N . ASP B 1 121 ? -11.508 24.312 17.562 1 83.69 121 ASP B N 1
ATOM 3285 C CA . ASP B 1 121 ? -10.398 23.812 18.375 1 83.69 121 ASP B CA 1
ATOM 3286 C C . ASP B 1 121 ? -10.859 22.703 19.297 1 83.69 121 ASP B C 1
ATOM 3288 O O . ASP B 1 121 ? -10.062 21.844 19.688 1 83.69 121 ASP B O 1
ATOM 3292 N N . LYS B 1 122 ? -12.148 22.688 19.562 1 87.75 122 LYS B N 1
ATOM 3293 C CA . LYS B 1 122 ? -12.695 21.688 20.469 1 87.75 122 LYS B CA 1
ATOM 3294 C C . LYS B 1 122 ? -12.656 20.297 19.844 1 87.75 122 LYS B C 1
ATOM 3296 O O . LYS B 1 122 ? -12.688 19.281 20.547 1 87.75 122 LYS B O 1
ATOM 3301 N N . PHE B 1 123 ? -12.555 20.312 18.516 1 89.5 123 PHE B N 1
ATOM 3302 C CA . PHE B 1 123 ? -12.688 19.047 17.812 1 89.5 123 PHE B CA 1
ATOM 3303 C C . PHE B 1 123 ? -11.422 18.719 17.031 1 89.5 123 PHE B C 1
ATOM 3305 O O . PHE B 1 123 ? -11.406 17.812 16.219 1 89.5 123 PHE B O 1
ATOM 3312 N N . MET B 1 124 ? -10.469 19.5 17.312 1 84.62 124 MET B N 1
ATOM 3313 C CA . MET B 1 124 ? -9.219 19.328 16.578 1 84.62 124 MET B CA 1
ATOM 3314 C C . MET B 1 124 ? -8.062 19.078 17.547 1 84.62 124 MET B C 1
ATOM 3316 O O . MET B 1 124 ? -8.117 19.484 18.719 1 84.62 124 MET B O 1
ATOM 3320 N N . THR B 1 125 ? -7.086 18.328 17.062 1 79.88 125 THR B N 1
ATOM 3321 C CA . THR B 1 125 ? -5.816 18.156 17.766 1 79.88 125 THR B CA 1
ATOM 3322 C C . THR B 1 125 ? -4.645 18.562 16.875 1 79.88 125 THR B C 1
ATOM 3324 O O . THR B 1 125 ? -4.461 18 15.789 1 79.88 125 THR B O 1
ATOM 3327 N N . ASP B 1 126 ? -3.875 19.531 17.297 1 78.12 126 ASP B N 1
ATOM 3328 C CA . ASP B 1 126 ? -2.703 19.984 16.547 1 78.12 126 ASP B CA 1
ATOM 3329 C C . ASP B 1 126 ? -3.07 20.359 15.117 1 78.12 126 ASP B C 1
ATOM 3331 O O . ASP B 1 126 ? -2.43 19.922 14.164 1 78.12 126 ASP B O 1
ATOM 3335 N N . ASP B 1 127 ? -4.246 20.969 14.938 1 81.75 127 ASP B N 1
ATOM 3336 C CA . ASP B 1 127 ? -4.73 21.484 13.664 1 81.75 127 ASP B CA 1
ATOM 3337 C C . ASP B 1 127 ? -5.113 20.359 12.719 1 81.75 127 ASP B C 1
ATOM 3339 O O . ASP B 1 127 ? -5.113 20.531 11.492 1 81.75 127 ASP B O 1
ATOM 3343 N N . ASN B 1 128 ? -5.234 19.156 13.312 1 85.38 128 ASN B N 1
ATOM 3344 C CA . ASN B 1 128 ? -5.734 18 12.562 1 85.38 128 ASN B CA 1
ATOM 3345 C C . ASN B 1 128 ? -7.18 17.688 12.93 1 85.38 128 ASN B C 1
ATOM 3347 O O . ASN B 1 128 ? -7.578 17.828 14.086 1 85.38 128 ASN B O 1
ATOM 3351 N N . VAL B 1 129 ? -7.859 17.297 11.906 1 88.62 129 VAL B N 1
ATOM 3352 C CA . VAL B 1 129 ? -9.25 16.938 12.148 1 88.62 129 VAL B CA 1
ATOM 3353 C C . VAL B 1 129 ? -9.523 15.531 11.617 1 88.62 129 VAL B C 1
ATOM 3355 O O . VAL B 1 129 ? -9.117 15.195 10.5 1 88.62 129 VAL B O 1
ATOM 3358 N N . PHE B 1 130 ? -10.141 14.758 12.43 1 90.75 130 PHE B N 1
ATOM 3359 C CA . PHE B 1 130 ? -10.57 13.422 12.047 1 90.75 130 PHE B CA 1
ATOM 3360 C C . PHE B 1 130 ? -12.023 13.438 11.586 1 90.75 130 PHE B C 1
ATOM 3362 O O . PHE B 1 130 ? -12.898 13.945 12.281 1 90.75 130 PHE B O 1
ATOM 3369 N N . VAL B 1 131 ? -12.273 12.906 10.398 1 93.38 131 VAL B N 1
ATOM 3370 C CA . VAL B 1 131 ? -13.625 12.844 9.859 1 93.38 131 VAL B CA 1
ATOM 3371 C C . VAL B 1 131 ? -14.016 11.398 9.586 1 93.38 131 VAL B C 1
ATOM 3373 O O . VAL B 1 131 ? -13.234 10.633 9.016 1 93.38 131 VAL B O 1
ATOM 3376 N N . GLU B 1 132 ? -15.109 11.039 10.039 1 93.38 132 GLU B N 1
ATOM 3377 C CA . GLU B 1 132 ? -15.688 9.727 9.766 1 93.38 132 GLU B CA 1
ATOM 3378 C C . GLU B 1 132 ? -17.109 9.852 9.219 1 93.38 132 GLU B C 1
ATOM 3380 O O . GLU B 1 132 ? -17.953 10.5 9.828 1 93.38 132 GLU B O 1
ATOM 3385 N N . ILE B 1 133 ? -17.375 9.258 8.086 1 95.69 133 ILE B N 1
ATOM 3386 C CA . ILE B 1 133 ? -18.703 9.305 7.473 1 95.69 133 ILE B CA 1
ATOM 3387 C C . ILE B 1 133 ? -19.25 7.887 7.324 1 95.69 133 ILE B C 1
ATOM 3389 O O . ILE B 1 133 ? -18.641 7.047 6.66 1 95.69 133 ILE B O 1
ATOM 3393 N N . ASN B 1 134 ? -20.328 7.652 7.945 1 95.44 134 ASN B N 1
ATOM 3394 C CA . ASN B 1 134 ? -21.062 6.406 7.805 1 95.44 134 ASN B CA 1
ATOM 3395 C C . ASN B 1 134 ? -22.219 6.547 6.812 1 95.44 134 ASN B C 1
ATOM 3397 O O . ASN B 1 134 ? -23.109 7.371 7.008 1 95.44 134 ASN B O 1
ATOM 3401 N N . VAL B 1 135 ? -22.219 5.727 5.82 1 96.75 135 VAL B N 1
ATOM 3402 C CA . VAL B 1 135 ? -23.234 5.809 4.777 1 96.75 135 VAL B CA 1
ATOM 3403 C C . VAL B 1 135 ? -24.062 4.527 4.766 1 96.75 135 VAL B C 1
ATOM 3405 O O . VAL B 1 135 ? -23.5 3.424 4.711 1 96.75 135 VAL B O 1
ATOM 3408 N N . THR B 1 136 ? -25.297 4.633 4.863 1 96.62 136 THR B N 1
ATOM 3409 C CA . THR B 1 136 ? -26.234 3.535 4.684 1 96.62 136 THR B CA 1
ATOM 3410 C C . THR B 1 136 ? -27.062 3.729 3.412 1 96.62 136 THR B C 1
ATOM 3412 O O . THR B 1 136 ? -27.797 4.707 3.283 1 96.62 136 THR B O 1
ATOM 3415 N N . ILE B 1 137 ? -26.922 2.826 2.555 1 96.19 137 ILE B N 1
ATOM 3416 C CA . ILE B 1 137 ? -27.688 2.887 1.308 1 96.19 137 ILE B CA 1
ATOM 3417 C C . ILE B 1 137 ? -29.094 2.348 1.532 1 96.19 137 ILE B C 1
ATOM 3419 O O . ILE B 1 137 ? -29.266 1.184 1.899 1 96.19 137 ILE B O 1
ATOM 3423 N N . LYS B 1 138 ? -30.016 3.115 1.232 1 95.69 138 LYS B N 1
ATOM 3424 C CA . LYS B 1 138 ? -31.406 2.752 1.46 1 95.69 138 LYS B CA 1
ATOM 3425 C C . LYS B 1 138 ? -32.031 2.16 0.2 1 95.69 138 LYS B C 1
ATOM 3427 O O . LYS B 1 138 ? -32.781 1.19 0.274 1 95.69 138 LYS B O 1
ATOM 3432 N N . LYS B 1 139 ? -31.797 2.811 -0.865 1 94.5 139 LYS B N 1
ATOM 3433 C CA . LYS B 1 139 ? -32.375 2.412 -2.15 1 94.5 139 LYS B CA 1
ATOM 3434 C C . LYS B 1 139 ? -31.484 2.871 -3.307 1 94.5 139 LYS B C 1
ATOM 3436 O O . LYS B 1 139 ? -30.828 3.914 -3.223 1 94.5 139 LYS B O 1
ATOM 3441 N N . SER B 1 140 ? -31.375 2.068 -4.281 1 94.19 140 SER B N 1
ATOM 3442 C CA . SER B 1 140 ? -30.656 2.439 -5.496 1 94.19 140 SER B CA 1
ATOM 3443 C C . SER B 1 140 ? -31.469 2.129 -6.742 1 94.19 140 SER B C 1
ATOM 3445 O O . SER B 1 140 ? -32.156 1.104 -6.801 1 94.19 140 SER B O 1
ATOM 3447 N N . ILE B 1 141 ? -31.547 3.025 -7.617 1 94.5 141 ILE B N 1
ATOM 3448 C CA . ILE B 1 141 ? -32.25 2.867 -8.883 1 94.5 141 ILE B CA 1
ATOM 3449 C C . ILE B 1 141 ? -31.297 3.113 -10.047 1 94.5 141 ILE B C 1
ATOM 3451 O O . ILE B 1 141 ? -30.531 4.086 -10.039 1 94.5 141 ILE B O 1
ATOM 3455 N N . GLY B 1 142 ? -31.312 2.178 -11 1 93.75 142 GLY B N 1
ATOM 3456 C CA . GLY B 1 142 ? -30.562 2.393 -12.227 1 93.75 142 GLY B CA 1
ATOM 3457 C C . GLY B 1 142 ? -29.078 2.135 -12.062 1 93.75 142 GLY B C 1
ATOM 3458 O O . GLY B 1 142 ? -28.281 2.549 -12.898 1 93.75 142 GLY B O 1
ATOM 3459 N N . VAL B 1 143 ? -28.672 1.6 -10.961 1 92.5 143 VAL B N 1
ATOM 3460 C CA . VAL B 1 143 ? -27.25 1.352 -10.703 1 92.5 143 VAL B CA 1
ATOM 3461 C C . VAL B 1 143 ? -27.078 -0.002 -10.016 1 92.5 143 VAL B C 1
ATOM 3463 O O . VAL B 1 143 ? -27.938 -0.412 -9.219 1 92.5 143 VAL B O 1
ATOM 3466 N N . ASP B 1 144 ? -26.094 -0.714 -10.438 1 88.38 144 ASP B N 1
ATOM 3467 C CA . ASP B 1 144 ? -25.688 -1.94 -9.766 1 88.38 144 ASP B CA 1
ATOM 3468 C C . ASP B 1 144 ? -24.531 -1.68 -8.805 1 88.38 144 ASP B C 1
ATOM 3470 O O . ASP B 1 144 ? -23.391 -1.48 -9.234 1 88.38 144 ASP B O 1
ATOM 3474 N N . LEU B 1 145 ? -24.859 -1.673 -7.543 1 89.44 145 LEU B N 1
ATOM 3475 C CA . LEU B 1 145 ? -23.891 -1.363 -6.508 1 89.44 145 LEU B CA 1
ATOM 3476 C C . LEU B 1 145 ? -23.141 -2.619 -6.07 1 89.44 145 LEU B C 1
ATOM 3478 O O . LEU B 1 145 ? -23.562 -3.303 -5.133 1 89.44 145 LEU B O 1
ATOM 3482 N N . LEU B 1 146 ? -22.141 -2.955 -6.77 1 86.25 146 LEU B N 1
ATOM 3483 C CA . LEU B 1 146 ? -21.281 -4.094 -6.461 1 86.25 146 LEU B CA 1
ATOM 3484 C C . LEU B 1 146 ? -19.844 -3.646 -6.227 1 86.25 146 LEU B C 1
ATOM 3486 O O . LEU B 1 146 ? -19.344 -2.742 -6.906 1 86.25 146 LEU B O 1
ATOM 3490 N N . PRO B 1 147 ? -19.234 -4.27 -5.227 1 86.5 147 PRO B N 1
ATOM 3491 C CA . PRO B 1 147 ? -17.828 -3.928 -5.051 1 86.5 147 PRO B CA 1
ATOM 3492 C C . PRO B 1 147 ? -17 -4.18 -6.312 1 86.5 147 PRO B C 1
ATOM 3494 O O . PRO B 1 147 ? -17.219 -5.168 -7.016 1 86.5 147 PRO B O 1
ATOM 3497 N N . LYS B 1 148 ? -16.156 -3.264 -6.594 1 88.25 148 LYS B N 1
ATOM 3498 C CA . LYS B 1 148 ? -15.273 -3.428 -7.742 1 88.25 148 LYS B CA 1
ATOM 3499 C C . LYS B 1 148 ? -14.273 -4.562 -7.516 1 88.25 148 LYS B C 1
ATOM 3501 O O . LYS B 1 148 ? -13.633 -4.629 -6.465 1 88.25 148 LYS B O 1
ATOM 3506 N N . LYS B 1 149 ? -14.242 -5.434 -8.438 1 92.25 149 LYS B N 1
ATOM 3507 C CA . LYS B 1 149 ? -13.25 -6.496 -8.406 1 92.25 149 LYS B CA 1
ATOM 3508 C C . LYS B 1 149 ? -11.969 -6.074 -9.133 1 92.25 149 LYS B C 1
ATOM 3510 O O . LYS B 1 149 ? -12.008 -5.688 -10.297 1 92.25 149 LYS B O 1
ATOM 3515 N N . LEU B 1 150 ? -10.883 -6.102 -8.438 1 92.88 150 LEU B N 1
ATOM 3516 C CA . LEU B 1 150 ? -9.609 -5.715 -9.039 1 92.88 150 LEU B CA 1
ATOM 3517 C C . LEU B 1 150 ? -9.055 -6.836 -9.906 1 92.88 150 LEU B C 1
ATOM 3519 O O . LEU B 1 150 ? -8.281 -6.586 -10.836 1 92.88 150 LEU B O 1
ATOM 3523 N N . LYS B 1 151 ? -9.398 -8 -9.57 1 94.44 151 LYS B N 1
ATOM 3524 C CA . LYS B 1 151 ? -9.047 -9.203 -10.32 1 94.44 151 LYS B CA 1
ATOM 3525 C C . LYS B 1 151 ? -10.234 -10.148 -10.422 1 94.44 151 LYS B C 1
ATOM 3527 O O . LYS B 1 151 ? -10.953 -10.367 -9.438 1 94.44 151 LYS B O 1
ATOM 3532 N N . LEU B 1 152 ? -10.406 -10.617 -11.633 1 95.06 152 LEU B N 1
ATOM 3533 C CA . LEU B 1 152 ? -11.461 -11.602 -11.836 1 95.06 152 LEU B CA 1
ATOM 3534 C C . LEU B 1 152 ? -10.914 -13.023 -11.75 1 95.06 152 LEU B C 1
ATOM 3536 O O . LEU B 1 152 ? -9.883 -13.328 -12.352 1 95.06 152 LEU B O 1
ATOM 3540 N N . PHE B 1 153 ? -11.57 -13.82 -11.031 1 97 153 PHE B N 1
ATOM 3541 C CA . PHE B 1 153 ? -11.102 -15.188 -10.859 1 97 153 PHE B CA 1
ATOM 3542 C C . PHE B 1 153 ? -12.008 -16.172 -11.586 1 97 153 PHE B C 1
ATOM 3544 O O . PHE B 1 153 ? -11.852 -17.391 -11.453 1 97 153 PHE B O 1
ATOM 3551 N N . ASP B 1 154 ? -12.945 -15.711 -12.32 1 95.81 154 ASP B N 1
ATOM 3552 C CA . ASP B 1 154 ? -13.883 -16.594 -13.008 1 95.81 154 ASP B CA 1
ATOM 3553 C C . ASP B 1 154 ? -13.992 -16.234 -14.484 1 95.81 154 ASP B C 1
ATOM 3555 O O . ASP B 1 154 ? -14.891 -16.703 -15.18 1 95.81 154 ASP B O 1
ATOM 3559 N N . ASP B 1 155 ? -13.148 -15.359 -14.914 1 94.44 155 ASP B N 1
ATOM 3560 C CA . ASP B 1 155 ? -13.156 -15.031 -16.328 1 94.44 155 ASP B CA 1
ATOM 3561 C C . ASP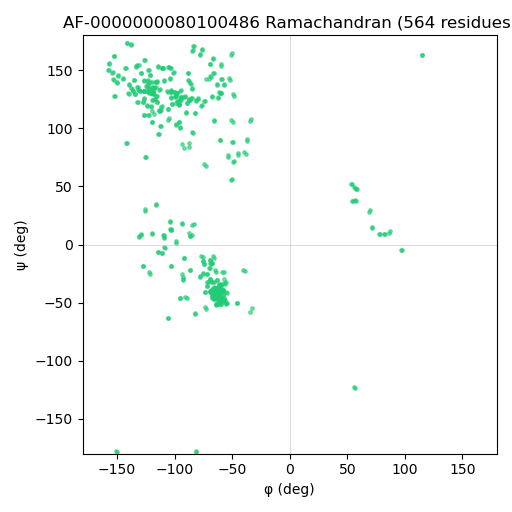 B 1 155 ? -12.391 -16.062 -17.141 1 94.44 155 ASP B C 1
ATOM 3563 O O . ASP B 1 155 ? -11.93 -17.078 -16.594 1 94.44 155 ASP B O 1
ATOM 3567 N N . ASP B 1 156 ? -12.297 -15.867 -18.406 1 92.88 156 ASP B N 1
ATOM 3568 C CA . ASP B 1 156 ? -11.68 -16.844 -19.281 1 92.88 156 ASP B CA 1
ATOM 3569 C C . ASP B 1 156 ? -10.188 -17 -18.984 1 92.88 156 ASP B C 1
ATOM 3571 O O . ASP B 1 156 ? -9.648 -18.109 -19.047 1 92.88 156 ASP B O 1
ATOM 3575 N N . VAL B 1 157 ? -9.578 -15.953 -18.672 1 89.19 157 VAL B N 1
ATOM 3576 C CA . VAL B 1 157 ? -8.156 -15.992 -18.359 1 89.19 157 VAL B CA 1
ATOM 3577 C C . VAL B 1 157 ? -7.918 -16.844 -17.109 1 89.19 157 VAL B C 1
ATOM 3579 O O . VAL B 1 157 ? -7.074 -17.734 -17.109 1 89.19 157 VAL B O 1
ATOM 3582 N N . ALA B 1 158 ? -8.68 -16.516 -16.078 1 91.88 158 ALA B N 1
ATOM 3583 C CA . ALA B 1 158 ? -8.555 -17.266 -14.844 1 91.88 158 ALA B CA 1
ATOM 3584 C C . ALA B 1 158 ? -8.82 -18.75 -15.078 1 91.88 158 ALA B C 1
ATOM 3586 O O . ALA B 1 158 ? -8.102 -19.609 -14.547 1 91.88 158 ALA B O 1
ATOM 3587 N N . LYS B 1 159 ? -9.781 -19.047 -15.875 1 92.88 159 LYS B N 1
ATOM 3588 C CA . LYS B 1 159 ? -10.148 -20.438 -16.156 1 92.88 159 LYS B CA 1
ATOM 3589 C C . LYS B 1 159 ? -9.047 -21.156 -16.922 1 92.88 159 LYS B C 1
ATOM 3591 O O . LYS B 1 159 ? -8.75 -22.312 -16.656 1 92.88 159 LYS B O 1
ATOM 3596 N N . ASN B 1 160 ? -8.445 -20.438 -17.828 1 89.94 160 ASN B N 1
ATOM 3597 C CA . ASN B 1 160 ? -7.434 -21.031 -18.688 1 89.94 160 ASN B CA 1
ATOM 3598 C C . ASN B 1 160 ? -6.121 -21.25 -17.953 1 89.94 160 ASN B C 1
ATOM 3600 O O . ASN B 1 160 ? -5.352 -22.156 -18.297 1 89.94 160 ASN B O 1
ATOM 3604 N N . PHE B 1 161 ? -5.91 -20.469 -16.922 1 89.12 161 PHE B N 1
ATOM 3605 C CA . PHE B 1 161 ? -4.625 -20.547 -16.25 1 89.12 161 PHE B CA 1
ATOM 3606 C C . PHE B 1 161 ? -4.805 -21.031 -14.812 1 89.12 161 PHE B C 1
ATOM 3608 O O . PHE B 1 161 ? -4.156 -20.516 -13.891 1 89.12 161 PHE B O 1
ATOM 3615 N N . SER B 1 162 ? -5.699 -21.844 -14.586 1 90.88 162 SER B N 1
ATOM 3616 C CA . SER B 1 162 ? -5.938 -22.438 -13.266 1 90.88 162 SER B CA 1
ATOM 3617 C C . SER B 1 162 ? -5.934 -23.953 -13.336 1 90.88 162 SER B C 1
ATOM 3619 O O . SER B 1 162 ? -6.094 -24.531 -14.414 1 90.88 162 SER B O 1
ATOM 3621 N N . ASP B 1 163 ? -5.715 -24.641 -12.219 1 89.75 163 ASP B N 1
ATOM 3622 C CA . ASP B 1 163 ? -5.75 -26.094 -12.156 1 89.75 163 ASP B CA 1
ATOM 3623 C C . ASP B 1 163 ? -6.613 -26.578 -10.992 1 89.75 163 ASP B C 1
ATOM 3625 O O . ASP B 1 163 ? -6.664 -27.781 -10.703 1 89.75 163 ASP B O 1
ATOM 3629 N N . VAL B 1 164 ? -7.301 -25.641 -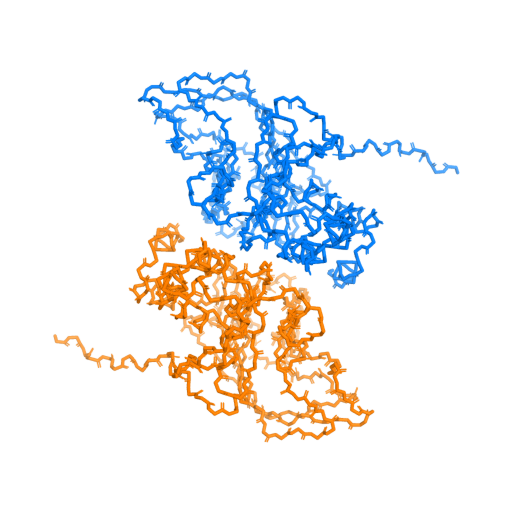10.32 1 92.5 164 VAL B N 1
ATOM 3630 C CA . VAL B 1 164 ? -8.258 -25.984 -9.273 1 92.5 164 VAL B CA 1
ATOM 3631 C C . VAL B 1 164 ? -9.312 -24.891 -9.164 1 92.5 164 VAL B C 1
ATOM 3633 O O . VAL B 1 164 ? -9.039 -23.719 -9.453 1 92.5 164 VAL B O 1
ATOM 3636 N N . VAL B 1 165 ? -10.492 -25.25 -8.812 1 95.81 165 VAL B N 1
ATOM 3637 C CA . VAL B 1 165 ? -11.586 -24.297 -8.586 1 95.81 165 VAL B CA 1
ATOM 3638 C C . VAL B 1 165 ? -12.008 -24.328 -7.121 1 95.81 165 VAL B C 1
ATOM 3640 O O . VAL B 1 165 ? -12.328 -25.406 -6.586 1 95.81 165 VAL B O 1
ATOM 3643 N N . LEU B 1 166 ? -11.969 -23.266 -6.457 1 96.19 166 LEU B N 1
ATOM 3644 C CA . LEU B 1 166 ? -12.492 -23.125 -5.102 1 96.19 166 LEU B CA 1
ATOM 3645 C C . LEU B 1 166 ? -13.898 -22.531 -5.117 1 96.19 166 LEU B C 1
ATOM 3647 O O . LEU B 1 166 ? -14.117 -21.438 -5.656 1 96.19 166 LEU B O 1
ATOM 3651 N N . MET B 1 167 ? -14.812 -23.25 -4.59 1 96.88 167 MET B N 1
ATOM 3652 C CA . MET B 1 167 ? -16.188 -22.797 -4.5 1 96.88 167 MET B CA 1
ATOM 3653 C C . MET B 1 167 ? -16.469 -22.172 -3.137 1 96.88 167 MET B C 1
ATOM 3655 O O . MET B 1 167 ? -16.281 -22.812 -2.105 1 96.88 167 MET B O 1
ATOM 3659 N N . VAL B 1 168 ? -16.859 -20.969 -3.092 1 96.69 168 VAL B N 1
ATOM 3660 C CA . VAL B 1 168 ? -17.281 -20.266 -1.888 1 96.69 168 VAL B CA 1
ATOM 3661 C C . VAL B 1 168 ? -18.688 -19.734 -2.066 1 96.69 168 VAL B C 1
ATOM 3663 O O . VAL B 1 168 ? -18.906 -18.766 -2.812 1 96.69 168 VAL B O 1
ATOM 3666 N N . GLY B 1 169 ? -19.594 -20.312 -1.326 1 93.69 169 GLY B N 1
ATOM 3667 C CA . GLY B 1 169 ? -20.984 -20.016 -1.679 1 93.69 169 GLY B CA 1
ATOM 3668 C C . GLY B 1 169 ? -21.312 -20.359 -3.121 1 93.69 169 GLY B C 1
ATOM 3669 O O . GLY B 1 169 ? -21.078 -21.484 -3.572 1 93.69 169 GLY B O 1
ATOM 3670 N N . ASP B 1 170 ? -21.781 -19.391 -3.881 1 92.88 170 ASP B N 1
ATOM 3671 C CA . ASP B 1 170 ? -22.156 -19.609 -5.273 1 92.88 170 ASP B CA 1
ATOM 3672 C C . ASP B 1 170 ? -21.094 -19.078 -6.223 1 92.88 170 ASP B C 1
ATOM 3674 O O . ASP B 1 170 ? -21.297 -19.031 -7.438 1 92.88 170 ASP B O 1
ATOM 3678 N N . GLN B 1 171 ? -19.969 -18.766 -5.676 1 95.62 171 GLN B N 1
ATOM 3679 C CA . GLN B 1 171 ? -18.938 -18.156 -6.508 1 95.62 171 GLN B CA 1
ATOM 3680 C C . GLN B 1 171 ? -17.781 -19.125 -6.742 1 95.62 171 GLN B C 1
ATOM 3682 O O . GLN B 1 171 ? -17.375 -19.859 -5.832 1 95.62 171 GLN B O 1
ATOM 3687 N N . GLU B 1 172 ? -17.297 -19.078 -7.969 1 97.19 172 GLU B N 1
ATOM 3688 C CA . GLU B 1 172 ? -16.156 -19.906 -8.352 1 97.19 172 GLU B CA 1
ATOM 3689 C C . GLU B 1 172 ? -14.875 -19.078 -8.414 1 97.19 172 GLU B C 1
ATOM 3691 O O . GLU B 1 172 ? -14.867 -17.984 -8.977 1 97.19 172 GLU B O 1
ATOM 3696 N N . PHE B 1 173 ? -13.883 -19.594 -7.828 1 97.62 173 PHE B N 1
ATOM 3697 C CA . PHE B 1 173 ? -12.562 -18.984 -7.898 1 97.62 173 PHE B CA 1
ATOM 3698 C C . PHE B 1 173 ? -11.555 -19.938 -8.531 1 97.62 173 PHE B C 1
ATOM 3700 O O . PHE B 1 173 ? -11.156 -20.922 -7.918 1 97.62 173 PHE B O 1
ATOM 3707 N N . HIS B 1 174 ? -11.203 -19.625 -9.789 1 96.06 174 HIS B N 1
ATOM 3708 C CA . HIS B 1 174 ? -10.203 -20.406 -10.523 1 96.06 174 HIS B CA 1
ATOM 3709 C C . HIS B 1 174 ? -8.789 -19.969 -10.156 1 96.06 174 HIS B C 1
ATOM 3711 O O . HIS B 1 174 ? -8.391 -18.844 -10.445 1 96.06 174 HIS B O 1
ATOM 3717 N N . VAL B 1 175 ? -8.047 -20.891 -9.492 1 94.62 175 VAL B N 1
ATOM 3718 C CA . VAL B 1 175 ? -6.738 -20.516 -8.977 1 94.62 175 VAL B CA 1
ATOM 3719 C C . VAL B 1 175 ? -5.738 -21.641 -9.234 1 94.62 175 VAL B C 1
ATOM 3721 O O . VAL B 1 175 ? -6.098 -22.672 -9.789 1 94.62 175 VAL B O 1
ATOM 3724 N N . ASN B 1 176 ? -4.453 -21.391 -8.969 1 90.75 176 ASN B N 1
ATOM 3725 C CA . ASN B 1 176 ? -3.379 -22.375 -9.125 1 90.75 176 ASN B CA 1
ATOM 3726 C C . ASN B 1 176 ? -3.021 -23.031 -7.789 1 90.75 176 ASN B C 1
ATOM 3728 O O . ASN B 1 176 ? -2.693 -22.328 -6.824 1 90.75 176 ASN B O 1
ATOM 3732 N N . LYS B 1 177 ? -2.992 -24.344 -7.789 1 90.5 177 LYS B N 1
ATOM 3733 C CA . LYS B 1 177 ? -2.723 -25.094 -6.57 1 90.5 177 LYS B CA 1
ATOM 3734 C C . LYS B 1 177 ? -1.336 -24.781 -6.023 1 90.5 177 LYS B C 1
ATOM 3736 O O . LYS B 1 177 ? -1.188 -24.469 -4.84 1 90.5 177 LYS B O 1
ATOM 3741 N N . MET B 1 178 ? -0.369 -24.859 -6.871 1 88.06 178 MET B N 1
ATOM 3742 C CA . MET B 1 178 ? 1.019 -24.688 -6.449 1 88.06 178 MET B CA 1
ATOM 3743 C C . MET B 1 178 ? 1.243 -23.297 -5.879 1 88.06 178 MET B C 1
ATOM 3745 O O . MET B 1 178 ? 1.912 -23.141 -4.855 1 88.06 178 MET B O 1
ATOM 3749 N N . TYR B 1 179 ? 0.665 -22.359 -6.496 1 91.88 179 TYR B N 1
ATOM 3750 C CA . TYR B 1 179 ? 0.813 -20.969 -6.043 1 91.88 179 TYR B CA 1
ATOM 3751 C C . TYR B 1 179 ? 0.202 -20.797 -4.66 1 91.88 179 TYR B C 1
ATOM 3753 O O . TYR B 1 179 ? 0.857 -20.281 -3.748 1 91.88 179 TYR B O 1
ATOM 3761 N N . LEU B 1 180 ? -1.029 -21.203 -4.48 1 93.19 180 LEU B N 1
ATOM 3762 C CA . LEU B 1 180 ? -1.706 -21.016 -3.205 1 93.19 180 LEU B CA 1
ATOM 3763 C C . LEU B 1 180 ? -1.017 -21.812 -2.1 1 93.19 180 LEU B C 1
ATOM 3765 O O . LEU B 1 180 ? -0.926 -21.344 -0.96 1 93.19 180 LEU B O 1
ATOM 3769 N N . ALA B 1 181 ? -0.582 -22.984 -2.494 1 91.94 181 ALA B N 1
ATOM 3770 C CA . ALA B 1 181 ? 0.11 -23.844 -1.529 1 91.94 181 ALA B CA 1
ATOM 3771 C C . ALA B 1 181 ? 1.378 -23.172 -1.014 1 91.94 181 ALA B C 1
ATOM 3773 O O . ALA B 1 181 ? 1.736 -23.312 0.157 1 91.94 181 ALA B O 1
ATOM 3774 N N . SER B 1 182 ? 2.049 -22.438 -1.825 1 91.81 182 SER B N 1
ATOM 3775 C CA . SER B 1 182 ? 3.287 -21.75 -1.447 1 91.81 182 SER B CA 1
ATOM 3776 C C . SER B 1 182 ? 3.008 -20.531 -0.579 1 91.81 182 SER B C 1
ATOM 3778 O O . SER B 1 182 ? 3.912 -20.016 0.08 1 91.81 182 SER B O 1
ATOM 3780 N N . HIS B 1 183 ? 1.762 -20.062 -0.504 1 94.06 183 HIS B N 1
ATOM 3781 C CA . HIS B 1 183 ? 1.441 -18.828 0.19 1 94.06 183 HIS B CA 1
ATOM 3782 C C . HIS B 1 183 ? 0.643 -19.094 1.461 1 94.06 183 HIS B C 1
ATOM 3784 O O . HIS B 1 183 ? 0.426 -18.188 2.268 1 94.06 183 HIS B O 1
ATOM 3790 N N . SER B 1 184 ? 0.271 -20.266 1.643 1 94.94 184 SER B N 1
ATOM 3791 C CA . SER B 1 184 ? -0.605 -20.625 2.756 1 94.94 184 SER B CA 1
ATOM 3792 C C . SER B 1 184 ? -0.393 -22.062 3.195 1 94.94 184 SER B C 1
ATOM 3794 O O . SER B 1 184 ? -0.523 -22.984 2.391 1 94.94 184 SER B O 1
ATOM 3796 N N . THR B 1 185 ? -0.162 -22.266 4.488 1 93.19 185 THR B N 1
ATOM 3797 C CA . THR B 1 185 ? 0.028 -23.625 5 1 93.19 185 THR B CA 1
ATOM 3798 C C . THR B 1 185 ? -1.275 -24.406 4.941 1 93.19 185 THR B C 1
ATOM 3800 O O . THR B 1 185 ? -1.262 -25.625 4.754 1 93.19 185 THR B O 1
ATOM 3803 N N . TYR B 1 186 ? -2.371 -23.766 5.09 1 93.94 186 TYR B N 1
ATOM 3804 C CA . TYR B 1 186 ? -3.67 -24.406 4.953 1 93.94 186 TYR B CA 1
ATOM 3805 C C . TYR B 1 186 ? -3.84 -25 3.557 1 93.94 186 TYR B C 1
ATOM 3807 O O . TYR B 1 186 ? -4.184 -26.172 3.412 1 93.94 186 TYR B O 1
ATOM 3815 N N . PHE B 1 187 ? -3.584 -24.203 2.561 1 93.81 187 PHE B N 1
ATOM 3816 C CA . PHE B 1 187 ? -3.775 -24.656 1.188 1 93.81 187 PHE B CA 1
ATOM 3817 C C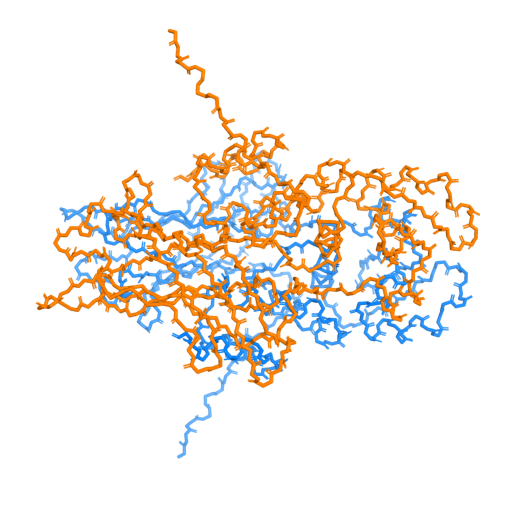 . PHE B 1 187 ? -2.709 -25.672 0.8 1 93.81 187 PHE B C 1
ATOM 3819 O O . PHE B 1 187 ? -2.963 -26.562 -0.007 1 93.81 187 PHE B O 1
ATOM 3826 N N . GLU B 1 188 ? -1.529 -25.484 1.384 1 92.06 188 GLU B N 1
ATOM 3827 C CA . GLU B 1 188 ? -0.508 -26.516 1.184 1 92.06 188 GLU B CA 1
ATOM 3828 C C . GLU B 1 188 ? -1.008 -27.875 1.628 1 92.06 188 GLU B C 1
ATOM 3830 O O . GLU B 1 188 ? -0.876 -28.859 0.895 1 92.06 188 GLU B O 1
ATOM 3835 N N . THR B 1 189 ? -1.568 -27.938 2.775 1 90.88 189 THR B N 1
ATOM 3836 C CA . THR B 1 189 ? -2.082 -29.188 3.342 1 90.88 189 THR B CA 1
ATOM 3837 C C . THR B 1 189 ? -3.291 -29.672 2.553 1 90.88 189 THR B C 1
ATOM 3839 O O . THR B 1 189 ? -3.42 -30.875 2.291 1 90.88 189 THR B O 1
ATOM 3842 N N . LEU B 1 190 ? -4.125 -28.734 2.176 1 87.88 190 LEU B N 1
ATOM 3843 C CA . LEU B 1 190 ? -5.348 -29.062 1.448 1 87.88 190 LEU B CA 1
ATOM 3844 C C . LEU B 1 190 ? -5.023 -29.734 0.122 1 87.88 190 LEU B C 1
ATOM 3846 O O . LEU B 1 190 ? -5.703 -30.688 -0.281 1 87.88 190 LEU B O 1
ATOM 3850 N N . PHE B 1 191 ? -3.951 -29.25 -0.553 1 86.62 191 PHE B N 1
ATOM 3851 C CA . PHE B 1 191 ? -3.662 -29.703 -1.907 1 86.62 191 PHE B CA 1
ATOM 3852 C C . PHE B 1 191 ? -2.676 -30.859 -1.885 1 86.62 191 PHE B C 1
ATOM 3854 O O . PHE B 1 191 ? -2.482 -31.547 -2.898 1 86.62 191 PHE B O 1
ATOM 3861 N N . LEU B 1 192 ? -1.823 -31.016 -0.881 1 75.88 192 LEU B N 1
ATOM 3862 C CA . LEU B 1 192 ? -0.895 -32.156 -0.771 1 75.88 192 LEU B CA 1
ATOM 3863 C C . LEU B 1 192 ? -1.601 -33.469 -1.061 1 75.88 192 LEU B C 1
ATOM 3865 O O . LEU B 1 192 ? -1.05 -34.312 -1.746 1 75.88 192 LEU B O 1
ATOM 3869 N N . GLY B 1 193 ? -2.686 -33.688 -0.433 1 63.97 193 GLY B N 1
ATOM 3870 C CA . GLY B 1 193 ? -3.387 -34.906 -0.688 1 63.97 193 GLY B CA 1
ATOM 3871 C C . GLY B 1 193 ? -4.016 -34.969 -2.068 1 63.97 193 GLY B C 1
ATOM 3872 O O . GLY B 1 193 ? -4.332 -36.062 -2.562 1 63.97 193 GLY B O 1
ATOM 3873 N N . ASN B 1 194 ? -4.145 -33.844 -2.75 1 59.56 194 ASN B N 1
ATOM 3874 C CA . ASN B 1 194 ? -4.898 -33.781 -3.998 1 59.56 194 ASN B CA 1
ATOM 3875 C C . ASN B 1 194 ? -3.986 -33.469 -5.184 1 59.56 194 ASN B C 1
ATOM 3877 O O . ASN B 1 194 ? -4.457 -33.344 -6.316 1 59.56 194 ASN B O 1
ATOM 3881 N N . PHE B 1 195 ? -2.674 -33.156 -4.934 1 57.88 195 PHE B N 1
ATOM 3882 C CA . PHE B 1 195 ? -1.794 -32.75 -6.027 1 57.88 195 PHE B CA 1
ATOM 3883 C C . PHE B 1 195 ? -1.722 -33.844 -7.09 1 57.88 195 PHE B C 1
ATOM 3885 O O . PHE B 1 195 ? -1.525 -33.562 -8.273 1 57.88 195 PHE B O 1
ATOM 3892 N N . ALA B 1 196 ? -2.006 -35.031 -6.645 1 52.22 196 ALA B N 1
ATOM 3893 C CA . ALA B 1 196 ? -1.901 -36.188 -7.547 1 52.22 196 ALA B CA 1
ATOM 3894 C C . ALA B 1 196 ? -3.088 -36.25 -8.508 1 52.22 196 ALA B C 1
ATOM 3896 O O . ALA B 1 196 ? -3.07 -37 -9.484 1 52.22 196 ALA B O 1
ATOM 3897 N N . GLU B 1 197 ? -3.98 -35.438 -8.188 1 55.69 197 GLU B N 1
ATOM 3898 C CA . GLU B 1 197 ? -5.148 -35.594 -9.055 1 55.69 197 GLU B CA 1
ATOM 3899 C C . GLU B 1 197 ? -5.027 -34.688 -10.289 1 55.69 197 GLU B C 1
ATOM 3901 O O . GLU B 1 197 ? -4.664 -33.531 -10.18 1 55.69 197 GLU B O 1
ATOM 3906 N N . SER B 1 198 ? -4.902 -35.281 -11.445 1 55 198 SER B N 1
ATOM 3907 C CA . SER B 1 198 ? -4.688 -34.656 -12.75 1 55 198 SER B CA 1
ATOM 3908 C C . SER B 1 198 ? -5.828 -33.719 -13.117 1 55 198 SER B C 1
ATOM 3910 O O . SER B 1 198 ? -5.625 -32.719 -13.82 1 55 198 SER B O 1
ATOM 3912 N N . GLU B 1 199 ? -7.07 -34.031 -12.734 1 60.5 199 GLU B N 1
ATOM 3913 C CA . GLU B 1 199 ? -8.203 -33.25 -13.195 1 60.5 199 GLU B CA 1
ATOM 3914 C C . GLU B 1 199 ? -8.461 -32.062 -12.266 1 60.5 199 GLU B C 1
ATOM 3916 O O . GLU B 1 199 ? -8.164 -32.125 -11.07 1 60.5 199 GLU B O 1
ATOM 3921 N N . LYS B 1 200 ? -8.812 -30.953 -12.992 1 67.94 200 LYS B N 1
ATOM 3922 C CA . LYS B 1 200 ? -9.188 -29.766 -12.25 1 67.94 200 LYS B CA 1
ATOM 3923 C C . LYS B 1 200 ? -10.242 -30.078 -11.188 1 67.94 200 LYS B C 1
ATOM 3925 O O . LYS B 1 200 ? -11.352 -30.484 -11.516 1 67.94 200 LYS B O 1
ATOM 3930 N N . SER B 1 201 ? -9.812 -30.062 -10 1 83.38 201 SER B N 1
ATOM 3931 C CA . SER B 1 201 ? -10.664 -30.406 -8.867 1 83.38 201 SER B CA 1
ATOM 3932 C C . SER B 1 201 ? -11.445 -29.203 -8.367 1 83.38 201 SER B C 1
ATOM 3934 O O . SER B 1 201 ? -11.031 -28.062 -8.57 1 83.38 201 SER B O 1
ATOM 3936 N N . ILE B 1 202 ? -12.664 -29.469 -8.055 1 91.06 202 ILE B N 1
ATOM 3937 C CA . ILE B 1 202 ? -13.508 -28.453 -7.422 1 91.06 202 ILE B CA 1
ATOM 3938 C C . ILE B 1 202 ? -13.547 -28.688 -5.91 1 91.06 202 ILE B C 1
ATOM 3940 O O . ILE B 1 202 ? -13.859 -29.797 -5.453 1 91.06 202 ILE B O 1
ATOM 3944 N N . ILE B 1 203 ? -13.156 -27.766 -5.133 1 93.12 203 ILE B N 1
ATOM 3945 C CA . ILE B 1 203 ? -13.125 -27.844 -3.678 1 93.12 203 ILE B CA 1
ATOM 3946 C C . ILE B 1 203 ? -14.047 -26.781 -3.084 1 93.12 203 ILE B C 1
ATOM 3948 O O . ILE B 1 203 ? -13.945 -25.594 -3.434 1 93.12 203 ILE B O 1
ATOM 3952 N N . GLU B 1 204 ? -14.898 -27.156 -2.199 1 94.5 204 GLU B N 1
ATOM 3953 C CA . GLU B 1 204 ? -15.812 -26.219 -1.549 1 94.5 204 GLU B CA 1
ATOM 3954 C C . GLU B 1 204 ? -15.25 -25.734 -0.218 1 94.5 204 GLU B C 1
ATOM 3956 O O . GLU B 1 204 ? -14.82 -26.547 0.612 1 94.5 204 GLU B O 1
ATOM 3961 N N . LEU B 1 205 ? -15.133 -24.453 -0.056 1 94.94 205 LEU B N 1
ATOM 3962 C CA . LEU B 1 205 ? -14.805 -23.844 1.228 1 94.94 205 LEU B CA 1
ATOM 3963 C C . LEU B 1 205 ? -16.062 -23.312 1.916 1 94.94 205 LEU B C 1
ATOM 3965 O O . LEU B 1 205 ? -16.797 -22.516 1.346 1 94.94 205 LEU B O 1
ATOM 3969 N N . LYS B 1 206 ? -16.297 -23.688 3.121 1 93.25 206 LYS B N 1
ATOM 3970 C CA . LYS B 1 206 ? -17.547 -23.391 3.814 1 93.25 206 LYS B CA 1
ATOM 3971 C C . LYS B 1 206 ? -17.344 -22.281 4.844 1 93.25 206 LYS B C 1
ATOM 3973 O O . LYS B 1 206 ? -16.219 -22 5.25 1 93.25 206 LYS B O 1
ATOM 3978 N N . ASP B 1 207 ? -18.438 -21.531 5.129 1 92.44 207 ASP B N 1
ATOM 3979 C CA . ASP B 1 207 ? -18.531 -20.578 6.23 1 92.44 207 ASP B CA 1
ATOM 3980 C C . ASP B 1 207 ? -17.641 -19.375 6 1 92.44 207 ASP B C 1
ATOM 3982 O O . ASP B 1 207 ? -16.984 -18.891 6.934 1 92.44 207 ASP B O 1
ATOM 3986 N N . ILE B 1 208 ? -17.438 -19.109 4.754 1 93.5 208 ILE B N 1
ATOM 3987 C CA . ILE B 1 208 ? -16.672 -17.922 4.41 1 93.5 208 ILE B CA 1
ATOM 3988 C C . ILE B 1 208 ? -17.484 -17.016 3.496 1 93.5 208 ILE B C 1
ATOM 3990 O O . ILE B 1 208 ? -18.25 -17.5 2.652 1 93.5 208 ILE B O 1
ATOM 3994 N N . ASP B 1 209 ? -17.375 -15.758 3.705 1 93.44 209 ASP B N 1
ATOM 3995 C CA . ASP B 1 209 ? -18.016 -14.773 2.838 1 93.44 209 ASP B CA 1
ATOM 3996 C C . ASP B 1 209 ? -17.281 -14.656 1.504 1 93.44 209 ASP B C 1
ATOM 3998 O O . ASP B 1 209 ? -16.078 -14.414 1.472 1 93.44 209 ASP B O 1
ATOM 4002 N N . PRO B 1 210 ? -17.984 -14.859 0.397 1 94.94 210 PRO B N 1
ATOM 4003 C CA . PRO B 1 210 ? -17.328 -14.836 -0.911 1 94.94 210 PRO B CA 1
ATOM 4004 C C . PRO B 1 210 ? -16.656 -13.5 -1.209 1 94.94 210 PRO B C 1
ATOM 4006 O O . PRO B 1 210 ? -15.609 -13.461 -1.875 1 94.94 210 PRO B O 1
ATOM 4009 N N . ASP B 1 211 ? -17.234 -12.406 -0.743 1 93.19 211 ASP B N 1
ATOM 4010 C CA . ASP B 1 211 ? -16.641 -11.102 -0.975 1 93.19 211 ASP B CA 1
ATOM 4011 C C . ASP B 1 211 ? -15.328 -10.953 -0.205 1 93.19 211 ASP B C 1
ATOM 4013 O O . ASP B 1 211 ? -14.359 -10.375 -0.715 1 93.19 211 ASP B O 1
ATOM 4017 N N . GLU B 1 212 ? -15.328 -11.414 0.959 1 95 212 GLU B N 1
ATOM 4018 C CA . GLU B 1 212 ? -14.102 -11.398 1.746 1 95 212 GLU B CA 1
ATOM 4019 C C . GLU B 1 212 ? -13.031 -12.281 1.12 1 95 212 GLU B C 1
ATOM 4021 O O . GLU B 1 212 ? -11.852 -11.922 1.103 1 95 212 GLU B O 1
ATOM 4026 N N . PHE B 1 213 ? -13.492 -13.406 0.612 1 97.81 213 PHE B N 1
ATOM 4027 C CA . PHE B 1 213 ? -12.547 -14.312 -0.029 1 97.81 213 PHE B CA 1
ATOM 4028 C C . PHE B 1 213 ? -11.984 -13.695 -1.3 1 97.81 213 PHE B C 1
ATOM 4030 O O . PHE B 1 213 ? -10.797 -13.844 -1.593 1 97.81 213 PHE B O 1
ATOM 4037 N N . GLN B 1 214 ? -12.859 -12.984 -2.033 1 97.19 214 GLN B N 1
ATOM 4038 C CA . GLN B 1 214 ? -12.43 -12.227 -3.205 1 97.19 214 GLN B CA 1
ATOM 4039 C C . GLN B 1 214 ? -11.312 -11.25 -2.85 1 97.19 214 GLN B C 1
ATOM 4041 O O . GLN B 1 214 ? -10.258 -11.242 -3.494 1 97.19 214 GLN B O 1
ATOM 4046 N N . ASN B 1 215 ? -11.516 -10.477 -1.84 1 97.31 215 ASN B N 1
ATOM 4047 C CA . ASN B 1 215 ? -10.516 -9.508 -1.396 1 97.31 215 ASN B CA 1
ATOM 4048 C C . ASN B 1 215 ? -9.234 -10.195 -0.942 1 97.31 215 ASN B C 1
ATOM 4050 O O . ASN B 1 215 ? -8.133 -9.742 -1.261 1 97.31 215 ASN B O 1
ATOM 4054 N N . PHE B 1 216 ? -9.445 -11.289 -0.239 1 98.06 216 PHE B N 1
ATOM 4055 C CA . PHE B 1 216 ? -8.32 -12.062 0.274 1 98.06 216 PHE B CA 1
ATOM 4056 C C . PHE B 1 216 ? -7.445 -12.562 -0.867 1 98.06 216 PHE B C 1
ATOM 4058 O O . PHE B 1 216 ? -6.227 -12.359 -0.857 1 98.06 216 PHE B O 1
ATOM 4065 N N . LEU B 1 217 ? -8.062 -13.141 -1.872 1 98 217 LEU B N 1
ATOM 4066 C CA . LEU B 1 217 ? -7.324 -13.656 -3.02 1 98 217 LEU B CA 1
ATOM 4067 C C . LEU B 1 217 ? -6.668 -12.523 -3.801 1 98 217 LEU B C 1
ATOM 4069 O O . LEU B 1 217 ? -5.555 -12.672 -4.309 1 98 217 LEU B O 1
ATOM 4073 N N . GLU B 1 218 ? -7.391 -11.445 -3.908 1 97.44 218 GLU B N 1
ATOM 4074 C CA . GLU B 1 218 ? -6.824 -10.297 -4.609 1 97.44 218 GLU B CA 1
ATOM 4075 C C . GLU B 1 218 ? -5.523 -9.836 -3.961 1 97.44 218 GLU B C 1
ATOM 4077 O O . GLU B 1 218 ? -4.559 -9.5 -4.656 1 97.44 218 GLU B O 1
ATOM 4082 N N . VAL B 1 219 ? -5.445 -9.844 -2.65 1 97.62 219 VAL B N 1
ATOM 4083 C CA . VAL B 1 219 ? -4.223 -9.477 -1.95 1 97.62 219 VAL B CA 1
ATOM 4084 C C . VAL B 1 219 ? -3.102 -10.445 -2.316 1 97.62 219 VAL B C 1
ATOM 4086 O O . VAL B 1 219 ? -1.994 -10.023 -2.656 1 97.62 219 VAL B O 1
ATOM 4089 N N . LEU B 1 220 ? -3.385 -11.727 -2.273 1 96.94 220 LEU B N 1
ATOM 4090 C CA . LEU B 1 220 ? -2.377 -12.734 -2.566 1 96.94 220 LEU B CA 1
ATOM 4091 C C . LEU B 1 220 ? -1.887 -12.617 -4.008 1 96.94 220 LEU B C 1
ATOM 4093 O O . LEU B 1 220 ? -0.719 -12.891 -4.293 1 96.94 220 LEU B O 1
ATOM 4097 N N . TYR B 1 221 ? -2.83 -12.164 -4.824 1 95.31 221 TYR B N 1
ATOM 4098 C CA . TYR B 1 221 ? -2.488 -12.078 -6.242 1 95.31 221 TYR B CA 1
ATOM 4099 C C . TYR B 1 221 ? -1.974 -10.688 -6.59 1 95.31 221 TYR B C 1
ATOM 4101 O O . TYR B 1 221 ? -2.035 -10.266 -7.75 1 95.31 221 TYR B O 1
ATOM 4109 N N . GLY B 1 222 ? -1.577 -9.953 -5.621 1 95.06 222 GLY B N 1
ATOM 4110 C CA . GLY B 1 222 ? -0.775 -8.758 -5.836 1 95.06 222 GLY B CA 1
ATOM 4111 C C . GLY B 1 222 ? -1.597 -7.484 -5.859 1 95.06 222 GLY B C 1
ATOM 4112 O O . GLY B 1 222 ? -1.045 -6.387 -5.93 1 95.06 222 GLY B O 1
ATOM 4113 N N . GLU B 1 223 ? -2.922 -7.602 -5.781 1 95.44 223 GLU B N 1
ATOM 4114 C CA . GLU B 1 223 ? -3.77 -6.414 -5.82 1 95.44 223 GLU B CA 1
ATOM 4115 C C . GLU B 1 223 ? -3.889 -5.773 -4.441 1 95.44 223 GLU B C 1
ATOM 4117 O O . GLU B 1 223 ? -3.385 -6.316 -3.453 1 95.44 223 GLU B O 1
ATOM 4122 N N . SER B 1 224 ? -4.477 -4.594 -4.465 1 93.19 224 SER B N 1
ATOM 4123 C CA . SER B 1 224 ? -4.559 -3.857 -3.207 1 93.19 224 SER B CA 1
ATOM 4124 C C . SER B 1 224 ? -5.996 -3.471 -2.885 1 93.19 224 SER B C 1
ATOM 4126 O O . SER B 1 224 ? -6.328 -2.283 -2.822 1 93.19 224 SER B O 1
ATOM 4128 N N . PRO B 1 225 ? -6.77 -4.457 -2.449 1 95.44 225 PRO B N 1
ATOM 4129 C CA . PRO B 1 225 ? -8.148 -4.156 -2.055 1 95.44 225 PRO B CA 1
ATOM 4130 C C . PRO B 1 225 ? -8.258 -3.717 -0.596 1 95.44 225 PRO B C 1
ATOM 4132 O O . PRO B 1 225 ? -9.367 -3.52 -0.09 1 95.44 225 PRO B O 1
ATOM 4135 N N . ILE B 1 226 ? -7.168 -3.51 0.091 1 95 226 ILE B N 1
ATOM 4136 C CA . ILE B 1 226 ? -7.16 -3.295 1.534 1 95 226 ILE B CA 1
ATOM 4137 C C . ILE B 1 226 ? -7.551 -1.853 1.844 1 95 226 ILE B C 1
ATOM 4139 O O . ILE B 1 226 ? -6.961 -0.914 1.305 1 95 226 ILE B O 1
ATOM 4143 N N . ASN B 1 227 ? -8.492 -1.64 2.623 1 92.62 227 ASN B N 1
ATOM 4144 C CA . ASN B 1 227 ? -8.93 -0.373 3.201 1 92.62 227 ASN B CA 1
ATOM 4145 C C . ASN B 1 227 ? -9.57 -0.574 4.57 1 92.62 227 ASN B C 1
ATOM 4147 O O . ASN B 1 227 ? -9.641 -1.698 5.07 1 92.62 227 ASN B O 1
ATOM 4151 N N . ASP B 1 228 ? -10.031 0.469 5.168 1 91.12 228 ASP B N 1
ATOM 4152 C CA . ASP B 1 228 ? -10.516 0.39 6.543 1 91.12 228 ASP B CA 1
ATOM 4153 C C . ASP B 1 228 ? -11.789 -0.45 6.633 1 91.12 228 ASP B C 1
ATOM 4155 O O . ASP B 1 228 ? -12.141 -0.938 7.707 1 91.12 228 ASP B O 1
ATOM 4159 N N . ASP B 1 229 ? -12.484 -0.734 5.5 1 89.75 229 ASP B N 1
ATOM 4160 C CA . ASP B 1 229 ? -13.703 -1.535 5.492 1 89.75 229 ASP B CA 1
ATOM 4161 C C . ASP B 1 229 ? -13.391 -3.01 5.242 1 89.75 229 ASP B C 1
ATOM 4163 O O . ASP B 1 229 ? -14.117 -3.891 5.707 1 89.75 229 ASP B O 1
ATOM 4167 N N . THR B 1 230 ? -12.297 -3.219 4.496 1 94.5 230 THR B N 1
ATOM 4168 C CA . THR B 1 230 ? -12.07 -4.586 4.047 1 94.5 230 THR B CA 1
ATOM 4169 C C . THR B 1 230 ? -10.977 -5.254 4.879 1 94.5 230 THR B C 1
ATOM 4171 O O . THR B 1 230 ? -10.859 -6.48 4.883 1 94.5 230 THR B O 1
ATOM 4174 N N . VAL B 1 231 ? -10.133 -4.48 5.59 1 96.06 231 VAL B N 1
ATOM 4175 C CA . VAL B 1 231 ? -8.922 -4.988 6.23 1 96.06 231 VAL B CA 1
ATOM 4176 C C . VAL B 1 231 ? -9.289 -6.07 7.246 1 96.06 231 VAL B C 1
ATOM 4178 O O . VAL B 1 231 ? -8.602 -7.082 7.359 1 96.06 231 VAL B O 1
ATOM 4181 N N . ALA B 1 232 ? -10.344 -5.934 7.961 1 93.81 232 ALA B N 1
ATOM 4182 C CA . ALA B 1 232 ? -10.727 -6.895 8.992 1 93.81 232 ALA B CA 1
ATOM 4183 C C . ALA B 1 232 ? -11.078 -8.25 8.383 1 93.81 232 ALA B C 1
ATOM 4185 O O . ALA B 1 232 ? -10.633 -9.289 8.875 1 93.81 232 ALA B O 1
ATOM 4186 N N . GLY B 1 233 ? -11.883 -8.227 7.32 1 95.12 233 GLY B N 1
ATOM 4187 C CA . GLY B 1 233 ? -12.258 -9.461 6.648 1 95.12 233 GLY B CA 1
ATOM 4188 C C . GLY B 1 233 ? -11.078 -10.172 6.008 1 95.12 233 GLY B C 1
ATOM 4189 O O . GLY B 1 233 ? -10.961 -11.398 6.094 1 95.12 233 GLY B O 1
ATOM 4190 N N . ILE B 1 234 ? -10.203 -9.43 5.395 1 97.44 234 ILE B N 1
ATOM 4191 C CA . ILE B 1 234 ? -9.016 -9.992 4.762 1 97.44 234 ILE B CA 1
ATOM 4192 C C . ILE B 1 234 ? -8.117 -10.617 5.82 1 97.44 234 ILE B C 1
ATOM 4194 O O . ILE B 1 234 ? -7.633 -11.742 5.648 1 97.44 234 ILE B O 1
ATOM 4198 N N . LEU B 1 235 ? -7.945 -9.867 6.887 1 97.31 235 LEU B N 1
ATOM 4199 C CA . LEU B 1 235 ? -7.074 -10.336 7.961 1 97.31 235 LEU B CA 1
ATOM 4200 C C . LEU B 1 235 ? -7.625 -11.609 8.594 1 97.31 235 LEU B C 1
ATOM 4202 O O . LEU B 1 235 ? -6.867 -12.516 8.938 1 97.31 235 LEU B O 1
ATOM 4206 N N . LYS B 1 236 ? -8.883 -11.68 8.797 1 96.75 236 LYS B N 1
ATOM 4207 C CA . LYS B 1 236 ? -9.531 -12.875 9.336 1 96.75 236 LYS B CA 1
ATOM 4208 C C . LYS B 1 236 ? -9.188 -14.102 8.5 1 96.75 236 LYS B C 1
ATOM 4210 O O . LYS B 1 236 ? -8.773 -15.125 9.031 1 96.75 236 LYS B O 1
ATOM 4215 N N . LEU B 1 237 ? -9.344 -14 7.238 1 97.62 237 LEU B N 1
ATOM 4216 C CA . LEU B 1 237 ? -9.062 -15.125 6.348 1 97.62 237 LEU B CA 1
ATOM 4217 C C . LEU B 1 237 ? -7.566 -15.406 6.297 1 97.62 237 LEU B C 1
ATOM 4219 O O . LEU B 1 237 ? -7.152 -16.578 6.238 1 97.62 237 LEU B O 1
ATOM 4223 N N . ALA B 1 238 ? -6.758 -14.328 6.266 1 97.69 238 ALA B N 1
ATOM 4224 C CA . ALA B 1 238 ? -5.309 -14.492 6.258 1 97.69 238 ALA B CA 1
ATOM 4225 C C . ALA B 1 238 ? -4.84 -15.281 7.48 1 97.69 238 ALA B C 1
ATOM 4227 O O . ALA B 1 238 ? -3.957 -16.141 7.375 1 97.69 238 ALA B O 1
ATOM 4228 N N . ASP B 1 239 ? -5.41 -14.93 8.594 1 96.44 239 ASP B N 1
ATOM 4229 C CA . ASP B 1 239 ? -5.102 -15.633 9.836 1 96.44 239 ASP B CA 1
ATOM 4230 C C . ASP B 1 239 ? -5.605 -17.078 9.789 1 96.44 239 ASP B C 1
ATOM 4232 O O . ASP B 1 239 ? -4.879 -18 10.148 1 96.44 239 ASP B O 1
ATOM 4236 N N . MET B 1 240 ? -6.816 -17.281 9.344 1 96.25 240 MET B N 1
ATOM 4237 C CA . MET B 1 240 ? -7.438 -18.594 9.258 1 96.25 240 MET B CA 1
ATOM 4238 C C . MET B 1 240 ? -6.625 -19.516 8.359 1 96.25 240 MET B C 1
ATOM 4240 O O . MET B 1 240 ? -6.457 -20.703 8.672 1 96.25 240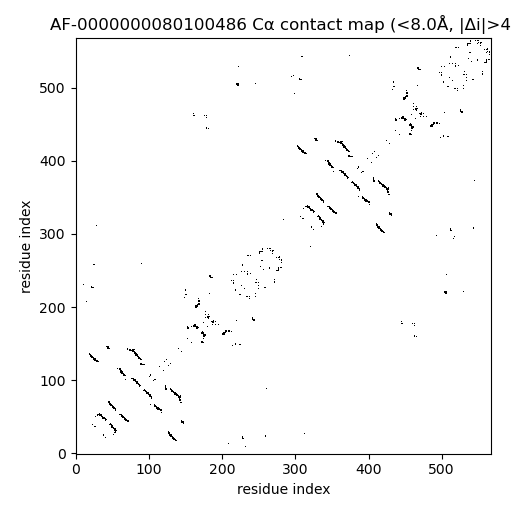 MET B O 1
ATOM 4244 N N . TYR B 1 241 ? -6.164 -18.953 7.262 1 96.81 241 TYR B N 1
ATOM 4245 C CA . TYR B 1 241 ? -5.488 -19.781 6.266 1 96.81 241 TYR B CA 1
ATOM 4246 C C . TYR B 1 241 ? -3.973 -19.672 6.398 1 96.81 241 TYR B C 1
ATOM 4248 O O . TYR B 1 241 ? -3.23 -20.203 5.578 1 96.81 241 TYR B O 1
ATOM 4256 N N . ASP B 1 242 ? -3.512 -18.938 7.371 1 96.56 242 ASP B N 1
ATOM 4257 C CA . ASP B 1 242 ? -2.092 -18.734 7.652 1 96.56 242 ASP B CA 1
ATOM 4258 C C . ASP B 1 242 ? -1.347 -18.25 6.41 1 96.56 242 ASP B C 1
ATOM 4260 O O . ASP B 1 242 ? -0.369 -18.875 5.984 1 96.56 242 ASP B O 1
ATOM 4264 N N . ALA B 1 243 ? -1.85 -17.25 5.84 1 97.12 243 ALA B N 1
ATOM 4265 C CA . ALA B 1 243 ? -1.237 -16.594 4.684 1 97.12 243 ALA B CA 1
ATOM 4266 C C . ALA B 1 243 ? -0.386 -15.406 5.109 1 97.12 243 ALA B C 1
ATOM 4268 O O . ALA B 1 243 ? -0.892 -14.289 5.238 1 97.12 243 ALA B O 1
ATOM 4269 N N . LYS B 1 244 ? 0.875 -15.539 5.176 1 95.5 244 LYS B N 1
ATOM 4270 C CA . LYS B 1 244 ? 1.78 -14.57 5.789 1 95.5 244 LYS B CA 1
ATOM 4271 C C . LYS B 1 244 ? 1.844 -13.281 4.973 1 95.5 244 LYS B C 1
ATOM 4273 O O . LYS B 1 244 ? 1.895 -12.188 5.539 1 95.5 244 LYS B O 1
ATOM 4278 N N . THR B 1 245 ? 1.872 -13.469 3.695 1 96.44 245 THR B N 1
ATOM 4279 C CA . THR B 1 245 ? 1.921 -12.297 2.826 1 96.44 245 THR B CA 1
ATOM 4280 C C . THR B 1 245 ? 0.719 -11.391 3.072 1 96.44 245 THR B C 1
ATOM 4282 O O . THR B 1 245 ? 0.872 -10.172 3.225 1 96.44 245 THR B O 1
ATOM 4285 N N . ALA B 1 246 ? -0.468 -11.977 3.129 1 97.56 246 ALA B N 1
ATOM 4286 C CA . ALA B 1 246 ? -1.682 -11.195 3.354 1 97.56 246 ALA B CA 1
ATOM 4287 C C . ALA B 1 246 ? -1.675 -10.555 4.738 1 97.56 246 ALA B C 1
ATOM 4289 O O . ALA B 1 246 ? -2.129 -9.422 4.906 1 97.56 246 ALA B O 1
ATOM 4290 N N . ILE B 1 247 ? -1.175 -11.242 5.707 1 96.75 247 ILE B N 1
ATOM 4291 C CA . ILE B 1 247 ? -1.062 -10.688 7.055 1 96.75 247 ILE B CA 1
ATOM 4292 C C . ILE B 1 247 ? -0.13 -9.477 7.043 1 96.75 247 ILE B C 1
ATOM 4294 O O . ILE B 1 247 ? -0.476 -8.414 7.562 1 96.75 247 ILE B O 1
ATOM 4298 N N . ARG B 1 248 ? 0.981 -9.602 6.398 1 94.75 248 ARG B N 1
ATOM 4299 C CA . ARG B 1 248 ? 1.955 -8.516 6.352 1 94.75 248 ARG B CA 1
ATOM 4300 C C . ARG B 1 248 ? 1.378 -7.297 5.645 1 94.75 248 ARG B C 1
ATOM 4302 O O . ARG B 1 248 ? 1.59 -6.164 6.082 1 94.75 248 ARG B O 1
ATOM 4309 N N . ARG B 1 249 ? 0.671 -7.512 4.574 1 96.12 249 ARG B N 1
ATOM 4310 C CA . ARG B 1 249 ? 0.059 -6.422 3.822 1 96.12 249 ARG B CA 1
ATOM 4311 C C . ARG B 1 249 ? -0.977 -5.688 4.668 1 96.12 249 ARG B C 1
ATOM 4313 O O . ARG B 1 249 ? -1.053 -4.457 4.637 1 96.12 249 ARG B O 1
ATOM 4320 N N . CYS B 1 250 ? -1.739 -6.457 5.352 1 96.62 250 CYS B N 1
ATOM 4321 C CA . CYS B 1 250 ? -2.734 -5.852 6.227 1 96.62 250 CYS B CA 1
ATOM 4322 C C . CYS B 1 250 ? -2.068 -5.078 7.355 1 96.62 250 CYS B C 1
ATOM 4324 O O . CYS B 1 250 ? -2.496 -3.971 7.695 1 96.62 250 CYS B O 1
ATOM 4326 N N . GLU B 1 251 ? -1.083 -5.668 7.895 1 94.56 251 GLU B N 1
ATOM 4327 C CA . GLU B 1 251 ? -0.354 -5.012 8.977 1 94.56 251 GLU B CA 1
ATOM 4328 C C . GLU B 1 251 ? 0.253 -3.693 8.508 1 94.56 251 GLU B C 1
ATOM 4330 O O . GLU B 1 251 ? 0.199 -2.691 9.227 1 94.56 251 GLU B O 1
ATOM 4335 N N . GLU B 1 252 ? 0.878 -3.758 7.395 1 91.88 252 GLU B N 1
ATOM 4336 C CA . GLU B 1 252 ? 1.455 -2.545 6.824 1 91.88 252 GLU B CA 1
ATOM 4337 C C . GLU B 1 252 ? 0.392 -1.468 6.625 1 91.88 252 GLU B C 1
ATOM 4339 O O . GLU B 1 252 ? 0.613 -0.301 6.957 1 91.88 252 GLU B O 1
ATOM 4344 N N . PHE B 1 253 ? -0.734 -1.805 6.078 1 94.12 253 PHE B N 1
ATOM 4345 C CA . PHE B 1 253 ? -1.832 -0.869 5.867 1 94.12 253 PHE B CA 1
ATOM 4346 C C . PHE B 1 253 ? -2.285 -0.26 7.188 1 94.12 253 PHE B C 1
ATOM 4348 O O . PHE B 1 253 ? -2.426 0.96 7.297 1 94.12 253 PHE B O 1
ATOM 4355 N N . LEU B 1 254 ? -2.49 -1.107 8.156 1 93.75 254 LEU B N 1
ATOM 4356 C CA . LEU B 1 254 ? -2.99 -0.657 9.453 1 93.75 254 LEU B CA 1
ATOM 4357 C C . LEU B 1 254 ? -1.991 0.276 10.125 1 93.75 254 LEU B C 1
ATOM 4359 O O . LEU B 1 254 ? -2.383 1.25 10.773 1 93.75 254 LEU B O 1
ATOM 4363 N N . ALA B 1 255 ? -0.778 -0.011 9.969 1 89.75 255 ALA B N 1
ATOM 4364 C CA . ALA B 1 255 ? 0.271 0.743 10.648 1 89.75 255 ALA B CA 1
ATOM 4365 C C . ALA B 1 255 ? 0.421 2.139 10.047 1 89.75 255 ALA B C 1
ATOM 4367 O O . ALA B 1 255 ? 0.61 3.117 10.773 1 89.75 255 ALA B O 1
ATOM 4368 N N . TRP B 1 256 ? 0.232 2.184 8.742 1 86.25 256 TRP B N 1
ATOM 4369 C CA . TRP B 1 256 ? 0.766 3.406 8.148 1 86.25 256 TRP B CA 1
ATOM 4370 C C . TRP B 1 256 ? -0.293 4.113 7.309 1 86.25 256 TRP B C 1
ATOM 4372 O O . TRP B 1 256 ? -0.162 5.305 7.008 1 86.25 256 TRP B O 1
ATOM 4382 N N . TYR B 1 257 ? -1.315 3.406 6.945 1 87.44 257 TYR B N 1
ATOM 4383 C CA . TYR B 1 257 ? -2.201 4.016 5.961 1 87.44 257 TYR B CA 1
ATOM 4384 C C . TYR B 1 257 ? -3.625 4.113 6.492 1 87.44 257 TYR B C 1
ATOM 4386 O O . TYR B 1 257 ? -4.395 4.98 6.07 1 87.44 257 TYR B O 1
ATOM 4394 N N . SER B 1 258 ? -3.979 3.287 7.422 1 90.69 258 SER B N 1
ATOM 4395 C CA . SER B 1 258 ? -5.328 3.264 7.977 1 90.69 258 SER B CA 1
ATOM 4396 C C . SER B 1 258 ? -5.625 4.539 8.758 1 90.69 258 SER B C 1
ATOM 4398 O O . SER B 1 258 ? -4.734 5.109 9.391 1 90.69 258 SER B O 1
ATOM 4400 N N . LYS B 1 259 ? -6.855 4.949 8.734 1 87.69 259 LYS B N 1
ATOM 4401 C CA . LYS B 1 259 ? -7.312 6.113 9.484 1 87.69 259 LYS B CA 1
ATOM 4402 C C . LYS B 1 259 ? -8.086 5.695 10.734 1 87.69 259 LYS B C 1
ATOM 4404 O O . LYS B 1 259 ? -8.797 6.508 11.328 1 87.69 259 LYS B O 1
ATOM 4409 N N . SER B 1 260 ? -7.953 4.469 11.031 1 86.12 260 SER B N 1
ATOM 4410 C CA . SER B 1 260 ? -8.57 3.979 12.266 1 86.12 260 SER B CA 1
ATOM 4411 C C . SER B 1 260 ? -7.863 4.543 13.492 1 86.12 260 SER B C 1
ATOM 4413 O O . SER B 1 260 ? -6.703 4.945 13.422 1 86.12 260 SER B O 1
ATOM 4415 N N . THR B 1 261 ? -8.586 4.602 14.562 1 83.19 261 THR B N 1
ATOM 4416 C CA . THR B 1 261 ? -8.008 5.082 15.812 1 83.19 261 THR B CA 1
ATOM 4417 C C . THR B 1 261 ? -6.953 4.113 16.328 1 83.19 261 THR B C 1
ATOM 4419 O O . THR B 1 261 ? -6.93 2.945 15.945 1 83.19 261 THR B O 1
ATOM 4422 N N . ILE B 1 262 ? -6.156 4.637 17.156 1 84.06 262 ILE B N 1
ATOM 4423 C CA . ILE B 1 262 ? -5.117 3.822 17.781 1 84.06 262 ILE B CA 1
ATOM 4424 C C . ILE B 1 262 ? -5.758 2.676 18.562 1 84.06 262 ILE B C 1
ATOM 4426 O O . ILE B 1 262 ? -5.25 1.554 18.547 1 84.06 262 ILE B O 1
ATOM 4430 N N . LYS B 1 263 ? -6.875 3.014 19.188 1 84.94 263 LYS B N 1
ATOM 4431 C CA . LYS B 1 263 ? -7.578 1.994 19.969 1 84.94 263 LYS B CA 1
ATOM 4432 C C . LYS B 1 263 ? -8.031 0.843 19.078 1 84.94 263 LYS B C 1
ATOM 4434 O O . LYS B 1 263 ? -7.836 -0.326 19.406 1 84.94 263 LYS B O 1
ATOM 4439 N N . GLU B 1 264 ? -8.602 1.169 17.969 1 86.81 264 GLU B N 1
ATOM 4440 C CA . GLU B 1 264 ? -9.047 0.155 17.016 1 86.81 264 GLU B CA 1
ATOM 4441 C C . GLU B 1 264 ? -7.879 -0.676 16.5 1 86.81 264 GLU B C 1
ATOM 4443 O O . GLU B 1 264 ? -7.98 -1.898 16.391 1 86.81 264 GLU B O 1
ATOM 4448 N N . LYS B 1 265 ? -6.836 -0.06 16.219 1 90.94 265 LYS B N 1
ATOM 4449 C CA . LYS B 1 265 ? -5.645 -0.741 15.711 1 90.94 265 LYS B CA 1
ATOM 4450 C C . LYS B 1 265 ? -5.078 -1.698 16.75 1 90.94 265 LYS B C 1
ATOM 4452 O O . LYS B 1 265 ? -4.672 -2.814 16.422 1 90.94 265 LYS B O 1
ATOM 4457 N N . PHE B 1 266 ? -5.086 -1.276 17.984 1 90.56 266 PHE B N 1
ATOM 4458 C CA . PHE B 1 266 ? -4.59 -2.127 19.062 1 90.56 266 PHE B CA 1
ATOM 4459 C C . PHE B 1 266 ? -5.465 -3.363 19.219 1 90.56 266 PHE B C 1
ATOM 4461 O O . PHE B 1 266 ? -4.961 -4.461 19.484 1 90.56 266 PHE B O 1
ATOM 4468 N N . GLU B 1 267 ? -6.711 -3.162 19.094 1 92.19 267 GLU B N 1
ATOM 4469 C CA . GLU B 1 267 ? -7.641 -4.281 19.219 1 92.19 267 GLU B CA 1
ATOM 4470 C C . GLU B 1 267 ? -7.406 -5.309 18.109 1 92.19 267 GLU B C 1
ATOM 4472 O O . GLU B 1 267 ? -7.398 -6.516 18.359 1 92.19 267 GLU B O 1
ATOM 4477 N N . ILE B 1 268 ? -7.203 -4.793 16.969 1 93.19 268 ILE B N 1
ATOM 4478 C CA . ILE B 1 268 ? -6.949 -5.676 15.836 1 93.19 268 ILE B CA 1
ATOM 4479 C C . ILE B 1 268 ? -5.613 -6.395 16.031 1 93.19 268 ILE B C 1
ATOM 4481 O O . ILE B 1 268 ? -5.512 -7.602 15.805 1 93.19 268 ILE B O 1
ATOM 4485 N N . ALA B 1 269 ? -4.633 -5.672 16.484 1 93.69 269 ALA B N 1
ATOM 4486 C CA . ALA B 1 269 ? -3.309 -6.238 16.734 1 93.69 269 ALA B CA 1
ATOM 4487 C C . ALA B 1 269 ? -3.365 -7.352 17.766 1 93.69 269 ALA B C 1
ATOM 4489 O O . ALA B 1 269 ? -2.738 -8.398 17.609 1 93.69 269 ALA B O 1
ATOM 4490 N N . ALA B 1 270 ? -4.094 -7.113 18.781 1 92.75 270 ALA B N 1
ATOM 4491 C CA . ALA B 1 270 ? -4.234 -8.102 19.844 1 92.75 270 ALA B CA 1
ATOM 4492 C C . ALA B 1 270 ? -4.977 -9.336 19.359 1 92.75 270 ALA B C 1
ATOM 4494 O O . ALA B 1 270 ? -4.57 -10.469 19.641 1 92.75 270 ALA B O 1
ATOM 4495 N N . LYS B 1 271 ? -6.012 -9.117 18.656 1 94.12 271 LYS B N 1
ATOM 4496 C CA . LYS B 1 271 ? -6.859 -10.203 18.172 1 94.12 271 LYS B CA 1
ATOM 4497 C C . LYS B 1 271 ? -6.082 -11.156 17.266 1 94.12 271 LYS B C 1
ATOM 4499 O O . LYS B 1 271 ? -6.234 -12.375 17.375 1 94.12 271 LYS B O 1
ATOM 4504 N N . TYR B 1 272 ? -5.281 -10.578 16.422 1 94.19 272 TYR B N 1
ATOM 4505 C CA . TYR B 1 272 ? -4.621 -11.406 15.414 1 94.19 272 TYR B CA 1
ATOM 4506 C C . TYR B 1 272 ? -3.131 -11.523 15.703 1 94.19 272 TYR B C 1
ATOM 4508 O O . TYR B 1 272 ? -2.363 -11.977 14.852 1 94.19 272 TYR B O 1
ATOM 4516 N N . LYS B 1 273 ? -2.639 -11.07 16.812 1 92.12 273 LYS B N 1
ATOM 4517 C CA . LYS B 1 273 ? -1.259 -11.188 17.281 1 92.12 273 LYS B CA 1
ATOM 4518 C C . LYS B 1 273 ? -0.288 -10.562 16.281 1 92.12 273 LYS B C 1
ATOM 4520 O O . LYS B 1 273 ? 0.689 -11.195 15.875 1 92.12 273 LYS B O 1
ATOM 4525 N N . LEU B 1 274 ? -0.669 -9.383 15.906 1 92.94 274 LEU B N 1
ATOM 4526 C CA . LEU B 1 274 ? 0.162 -8.648 14.961 1 92.94 274 LEU B CA 1
ATOM 4527 C C . LEU B 1 274 ? 1.275 -7.898 15.688 1 92.94 274 LEU B C 1
ATOM 4529 O O . LEU B 1 274 ? 1.108 -6.734 16.062 1 92.94 274 LEU B O 1
ATOM 4533 N N . ASN B 1 275 ? 2.428 -8.445 15.75 1 88.38 275 ASN B N 1
ATOM 4534 C CA . ASN B 1 275 ? 3.516 -7.918 16.562 1 88.38 275 ASN B CA 1
ATOM 4535 C C . ASN B 1 275 ? 4.121 -6.66 15.953 1 88.38 275 ASN B C 1
ATOM 4537 O O . ASN B 1 275 ? 4.469 -5.719 16.672 1 88.38 275 ASN B O 1
ATOM 4541 N N . GLU B 1 276 ? 4.262 -6.684 14.719 1 85.69 276 GLU B N 1
ATOM 4542 C CA . GLU B 1 276 ? 4.848 -5.516 14.07 1 85.69 276 GLU B CA 1
ATOM 4543 C C . GLU B 1 276 ? 3.943 -4.293 14.219 1 85.69 276 GLU B C 1
ATOM 4545 O O . GLU B 1 276 ? 4.43 -3.176 14.406 1 85.69 276 GLU B O 1
ATOM 4550 N N . LEU B 1 277 ? 2.691 -4.516 14.078 1 89.12 277 LEU B N 1
ATOM 4551 C CA . LEU B 1 277 ? 1.737 -3.428 14.266 1 89.12 277 LEU B CA 1
ATOM 4552 C C . LEU B 1 277 ? 1.784 -2.906 15.703 1 89.12 277 LEU B C 1
ATOM 4554 O O . LEU B 1 277 ? 1.761 -1.695 15.93 1 89.12 277 LEU B O 1
ATOM 4558 N N . THR B 1 278 ? 1.889 -3.799 16.609 1 88.5 278 THR B N 1
ATOM 4559 C CA . THR B 1 278 ? 1.955 -3.428 18.016 1 88.5 278 THR B CA 1
ATOM 4560 C C . THR B 1 278 ? 3.182 -2.562 18.297 1 88.5 278 THR B C 1
ATOM 4562 O O . THR B 1 278 ? 3.088 -1.544 18.984 1 88.5 278 THR B O 1
ATOM 4565 N N . LYS B 1 279 ? 4.254 -2.959 17.75 1 84.25 279 LYS B N 1
ATOM 4566 C CA . LYS B 1 279 ? 5.488 -2.195 17.906 1 84.25 279 LYS B CA 1
ATOM 4567 C C . LYS B 1 279 ? 5.355 -0.799 17.312 1 84.25 279 LYS B C 1
ATOM 4569 O O . LYS B 1 279 ? 5.781 0.186 17.922 1 84.25 279 LYS B O 1
ATOM 4574 N N . CYS B 1 280 ? 4.73 -0.729 16.188 1 81.06 280 CYS B N 1
ATOM 4575 C CA . CYS B 1 280 ? 4.574 0.536 15.477 1 81.06 280 CYS B CA 1
ATOM 4576 C C . CYS B 1 280 ? 3.672 1.486 16.25 1 81.06 280 CYS B C 1
ATOM 4578 O O . CYS B 1 280 ? 3.979 2.672 16.391 1 81.06 280 CYS B O 1
ATOM 4580 N N . ILE B 1 281 ? 2.621 0.971 16.734 1 81.75 281 ILE B N 1
ATOM 4581 C CA . ILE B 1 281 ? 1.65 1.783 17.469 1 81.75 281 ILE B CA 1
ATOM 4582 C C . ILE B 1 281 ? 2.27 2.287 18.766 1 81.75 281 ILE B C 1
ATOM 4584 O O . ILE B 1 281 ? 2.01 3.416 19.188 1 81.75 281 ILE B O 1
ATOM 4588 N N . SER B 1 282 ? 3.117 1.51 19.312 1 78.19 282 SER B N 1
ATOM 4589 C CA . SER B 1 282 ? 3.744 1.871 20.578 1 78.19 282 SER B CA 1
ATOM 4590 C C . SER B 1 282 ? 4.754 3 20.391 1 78.19 282 SER B C 1
ATOM 4592 O O . SER B 1 282 ? 5.043 3.74 21.328 1 78.19 282 SER B O 1
ATOM 4594 N N . GLU B 1 283 ? 5.242 3.082 19.25 1 70.31 283 GLU B N 1
ATOM 4595 C CA . GLU B 1 283 ? 6.227 4.121 18.953 1 70.3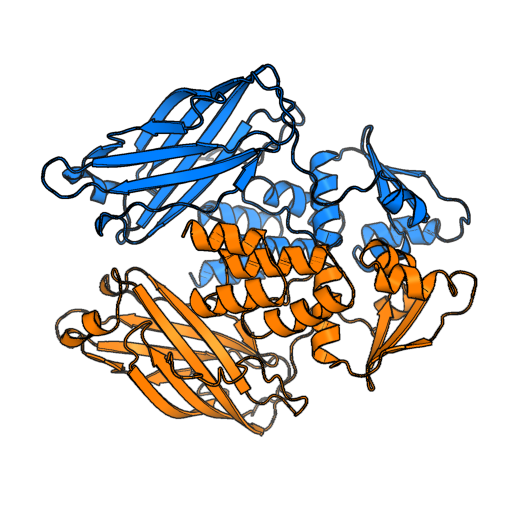1 283 GLU B CA 1
ATOM 4596 C C . GLU B 1 283 ? 5.543 5.422 18.531 1 70.31 283 GLU B C 1
ATOM 4598 O O . GLU B 1 283 ? 6.184 6.477 18.484 1 70.31 283 GLU B O 1
ATOM 4603 N N . MET B 1 284 ? 4.285 5.309 18.062 1 61.69 284 MET B N 1
ATOM 4604 C CA . MET B 1 284 ? 3.539 6.496 17.656 1 61.69 284 MET B CA 1
ATOM 4605 C C . MET B 1 284 ? 3.02 7.258 18.859 1 61.69 284 MET B C 1
ATOM 4607 O O . MET B 1 284 ? 2.982 8.492 18.859 1 61.69 284 MET B O 1
#

Organism: NCBI:txid1611254

InterPro domains:
  IPR000210 BTB/POZ domain [PF00651] (159-255)
  IPR000210 BTB/POZ domain [PS50097] (162-221)
  IPR000210 BTB/POZ domain [SM00225] (162-258)
  IPR002083 MATH/TRAF domain [PF00917] (27-137)
  IPR002083 MATH/TRAF domain [SM00061] (22-120)
  IPR002083 MATH/TRAF domain [cd00121] (19-136)
  IPR008974 TRAF-like [G3DSA:2.60.210.10] (10-144)
  IPR011333 SKP1/BTB/POZ domain superfamily [G3DSA:3.30.710.10] (145-284)
  IPR011333 SKP1/BTB/POZ domain superfamily [SSF54695] (159-254)
  IPR052664 BTB and MATH domain-containing protein [PTHR22743] (14-283)

Foldseek 3Di:
DPDPPVPPPVPPPDQPPPQKDKDKDKDAQQVVFDKDKADWDDFLQKTKIKIWGFHDPPQTAIKIKIFIDDGPQFDQWKKWKKWKWKWKADPDIDIDIDIDMDTPVRGMDIDGHRDDPVCVVVRDDNRMMMMMMMMGTDDMDGHRRHGDQPDDQPDPVNQVPAQEWEDEPNDIGGHHQVLVLVQFVQSVVVCVVVVPPRHHYYHYDPPARVVLVSCLVCQSVPHDNDAPGNLLSNCVVCLVRVGVSSVVSSLVCLLPPYSDDLVVQVVSCVVSVPPVSVVSSVVD/DPPPPPPPPVPPPDQPPPQKDKDKDKDAQQVVFDKDKADWDDFLQKTKIKIWGFHDPPQTAIKIKIFIDDGPQFDQWKKWKKWKWKWKADPDIDIDIDIDMDTPVRGMDIDGHRDDPVCVVVRDDNRMMMMMMMMGTDDMDGHRRHGDQPDDQPDPVNQVPAQEWEDEPNDIGGHHQVLVLVQFVQSVVVCVVVVPPRHHYYHYDPDARVVLVSCLVCQSVPHDNDAPGNLLSNCVVCLVRVGVSSVVSSLVCLLPPYSDDLVVQVVSCVVSVPPVSVVSSVVD

Solvent-accessible surface area (backbone atoms only — not comparable to full-atom values): 30980 Å² total; per-residue (Å²): 133,78,79,80,71,75,69,71,63,84,73,72,76,74,89,62,87,77,44,57,52,68,51,64,43,74,46,67,50,45,78,77,36,56,77,42,73,47,78,69,40,77,56,42,37,22,41,35,30,45,35,37,36,26,50,65,79,89,84,25,24,34,22,42,31,45,35,48,49,79,53,78,51,56,48,88,69,33,38,38,32,30,40,36,40,37,34,37,23,77,86,47,68,50,74,48,75,50,71,48,65,37,30,83,90,36,42,58,48,75,41,67,73,70,35,50,54,93,52,40,66,70,34,35,58,86,47,24,37,35,38,38,37,38,39,34,55,74,48,66,41,48,49,65,75,42,67,70,70,93,63,72,33,68,44,71,63,23,55,71,40,33,54,29,33,41,29,25,79,93,42,64,36,31,38,44,59,49,60,46,26,70,47,12,62,49,44,30,58,64,38,66,79,46,65,80,50,86,62,67,44,77,44,78,49,77,98,52,57,50,68,40,50,51,44,37,50,31,26,50,61,24,42,81,68,71,42,91,77,41,36,63,51,29,41,51,50,17,60,75,34,48,18,60,54,44,40,50,50,45,39,51,38,59,64,72,65,46,71,67,52,69,68,57,50,50,52,52,22,62,74,69,66,35,62,68,39,47,54,49,59,72,70,105,133,79,78,80,71,75,69,69,62,84,74,73,78,72,88,59,88,76,43,58,50,69,50,64,42,75,45,68,50,44,80,76,35,55,77,41,74,47,78,68,41,79,55,43,36,21,41,34,30,44,36,37,35,27,50,63,81,89,84,24,25,34,21,42,32,45,34,50,49,79,54,77,51,54,48,88,68,34,40,39,32,30,41,35,40,38,35,37,24,78,88,47,67,49,75,50,74,51,72,49,65,36,30,83,90,36,42,59,48,76,42,68,72,71,36,50,52,93,52,40,66,70,33,37,57,87,47,25,37,35,38,39,37,38,40,34,55,74,46,65,42,47,49,64,76,41,68,69,71,92,64,71,34,68,42,70,63,23,54,73,39,32,55,29,31,41,30,24,78,93,42,62,36,31,36,44,59,49,61,46,26,69,48,13,61,49,45,30,58,64,36,63,80,46,66,80,50,85,62,68,44,77,45,77,49,77,98,52,58,49,68,38,48,51,44,37,49,30,25,49,60,25,42,81,67,70,44,90,78,40,37,62,51,29,41,51,49,20,61,75,34,49,19,59,54,45,40,50,49,44,39,52,38,59,65,72,66,47,70,66,51,70,68,58,52,50,52,52,22,62,75,69,66,35,60,68,39,48,54,50,60,72,73,104

Nearest PDB structures (foldseek):
  3htm-assembly2_D  TM=7.694E-01  e=3.703E-07  Homo sapiens
  4eoz-assembly2_A  TM=8.393E-01  e=5.998E-06  Homo sapiens
  8as9-assembly1_B  TM=8.170E-01  e=7.179E-05  Homo sapiens
  6xxs-assembly1_E  TM=8.023E-01  e=1.032E-04  Homo sapiens
  6zbu-assembly1_A  TM=8.087E-01  e=1.097E-04  Homo sapiens